Protein AF-0000000067175002 (afdb_homodimer)

Nearest PDB structures (foldseek):
  1ui6-assembly1_B  TM=8.605E-01  e=3.856E-09  Streptomyces coelicolor A3(2)
  1ui6-assembly1_A  TM=8.619E-01  e=8.293E-09  Streptomyces coelicolor A3(2)
  7ky1-assembly1_A  TM=8.629E-01  e=7.459E-07  Streptomyces coelicolor
  2f07-assembly1_B  TM=7.445E-01  e=5.568E-06  Bacillus subtilis subsp. subtilis str. 168
  5n1i-assembly1_B  TM=7.297E-01  e=7.421E-06  Mycobacterium tuberculosis H37Rv

pLDDT: mean 93.08, std 9.54, range [33.25, 98.62]

Secondary structure (DSSP, 8-state):
-HHHHHHHHHHHHHHHHHHHHHHHH-TTT--HHHHHHHHT--HHHHHHH-SSHHHHHHHHHHHHHHHHHHHHHHHHTSSS-HHHHHHHHHHHHHHHHHH-HHHHHHHHHHHHTTTTSHHHHHHHHHHHHHHHHHHHHHHHTT-BPTT--HHHHHHHHHHHHHHHHHHHHHTSSS--HHHHHHHHHHHHHHHHB-HHHHHHHHHHHHHHHH---GGG-/-HHHHHHHHHHHHHHHHHHHHHHHH-TTT--HHHHHHHHT--HHHHHHH-SSHHHHHHHHHHHHHHHHHHHHHHHHTSSS-HHHHHHHHHHHHHHHHHH-HHHHHHHHHHHHTTTTSHHHHHHHHHHHHHHHHHHHHHHHTT-BPTT--HHHHHHHHHHHHHHHHHHHHHTSSS--HHHHHHHHHHHHHHHHB-HHHHHHHHHHHHHHHH---GGG-

Organism: Mycolicibacterium smegmatis (strain ATCC 700084 / mc(2)155) (NCBI:txid246196)

InterPro domains:
  IPR001647 DNA-binding HTH domain, TetR-type [PF00440] (14-60)
  IPR001647 DNA-binding HTH domain, TetR-type [PR00455] (14-27)
  IPR001647 DNA-binding HTH domain, TetR-type [PR00455] (35-58)
  IPR001647 DNA-binding HTH domain, TetR-type [PS50977] (8-68)
  IPR009057 Homedomain-like superfamily [SSF46689] (2-84)
  IPR036271 Tetracyclin repressor-like, C-terminal domain superfamily [SSF48498] (81-210)
  IPR047923 A-factor receptor protein-like [NF041196] (4-193)
  IPR050109 HTH-type, TetR-like transcriptional regulator [PTHR30055] (2-196)
  IPR054126 CprB tetracyclin repressor-like, C-terminal domain [PF21935] (82-193)

Foldseek 3Di:
DVVVVVLVVLLVLLLVLQLVVCVVPRLVVDDPVSSCVSSVHDPVSCCVNAVGSVRSLLVLLLVLLVVLVVQLVVQCVDPDQLVLSLLLSVLSSLLCLVVDSSNVSSLVSLVVCVPPDCSSVVSVVSQLVVQLVSLVRNVVVVFWDPPDRSSVVSVVLVVQLSVLSVCQVVCPPVDHSLNSSLVVCVVCLVVTTDPVCSVVVNVSSVVSSPPDDPPVD/DVVVVVLVVLLVLLLVLQLVVCVVPRLVVDDPVSSCVSSVHDPVSCCVNAVDSVRSLLVLLLVLLVVLVVQLVVQCVDPDQLVLSLLLSVLSSLLCLVVDSSNVSSLVSLVVCVPPDCSSVVSVVSQLVVQLVSLVRNVVVVFWDPPDDSSVVSVVLVVQLSVLSVCQVVCPPVDHSLNSSLVVCVVCLVVTTDPVCSVVVNVSSVVSSPPDDPPVD

Radius of gyration: 22.56 Å; Cα contacts (8 Å, |Δi|>4): 533; chains: 2; bounding box: 70×60×42 Å

Sequence (434 aa):
MARQARAGVTRRKIITAAVDLFAEIGYPATGLGEIIERADMTKGALYYHFDSKEALAEAIIAESGASMLAAFQNITETSSPALENLIHGLFVVCDFTRTDRVADIGLHLLQTFAGINDTTARVYASWLDAISAQLHRAAAEGDLREGLDPGAVADVVLSALLGAEALTRAGTSGTDLRERLVRTWDLLLPALVEPASLDYFREFLARESMRRSPGTDMARQARAGVTRRKIITAAVDLFAEIGYPATGLGEIIERADMTKGALYYHFDSKEALAEAIIAESGASMLAAFQNITETSSPALENLIHGLFVVCDFTRTDRVADIGLHLLQTFAGINDTTARVYASWLDAISAQLHRAAAEGDLREGLDPGAVADVVLSALLGAEALTRAGTSGTDLRERLVRTWDLLLPALVEPASLDYFREFLARESMRRSPGTD

Structure (mmCIF, N/CA/C/O backbone):
data_AF-0000000067175002-model_v1
#
loop_
_entity.id
_entity.type
_entity.pdbx_description
1 polymer 'Transcriptional regulator, TetR family protein'
#
loop_
_atom_site.group_PDB
_atom_site.id
_atom_site.type_symbol
_atom_site.label_atom_id
_atom_site.label_alt_id
_atom_site.label_comp_id
_atom_site.label_asym_id
_atom_site.label_entity_id
_atom_site.label_seq_id
_atom_site.pdbx_PDB_ins_code
_atom_site.Cartn_x
_atom_site.Cartn_y
_atom_site.Cartn_z
_atom_site.occupancy
_atom_site.B_iso_or_equiv
_atom_site.auth_seq_id
_atom_site.auth_comp_id
_atom_site.auth_asym_id
_atom_site.auth_atom_id
_atom_site.pdbx_PDB_model_num
ATOM 1 N N . MET A 1 1 ? 33.156 25.734 2.854 1 61 1 MET A N 1
ATOM 2 C CA . MET A 1 1 ? 33.219 24.328 3.227 1 61 1 MET A CA 1
ATOM 3 C C . MET A 1 1 ? 32.625 24.109 4.617 1 61 1 MET A C 1
ATOM 5 O O . MET A 1 1 ? 31.734 23.281 4.793 1 61 1 MET A O 1
ATOM 9 N N . ALA A 1 2 ? 32.969 24.828 5.52 1 68 2 ALA A N 1
ATOM 10 C CA . ALA A 1 2 ? 32.469 24.703 6.887 1 68 2 ALA A CA 1
ATOM 11 C C . ALA A 1 2 ? 30.969 25.016 6.957 1 68 2 ALA A C 1
ATOM 13 O O . ALA A 1 2 ? 30.219 24.328 7.641 1 68 2 ALA A O 1
ATOM 14 N N . ARG A 1 3 ? 30.641 26.016 6.18 1 72.75 3 ARG A N 1
ATOM 15 C CA . ARG A 1 3 ? 29.219 26.391 6.156 1 72.75 3 ARG A CA 1
ATOM 16 C C . ARG A 1 3 ? 28.359 25.266 5.582 1 72.75 3 ARG A C 1
ATOM 18 O O . ARG A 1 3 ? 27.281 25 6.094 1 72.75 3 ARG A O 1
ATOM 25 N N . GLN A 1 4 ? 28.859 24.656 4.539 1 72.56 4 GLN A N 1
ATOM 26 C CA . GLN A 1 4 ? 28.141 23.562 3.918 1 72.56 4 GLN A CA 1
ATOM 27 C C . GLN A 1 4 ? 28.031 22.359 4.867 1 72.56 4 GLN A C 1
ATOM 29 O O . GLN A 1 4 ? 26.969 21.734 4.953 1 72.56 4 GLN A O 1
ATOM 34 N N . ALA A 1 5 ? 29.094 22.141 5.543 1 72.62 5 ALA A N 1
ATOM 35 C CA . ALA A 1 5 ? 29.109 21.047 6.52 1 72.62 5 ALA A CA 1
ATOM 36 C C . ALA A 1 5 ? 28.141 21.328 7.668 1 72.62 5 ALA A C 1
ATOM 38 O O . ALA A 1 5 ? 27.438 20.422 8.117 1 72.62 5 ALA A O 1
ATOM 39 N N . ARG A 1 6 ? 28.203 22.5 8.148 1 75.5 6 ARG A N 1
ATOM 40 C CA . ARG A 1 6 ? 27.281 22.875 9.219 1 75.5 6 ARG A CA 1
ATOM 41 C C . ARG A 1 6 ? 25.844 22.797 8.758 1 75.5 6 ARG A C 1
ATOM 43 O O . ARG A 1 6 ? 24.969 22.344 9.516 1 75.5 6 ARG A O 1
ATOM 50 N N . ALA A 1 7 ? 25.625 23.219 7.539 1 81.31 7 ALA A N 1
ATOM 51 C CA . ALA A 1 7 ? 24.281 23.141 6.961 1 81.31 7 ALA A CA 1
ATOM 52 C C . ALA A 1 7 ? 23.812 21.703 6.871 1 81.31 7 ALA A C 1
ATOM 54 O O . ALA A 1 7 ? 22.641 21.406 7.109 1 81.31 7 ALA A O 1
ATOM 55 N N . GLY A 1 8 ? 24.719 20.828 6.594 1 86 8 GLY A N 1
ATOM 56 C CA . GLY A 1 8 ? 24.406 19.406 6.527 1 86 8 GLY A CA 1
ATOM 57 C C . GLY A 1 8 ? 24.031 18.812 7.871 1 86 8 GLY A C 1
ATOM 58 O O . GLY A 1 8 ? 23.094 18.031 7.973 1 86 8 GLY A O 1
ATOM 59 N N . VAL A 1 9 ? 24.719 19.25 8.852 1 88.25 9 VAL A N 1
ATOM 60 C CA . VAL A 1 9 ? 24.469 18.766 10.203 1 88.25 9 VAL A CA 1
ATOM 61 C C . VAL A 1 9 ? 23.094 19.25 10.68 1 88.25 9 VAL A C 1
ATOM 63 O O . VAL A 1 9 ? 22.328 18.484 11.258 1 88.25 9 VAL A O 1
ATOM 66 N N . THR A 1 10 ? 22.781 20.484 10.422 1 91 10 THR A N 1
ATOM 67 C CA . THR A 1 10 ? 21.516 21.062 10.82 1 91 10 THR A CA 1
ATOM 68 C C . THR A 1 10 ? 20.359 20.375 10.102 1 91 10 THR A C 1
ATOM 70 O O . THR A 1 10 ? 19.344 20.031 10.719 1 91 10 THR A O 1
ATOM 73 N N . ARG A 1 11 ? 20.531 20.156 8.875 1 94.62 11 ARG A N 1
ATOM 74 C CA . ARG A 1 11 ? 19.516 19.469 8.086 1 94.62 11 ARG A CA 1
ATOM 75 C C . ARG A 1 11 ? 19.234 18.094 8.648 1 94.62 11 ARG A C 1
ATOM 77 O O . ARG A 1 11 ? 18.062 17.688 8.766 1 94.62 11 ARG A O 1
ATOM 84 N N . ARG A 1 12 ? 20.281 17.375 9.008 1 94.56 12 ARG A N 1
ATOM 85 C CA . ARG A 1 12 ? 20.125 16.031 9.57 1 94.56 12 ARG A CA 1
ATOM 86 C C . ARG A 1 12 ? 19.422 16.078 10.922 1 94.56 12 ARG A C 1
ATOM 88 O O . ARG A 1 12 ? 18.609 15.211 11.227 1 94.56 12 ARG A O 1
ATOM 95 N N . LYS A 1 13 ? 19.688 17.031 11.68 1 95.31 13 LYS A N 1
ATOM 96 C CA . LYS A 1 13 ? 19.031 17.203 12.969 1 95.31 13 LYS A CA 1
ATOM 97 C C . LYS A 1 13 ? 17.531 17.406 12.805 1 95.31 13 LYS A C 1
ATOM 99 O O . LYS A 1 13 ? 16.734 16.844 13.562 1 95.31 13 LYS A O 1
ATOM 104 N N . ILE A 1 14 ? 17.188 18.203 11.82 1 96.56 14 ILE A N 1
ATOM 105 C CA . ILE A 1 14 ? 15.789 18.484 11.547 1 96.56 14 ILE A CA 1
ATOM 106 C C . ILE A 1 14 ? 15.078 17.203 11.094 1 96.56 14 ILE A C 1
ATOM 108 O O . ILE A 1 14 ? 14.008 16.875 11.594 1 96.56 14 ILE A O 1
ATOM 112 N N . ILE A 1 15 ? 15.719 16.5 10.242 1 97.31 15 ILE A N 1
ATOM 113 C CA . ILE A 1 15 ? 15.141 15.266 9.711 1 97.31 15 ILE A CA 1
ATOM 114 C C . ILE A 1 15 ? 14.977 14.25 10.836 1 97.31 15 ILE A C 1
ATOM 116 O O . ILE A 1 15 ? 13.914 13.625 10.969 1 97.31 15 ILE A O 1
ATOM 120 N N . THR A 1 16 ? 15.984 14.133 11.672 1 96.94 16 THR A N 1
ATOM 121 C CA . THR A 1 16 ? 15.93 13.18 12.773 1 96.94 16 THR A CA 1
ATOM 122 C C . THR A 1 16 ? 14.797 13.531 13.734 1 96.94 16 THR A C 1
ATOM 124 O O . THR A 1 16 ? 14.023 12.656 14.133 1 96.94 16 THR A O 1
ATOM 127 N N . ALA A 1 17 ? 14.648 14.781 14.047 1 97.75 17 ALA A N 1
ATOM 128 C CA . ALA A 1 17 ? 13.586 15.242 14.938 1 97.75 17 ALA A CA 1
ATOM 129 C C . ALA A 1 17 ? 12.211 14.969 14.328 1 97.75 17 ALA A C 1
ATOM 131 O O . ALA A 1 17 ? 11.297 14.516 15.016 1 97.75 17 ALA A O 1
ATOM 132 N N . ALA A 1 18 ? 12.109 15.289 13.047 1 98 18 ALA A N 1
ATOM 133 C CA . ALA A 1 18 ? 10.852 15.086 12.344 1 98 18 ALA A CA 1
ATOM 134 C C . ALA A 1 18 ? 1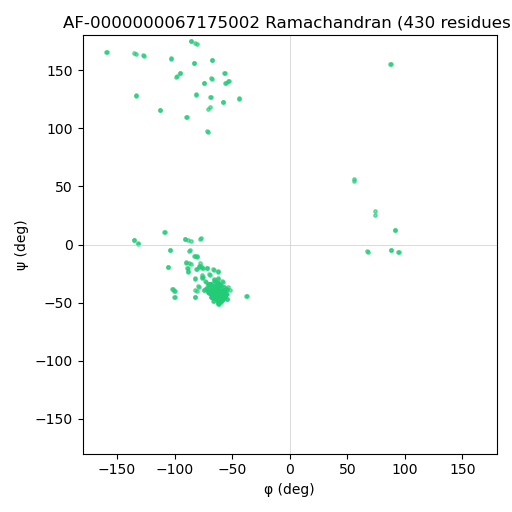0.469 13.602 12.32 1 98 18 ALA A C 1
ATOM 136 O O . ALA A 1 18 ? 9.336 13.242 12.633 1 98 18 ALA A O 1
ATOM 137 N N . VAL A 1 19 ? 11.406 12.758 12 1 97.94 19 VAL A N 1
ATOM 138 C CA . VAL A 1 19 ? 11.18 11.32 11.906 1 97.94 19 VAL A CA 1
ATOM 139 C C . VAL A 1 19 ? 10.758 10.773 13.266 1 97.94 19 VAL A C 1
ATOM 141 O O . VAL A 1 19 ? 9.852 9.945 13.352 1 97.94 19 VAL A O 1
ATOM 144 N N . ASP A 1 20 ? 11.391 11.234 14.305 1 97.25 20 ASP A N 1
ATOM 145 C CA . ASP A 1 20 ? 11.016 10.828 15.664 1 97.25 20 ASP A CA 1
ATOM 146 C C . ASP A 1 20 ? 9.57 11.188 15.969 1 97.25 20 ASP A C 1
ATOM 148 O O . ASP A 1 20 ? 8.805 10.359 16.469 1 97.25 20 ASP A O 1
ATOM 152 N N . LEU A 1 21 ? 9.188 12.375 15.641 1 97.25 21 LEU A N 1
ATOM 153 C CA . LEU A 1 21 ? 7.84 12.852 15.93 1 97.25 21 LEU A CA 1
ATOM 154 C C . LEU A 1 21 ? 6.812 12.156 15.047 1 97.25 21 LEU A C 1
ATOM 156 O O . LEU A 1 21 ? 5.742 11.766 15.516 1 97.25 21 LEU A O 1
ATOM 160 N N . PHE A 1 22 ? 7.172 11.969 13.75 1 96.38 22 PHE A N 1
ATOM 161 C CA . PHE A 1 22 ? 6.277 11.25 12.852 1 96.38 22 PHE A CA 1
ATOM 162 C C . PHE A 1 22 ? 6.047 9.828 13.336 1 96.38 22 PHE A C 1
ATOM 164 O O . PHE A 1 22 ? 4.953 9.281 13.188 1 96.38 22 PHE A O 1
ATOM 171 N N . ALA A 1 23 ? 7.07 9.242 13.906 1 94.25 23 ALA A N 1
ATOM 172 C CA . ALA A 1 23 ? 6.953 7.891 14.445 1 94.25 23 ALA A CA 1
ATOM 173 C C . ALA A 1 23 ? 6.062 7.863 15.68 1 94.25 23 ALA A C 1
ATOM 175 O O . ALA A 1 23 ? 5.312 6.91 15.891 1 94.25 23 ALA A O 1
ATOM 176 N N . GLU A 1 24 ? 6.07 8.867 16.469 1 93.5 24 GLU A N 1
ATOM 177 C CA . GLU A 1 24 ? 5.383 8.914 17.766 1 93.5 24 GLU A CA 1
ATOM 178 C C . GLU A 1 24 ? 3.904 9.258 17.578 1 93.5 24 GLU A C 1
ATOM 180 O O . GLU A 1 24 ? 3.037 8.602 18.172 1 93.5 24 GLU A O 1
ATOM 185 N N . ILE A 1 25 ? 3.584 10.312 16.688 1 91.81 25 ILE A N 1
ATOM 186 C CA . ILE A 1 25 ? 2.209 10.805 16.703 1 91.81 25 ILE A CA 1
ATOM 187 C C . ILE A 1 25 ? 1.677 10.898 15.273 1 91.81 25 ILE A C 1
ATOM 189 O O . ILE A 1 25 ? 0.52 11.266 15.062 1 91.81 25 ILE A O 1
ATOM 193 N N . GLY A 1 26 ? 2.52 10.516 14.312 1 93.06 26 GLY A N 1
ATOM 194 C CA . GLY A 1 26 ? 2.09 10.547 12.922 1 93.06 26 GLY A CA 1
ATOM 195 C C . GLY A 1 26 ? 2.33 11.883 12.25 1 93.06 26 GLY A C 1
ATOM 196 O O . GLY A 1 26 ? 2.352 12.922 12.914 1 93.06 26 GLY A O 1
ATOM 197 N N . TYR A 1 27 ? 2.463 11.898 10.938 1 94.44 27 TYR A N 1
ATOM 198 C CA . TYR A 1 27 ? 2.701 13.094 10.141 1 94.44 27 TYR A CA 1
ATOM 199 C C . TYR A 1 27 ? 1.561 14.094 10.305 1 94.44 27 TYR A C 1
ATOM 201 O O . TYR A 1 27 ? 1.795 15.281 10.523 1 94.44 27 TYR A O 1
ATOM 209 N N . PRO A 1 28 ? 0.319 13.586 10.266 1 89.88 28 PRO A N 1
ATOM 210 C CA . PRO A 1 28 ? -0.782 14.547 10.32 1 89.88 28 PRO A CA 1
ATOM 211 C C . PRO A 1 28 ? -0.805 15.344 11.625 1 89.88 28 PRO A C 1
ATOM 213 O O . PRO A 1 28 ? -1.072 16.547 11.617 1 89.88 28 PRO A O 1
ATOM 216 N N . ALA A 1 29 ? -0.436 14.781 12.656 1 91.5 29 ALA A N 1
ATOM 217 C CA . ALA A 1 29 ? -0.585 15.398 13.977 1 91.5 29 ALA A CA 1
ATOM 218 C C . ALA A 1 29 ? 0.643 16.219 14.336 1 91.5 29 ALA A C 1
ATOM 220 O O . ALA A 1 29 ? 0.612 17.016 15.289 1 91.5 29 ALA A O 1
ATOM 221 N N . THR A 1 30 ? 1.737 16 13.602 1 95.19 30 THR A N 1
ATOM 222 C CA . THR A 1 30 ? 2.979 16.703 13.922 1 95.19 30 THR A CA 1
ATOM 223 C C . THR A 1 30 ? 2.973 18.109 13.336 1 95.19 30 THR A C 1
ATOM 225 O O . THR A 1 30 ? 2.652 18.297 12.164 1 95.19 30 THR A O 1
ATOM 228 N N . GLY A 1 31 ? 3.279 19.094 14.203 1 93.94 31 GLY A N 1
ATOM 229 C CA . GLY A 1 31 ? 3.443 20.453 13.734 1 93.94 31 GLY A CA 1
ATOM 230 C C . GLY A 1 31 ? 4.895 20.875 13.625 1 93.94 31 GLY A C 1
ATOM 231 O O . GLY A 1 31 ? 5.773 20.266 14.242 1 93.94 31 GLY A O 1
ATOM 232 N N . LEU A 1 32 ? 5.129 21.906 12.844 1 94.38 32 LEU A N 1
ATOM 233 C CA . LEU A 1 32 ? 6.492 22.406 12.688 1 94.38 32 LEU A CA 1
ATOM 234 C C . LEU A 1 32 ? 7.043 22.922 14.008 1 94.38 32 LEU A C 1
ATOM 236 O O . LEU A 1 32 ? 8.242 22.797 14.273 1 94.38 32 LEU A O 1
ATOM 240 N N . GLY A 1 33 ? 6.133 23.5 14.805 1 95.31 33 GLY A N 1
ATOM 241 C CA . GLY A 1 33 ? 6.566 23.969 16.109 1 95.31 33 GLY A CA 1
ATOM 242 C C . GLY A 1 33 ? 7.152 22.859 16.984 1 95.31 33 GLY A C 1
ATOM 243 O O . GLY A 1 33 ? 8.172 23.062 17.641 1 95.31 33 GLY A O 1
ATOM 244 N N . GLU A 1 34 ? 6.574 21.734 16.984 1 96.69 34 GLU A N 1
ATOM 245 C CA . GLU A 1 34 ? 7.062 20.594 17.75 1 96.69 34 GLU A CA 1
ATOM 246 C C . GLU A 1 34 ? 8.414 20.109 17.234 1 96.69 34 GLU A C 1
ATOM 248 O O . GLU A 1 34 ? 9.281 19.703 18 1 96.69 34 GLU A O 1
ATOM 253 N N . ILE A 1 35 ? 8.594 20.156 15.883 1 97.5 35 ILE A N 1
ATOM 254 C CA . ILE A 1 35 ? 9.852 19.734 15.266 1 97.5 35 ILE A CA 1
ATOM 255 C C . ILE A 1 35 ? 10.977 20.688 15.672 1 97.5 35 ILE A C 1
ATOM 257 O O . ILE A 1 35 ? 12.078 20.234 16 1 97.5 35 ILE A O 1
ATOM 261 N N . ILE A 1 36 ? 10.664 21.938 15.68 1 96.19 36 ILE A N 1
ATOM 262 C CA . ILE A 1 36 ? 11.617 22.969 16.078 1 96.19 36 ILE A CA 1
ATOM 263 C C . ILE A 1 36 ? 12.078 22.734 17.516 1 96.19 36 ILE A C 1
ATOM 265 O O . ILE A 1 36 ? 13.273 22.766 17.797 1 96.19 36 ILE A O 1
ATOM 269 N N . GLU A 1 37 ? 11.141 22.469 18.359 1 96.94 37 GLU A N 1
ATOM 270 C CA . GLU A 1 37 ? 11.43 22.219 19.766 1 96.94 37 GLU A CA 1
ATOM 271 C C . GLU A 1 37 ? 12.266 20.953 19.938 1 96.94 37 GLU A C 1
ATOM 273 O O . GLU A 1 37 ? 13.266 20.953 20.672 1 96.94 37 GLU A O 1
ATOM 278 N N . ARG A 1 38 ? 11.906 19.906 19.266 1 96.38 38 ARG A N 1
ATOM 279 C CA . ARG A 1 38 ? 12.602 18.625 19.375 1 96.38 38 ARG A CA 1
ATOM 280 C C . ARG A 1 38 ? 14.023 18.734 18.844 1 96.38 38 ARG A C 1
ATOM 282 O O . ARG A 1 38 ? 14.945 18.125 19.375 1 96.38 38 ARG A O 1
ATOM 289 N N . ALA A 1 39 ? 14.195 19.516 17.797 1 95.94 39 ALA A N 1
ATOM 290 C CA . ALA A 1 39 ? 15.5 19.672 17.156 1 95.94 39 ALA A CA 1
ATOM 291 C C . ALA A 1 39 ? 16.344 20.719 17.891 1 95.94 39 ALA A C 1
ATOM 293 O O . ALA A 1 39 ? 17.531 20.891 17.578 1 95.94 39 ALA A O 1
ATOM 294 N N . ASP A 1 40 ? 15.719 21.422 18.812 1 95.44 40 ASP A N 1
ATOM 295 C CA . ASP A 1 40 ? 16.391 22.484 19.547 1 95.44 40 ASP A CA 1
ATOM 296 C C . ASP A 1 40 ? 16.984 23.516 18.594 1 95.44 40 ASP A C 1
ATOM 298 O O . ASP A 1 40 ? 18.188 23.797 18.641 1 95.44 40 ASP A O 1
ATOM 302 N N . MET A 1 41 ? 16.094 24.016 17.797 1 93.62 41 MET A N 1
ATOM 303 C CA . MET A 1 41 ? 16.516 24.984 16.781 1 93.62 41 MET A CA 1
ATOM 304 C C . MET A 1 41 ? 15.555 26.172 16.734 1 93.62 41 MET A C 1
ATOM 306 O O . MET A 1 41 ? 14.477 26.125 17.328 1 93.62 41 MET A O 1
ATOM 310 N N . THR A 1 42 ? 16.062 27.188 16.078 1 93.12 42 THR A N 1
ATOM 311 C CA . THR A 1 42 ? 15.195 28.344 15.867 1 93.12 42 THR A CA 1
ATOM 312 C C . THR A 1 42 ? 14.297 28.125 14.648 1 93.12 42 THR A C 1
ATOM 314 O O . THR A 1 42 ? 14.625 27.328 13.766 1 93.12 42 THR A O 1
ATOM 317 N N . LYS A 1 43 ? 13.164 28.844 14.641 1 93.44 43 LYS A N 1
ATOM 318 C CA . LYS A 1 43 ? 12.25 28.828 13.508 1 93.44 43 LYS A CA 1
ATOM 319 C C . LYS A 1 43 ? 12.969 29.203 12.219 1 93.44 43 LYS A C 1
ATOM 321 O O . LYS A 1 43 ? 12.797 28.562 11.18 1 93.44 43 LYS A O 1
ATOM 326 N N . GLY A 1 44 ? 13.828 30.219 12.289 1 93.19 44 GLY A N 1
ATOM 327 C CA . GLY A 1 44 ? 14.594 30.672 11.141 1 93.19 44 GLY A CA 1
ATOM 328 C C . GLY A 1 44 ? 15.516 29.609 10.578 1 93.19 44 GLY A C 1
ATOM 329 O O . GLY A 1 44 ? 15.617 29.438 9.359 1 93.19 44 GLY A O 1
ATOM 330 N N . ALA A 1 45 ? 16.125 28.906 11.43 1 92.31 45 ALA A N 1
ATOM 331 C CA . ALA A 1 45 ? 17.047 27.844 11.016 1 92.31 45 ALA A CA 1
ATOM 332 C C . ALA A 1 45 ? 16.297 26.734 10.266 1 92.31 45 ALA A C 1
ATOM 334 O O . ALA A 1 45 ? 16.797 26.219 9.273 1 92.31 45 ALA A O 1
ATOM 335 N N . LEU A 1 46 ? 15.125 26.312 10.773 1 94.31 46 LEU A N 1
ATOM 336 C CA . LEU A 1 46 ? 14.328 25.297 10.094 1 94.31 46 LEU A CA 1
ATOM 337 C C . LEU A 1 46 ? 13.922 25.766 8.703 1 94.31 46 LEU A C 1
ATOM 339 O O . LEU A 1 46 ? 14.094 25.031 7.719 1 94.31 46 LEU A O 1
ATOM 343 N N . TYR A 1 47 ? 13.484 27.016 8.57 1 94.12 47 TYR A N 1
ATOM 344 C CA . TYR A 1 47 ? 12.93 27.531 7.324 1 94.12 47 TYR A CA 1
ATOM 345 C C . TYR A 1 47 ? 14.039 27.812 6.316 1 94.12 47 TYR A C 1
ATOM 347 O O . TYR A 1 47 ? 13.773 27.938 5.117 1 94.12 47 TYR A O 1
ATOM 355 N N . TYR A 1 48 ? 15.219 27.953 6.852 1 94.25 48 TYR A N 1
ATOM 356 C CA . TYR A 1 48 ? 16.375 28.031 5.957 1 94.25 48 TYR A CA 1
ATOM 357 C C . TYR A 1 48 ? 16.531 26.75 5.148 1 94.25 48 TYR A C 1
ATOM 359 O O . TYR A 1 48 ? 16.875 26.797 3.969 1 94.25 48 TYR A O 1
ATOM 367 N N . HIS A 1 49 ? 16.188 25.641 5.758 1 95.38 49 HIS A N 1
ATOM 368 C CA . HIS A 1 49 ? 16.406 24.344 5.133 1 95.38 49 HIS A CA 1
ATOM 369 C C . HIS A 1 49 ? 15.125 23.812 4.488 1 95.38 49 HIS A C 1
ATOM 371 O O . HIS A 1 49 ? 15.18 23.156 3.445 1 95.38 49 HIS A O 1
ATOM 377 N N . PHE A 1 50 ? 14.023 24 5.16 1 96.44 50 PHE A N 1
ATOM 378 C CA . PHE A 1 50 ? 12.758 23.469 4.68 1 96.44 50 PHE A CA 1
ATOM 379 C C . PHE A 1 50 ? 11.664 24.516 4.758 1 96.44 50 PHE A C 1
ATOM 381 O O . PHE A 1 50 ? 11.312 24.984 5.848 1 96.44 50 PHE A O 1
ATOM 388 N N . ASP A 1 51 ? 10.969 24.703 3.631 1 93.38 51 ASP A N 1
ATOM 389 C CA . ASP A 1 51 ? 10 25.781 3.508 1 93.38 51 ASP A CA 1
ATOM 390 C C . ASP A 1 51 ? 8.664 25.391 4.141 1 93.38 51 ASP A C 1
ATOM 392 O O . ASP A 1 51 ? 7.832 26.25 4.434 1 93.38 51 ASP A O 1
ATOM 396 N N . SER A 1 52 ? 8.484 24.125 4.273 1 93.94 52 SER A N 1
ATOM 397 C CA . SER A 1 52 ? 7.219 23.625 4.785 1 93.94 52 SER A CA 1
ATOM 398 C C . SER A 1 52 ? 7.375 22.203 5.336 1 93.94 52 SER A C 1
ATOM 400 O O . SER A 1 52 ? 8.406 21.562 5.121 1 93.94 52 SER A O 1
ATOM 402 N N . LYS A 1 53 ? 6.434 21.812 6.031 1 94.88 53 LYS A N 1
ATOM 403 C CA . LYS A 1 53 ? 6.406 20.422 6.504 1 94.88 53 LYS A CA 1
ATOM 404 C C . LYS A 1 53 ? 6.398 19.438 5.332 1 94.88 53 LYS A C 1
ATOM 406 O O . LYS A 1 53 ? 7.012 18.375 5.406 1 94.88 53 LYS A O 1
ATOM 411 N N . GLU A 1 54 ? 5.742 19.797 4.242 1 94.56 54 GLU A N 1
ATOM 412 C CA . GLU A 1 54 ? 5.684 18.969 3.041 1 94.56 54 GLU A CA 1
ATOM 413 C C . GLU A 1 54 ? 7.059 18.828 2.4 1 94.56 54 GLU A C 1
ATOM 415 O O . GLU A 1 54 ? 7.43 17.75 1.945 1 94.56 54 GLU A O 1
ATOM 420 N N . ALA A 1 55 ? 7.723 19.938 2.383 1 95.69 55 ALA A N 1
ATOM 421 C CA . ALA A 1 55 ? 9.078 19.891 1.837 1 95.69 55 ALA A CA 1
ATOM 422 C C . ALA A 1 55 ? 9.969 18.969 2.664 1 95.69 55 ALA A C 1
ATOM 424 O O . ALA A 1 55 ? 10.82 18.25 2.115 1 95.69 55 ALA A O 1
ATOM 425 N N . LEU A 1 56 ? 9.789 19.062 3.953 1 96.75 56 LEU A N 1
ATOM 426 C CA . LEU A 1 56 ? 10.516 18.172 4.859 1 96.75 56 LEU A CA 1
ATOM 427 C C . LEU A 1 56 ? 10.148 16.719 4.609 1 96.75 56 LEU A C 1
ATOM 429 O O . LEU A 1 56 ? 11.031 15.859 4.516 1 96.75 56 LEU A O 1
ATOM 433 N N . ALA A 1 57 ? 8.891 16.391 4.441 1 96.81 57 ALA A N 1
ATOM 434 C CA . ALA A 1 57 ? 8.422 15.039 4.137 1 96.81 57 ALA A CA 1
ATOM 435 C C . ALA A 1 57 ? 9.016 14.547 2.82 1 96.81 57 ALA A C 1
ATOM 437 O O . ALA A 1 57 ? 9.477 13.398 2.729 1 96.81 57 ALA A O 1
ATOM 438 N N . GLU A 1 58 ? 9.031 15.406 1.846 1 96.5 58 GLU A N 1
ATOM 439 C CA . GLU A 1 58 ? 9.586 15.047 0.542 1 96.5 58 GLU A CA 1
ATOM 440 C C . GLU A 1 58 ? 11.062 14.688 0.65 1 96.5 58 GLU A C 1
ATOM 442 O O . GLU A 1 58 ? 11.531 13.75 0.001 1 96.5 58 GLU A O 1
ATOM 447 N N . ALA A 1 59 ? 11.734 15.43 1.433 1 97.06 59 ALA A N 1
ATOM 448 C CA . ALA A 1 59 ? 13.148 15.164 1.638 1 97.06 59 ALA A CA 1
ATOM 449 C C . ALA A 1 59 ? 13.359 13.805 2.303 1 97.06 59 ALA A C 1
ATOM 451 O O . ALA A 1 59 ? 14.273 13.055 1.933 1 97.06 59 ALA A O 1
ATOM 452 N N . ILE A 1 60 ? 12.531 13.492 3.273 1 97.69 60 ILE A N 1
ATOM 453 C CA . ILE A 1 60 ? 12.617 12.219 3.973 1 97.69 60 ILE A CA 1
ATOM 454 C C . ILE A 1 60 ? 12.305 11.078 3.006 1 97.69 60 ILE A C 1
ATOM 456 O O . ILE A 1 60 ? 12.984 10.047 3.002 1 97.69 60 ILE A O 1
ATOM 460 N N . ILE A 1 61 ? 11.328 11.25 2.145 1 97.31 61 ILE A N 1
ATOM 461 C CA . ILE A 1 61 ? 10.953 10.266 1.135 1 97.31 61 ILE A CA 1
ATOM 462 C C . ILE A 1 61 ? 12.125 10.031 0.185 1 97.31 61 ILE A C 1
ATOM 464 O O . ILE A 1 61 ? 12.5 8.883 -0.081 1 97.31 61 ILE A O 1
ATOM 468 N N . ALA A 1 62 ? 12.672 11.102 -0.297 1 96.94 62 ALA A N 1
ATOM 469 C CA . ALA A 1 62 ? 13.773 11 -1.256 1 96.94 62 ALA A CA 1
ATOM 470 C C . ALA A 1 62 ? 14.977 10.305 -0.638 1 96.94 62 ALA A C 1
ATOM 472 O O . ALA A 1 62 ? 15.562 9.406 -1.248 1 96.94 62 ALA A O 1
ATOM 473 N N . GLU A 1 63 ? 15.32 10.695 0.576 1 95.81 63 GLU A N 1
ATOM 474 C CA . GLU A 1 63 ? 16.484 10.141 1.255 1 95.81 63 GLU A CA 1
ATOM 475 C C . GLU A 1 63 ? 16.281 8.664 1.582 1 95.81 63 GLU A C 1
ATOM 477 O O . GLU A 1 63 ? 17.172 7.844 1.367 1 95.81 63 GLU A O 1
ATOM 482 N N . SER A 1 64 ? 15.172 8.359 2.146 1 96.38 64 SER A N 1
ATOM 483 C CA . SER A 1 64 ? 14.867 6.969 2.482 1 96.38 64 SER A CA 1
ATOM 484 C C . SER A 1 64 ? 14.805 6.098 1.232 1 96.38 64 SER A C 1
ATOM 486 O O . SER A 1 64 ? 15.352 4.992 1.21 1 96.38 64 SER A O 1
ATOM 488 N N . GLY A 1 65 ? 14.125 6.605 0.172 1 95.81 65 GLY A N 1
ATOM 489 C CA . GLY A 1 65 ? 14.055 5.883 -1.089 1 95.81 65 GLY A CA 1
ATOM 490 C C . GLY A 1 65 ? 15.422 5.562 -1.666 1 95.81 65 GLY A C 1
ATOM 491 O O . GLY A 1 65 ? 15.672 4.43 -2.084 1 95.81 65 GLY A O 1
ATOM 492 N N . ALA A 1 66 ? 16.234 6.551 -1.63 1 95.62 66 ALA A N 1
ATOM 493 C CA . ALA A 1 66 ? 17.578 6.375 -2.164 1 95.62 66 ALA A CA 1
ATOM 494 C C . ALA A 1 66 ? 18.375 5.367 -1.335 1 95.62 66 ALA A C 1
ATOM 496 O O . ALA A 1 66 ? 19.078 4.512 -1.887 1 95.62 66 ALA A O 1
ATOM 497 N N . SER A 1 67 ? 18.312 5.465 -0.012 1 96.44 67 SER A N 1
ATOM 498 C CA . SER A 1 67 ? 19.062 4.578 0.863 1 96.44 67 SER A CA 1
ATOM 499 C C . SER A 1 67 ? 18.578 3.139 0.75 1 96.44 67 SER A C 1
ATOM 501 O O . SER A 1 67 ? 19.375 2.205 0.733 1 96.44 67 SER A O 1
ATOM 503 N N . MET A 1 68 ? 17.297 2.928 0.675 1 97.12 68 MET A N 1
ATOM 504 C CA . MET A 1 68 ? 16.734 1.584 0.543 1 97.12 68 MET A CA 1
ATOM 505 C C . MET A 1 68 ? 17.109 0.972 -0.805 1 97.12 68 MET A C 1
ATOM 507 O O . MET A 1 68 ? 17.469 -0.202 -0.879 1 97.12 68 MET A O 1
ATOM 511 N N . LEU A 1 69 ? 17.016 1.8 -1.85 1 97.62 69 LEU A N 1
ATOM 512 C CA . LEU A 1 69 ? 17.359 1.311 -3.178 1 97.62 69 LEU A CA 1
ATOM 513 C C . LEU A 1 69 ? 18.844 0.955 -3.256 1 97.62 69 LEU A C 1
ATOM 515 O O . LEU A 1 69 ? 19.203 -0.041 -3.881 1 97.62 69 LEU A O 1
ATOM 519 N N . ALA A 1 70 ? 19.672 1.78 -2.607 1 97.12 70 ALA A N 1
ATOM 520 C CA . ALA A 1 70 ? 21.094 1.488 -2.568 1 97.12 70 ALA A CA 1
ATOM 521 C C . ALA A 1 70 ? 21.375 0.159 -1.866 1 97.12 70 ALA A C 1
ATOM 523 O O . ALA A 1 70 ? 22.203 -0.631 -2.318 1 97.12 70 ALA A O 1
ATOM 524 N N . ALA A 1 71 ? 20.672 -0.089 -0.746 1 96.12 71 ALA A N 1
ATOM 525 C CA . ALA A 1 71 ? 20.797 -1.359 -0.036 1 96.12 71 ALA A CA 1
ATOM 526 C C . ALA A 1 71 ? 20.422 -2.531 -0.934 1 96.12 71 ALA A C 1
ATOM 528 O O . ALA A 1 71 ? 21.094 -3.564 -0.939 1 96.12 71 ALA A O 1
ATOM 529 N N . PHE A 1 72 ? 19.375 -2.387 -1.716 1 98.06 72 PHE A N 1
ATOM 530 C CA . PHE A 1 72 ? 18.906 -3.398 -2.652 1 98.06 72 PHE A CA 1
ATOM 531 C C . PHE A 1 72 ? 19.922 -3.621 -3.766 1 98.06 72 PHE A C 1
ATOM 533 O O . PHE A 1 72 ? 20.25 -4.762 -4.086 1 98.06 72 PHE A O 1
ATOM 540 N N . GLN A 1 73 ? 20.422 -2.543 -4.293 1 97.19 73 GLN A N 1
ATOM 541 C CA . GLN A 1 73 ? 21.328 -2.611 -5.43 1 97.19 73 GLN A CA 1
ATOM 542 C C . GLN A 1 73 ? 22.672 -3.211 -5.016 1 97.19 73 GLN A C 1
ATOM 544 O O . GLN A 1 73 ? 23.312 -3.914 -5.805 1 97.19 73 GLN A O 1
ATOM 549 N N . ASN A 1 74 ? 23.109 -2.949 -3.799 1 95.81 74 ASN A N 1
ATOM 550 C CA . ASN A 1 74 ? 24.328 -3.555 -3.293 1 95.81 74 ASN A CA 1
ATOM 551 C C . ASN A 1 74 ? 24.25 -5.078 -3.32 1 95.81 74 ASN A C 1
ATOM 553 O O . ASN A 1 74 ? 25.266 -5.75 -3.521 1 95.81 74 ASN A O 1
ATOM 557 N N . ILE A 1 75 ? 23.078 -5.617 -3.141 1 94.75 75 ILE A N 1
ATOM 558 C CA . ILE A 1 75 ? 22.844 -7.059 -3.174 1 94.75 75 ILE A CA 1
ATOM 559 C C . ILE A 1 75 ? 22.75 -7.531 -4.621 1 94.75 75 ILE A C 1
ATOM 561 O O . ILE A 1 75 ? 23.359 -8.547 -4.988 1 94.75 75 ILE A O 1
ATOM 565 N N . THR A 1 76 ? 22.094 -6.77 -5.508 1 93.75 76 THR A N 1
ATOM 566 C CA . THR A 1 76 ? 21.703 -7.258 -6.824 1 93.75 76 THR A CA 1
ATOM 567 C C . THR A 1 76 ? 22.828 -7.047 -7.832 1 93.75 76 THR A C 1
ATOM 569 O O . THR A 1 76 ? 22.766 -7.547 -8.961 1 93.75 76 THR A O 1
ATOM 572 N N . GLU A 1 77 ? 23.859 -6.375 -7.375 1 90.38 77 GLU A N 1
ATOM 573 C CA . GLU A 1 77 ? 25.047 -6.215 -8.219 1 90.38 77 GLU A CA 1
ATOM 574 C C . GLU A 1 77 ? 26 -7.398 -8.078 1 90.38 77 GLU A C 1
ATOM 576 O O . GLU A 1 77 ? 27 -7.484 -8.781 1 90.38 77 GLU A O 1
ATOM 581 N N . THR A 1 78 ? 25.656 -8.375 -7.328 1 89.56 78 THR A N 1
ATOM 582 C CA . THR A 1 78 ? 26.469 -9.562 -7.16 1 89.56 78 THR A CA 1
ATOM 583 C C . THR A 1 78 ? 26.281 -10.531 -8.32 1 89.56 78 THR A C 1
ATOM 585 O O . THR A 1 78 ? 25.359 -10.359 -9.125 1 89.56 78 THR A O 1
ATOM 588 N N . SER A 1 79 ? 27.094 -11.562 -8.32 1 91.06 79 SER A N 1
ATOM 589 C CA . SER A 1 79 ? 27.078 -12.523 -9.414 1 91.06 79 SER A CA 1
ATOM 590 C C . SER A 1 79 ? 26.109 -13.672 -9.133 1 91.06 79 SER A C 1
ATOM 592 O O . SER A 1 79 ? 25.953 -14.57 -9.953 1 91.06 79 SER A O 1
ATOM 594 N N . SER A 1 80 ? 25.406 -13.602 -8.07 1 94.56 80 SER A N 1
ATOM 595 C CA . SER A 1 80 ? 24.422 -14.625 -7.746 1 94.56 80 SER A CA 1
ATOM 596 C C . SER A 1 80 ? 23.266 -14.602 -8.734 1 94.56 80 SER A C 1
ATOM 598 O O . SER A 1 80 ? 23.062 -13.609 -9.445 1 94.56 80 SER A O 1
ATOM 600 N N . PRO A 1 81 ? 22.531 -15.742 -8.836 1 96.88 81 PRO A N 1
ATOM 601 C CA . PRO A 1 81 ? 21.359 -15.758 -9.719 1 96.88 81 PRO A CA 1
ATOM 602 C C . PRO A 1 81 ? 20.391 -14.609 -9.438 1 96.88 81 PRO A C 1
ATOM 604 O O . PRO A 1 81 ? 20.188 -14.25 -8.273 1 96.88 81 PRO A O 1
ATOM 607 N N . ALA A 1 82 ? 19.828 -14.039 -10.469 1 98 82 ALA A N 1
ATOM 608 C CA . ALA A 1 82 ? 19.062 -12.797 -10.406 1 98 82 ALA A CA 1
ATOM 609 C C . ALA A 1 82 ? 17.875 -12.938 -9.477 1 98 82 ALA A C 1
ATOM 611 O O . ALA A 1 82 ? 17.562 -12.023 -8.711 1 98 82 ALA A O 1
ATOM 612 N N . LEU A 1 83 ? 17.219 -14.086 -9.57 1 98.25 83 LEU A N 1
ATOM 613 C CA . LEU A 1 83 ? 16.031 -14.266 -8.742 1 98.25 83 LEU A CA 1
ATOM 614 C C . LEU A 1 83 ? 16.422 -14.422 -7.273 1 98.25 83 LEU A C 1
ATOM 616 O O . LEU A 1 83 ? 15.703 -13.953 -6.387 1 98.25 83 LEU A O 1
ATOM 620 N N . GLU A 1 84 ? 17.562 -15.062 -6.953 1 98 84 GLU A N 1
ATOM 621 C CA . GLU A 1 84 ? 18.094 -15.062 -5.59 1 98 84 GLU A CA 1
ATOM 622 C C . GLU A 1 84 ? 18.344 -13.641 -5.098 1 98 84 GLU A C 1
ATOM 624 O O . GLU A 1 84 ? 17.969 -13.289 -3.979 1 98 84 GLU A O 1
ATOM 629 N N . ASN A 1 85 ? 18.984 -12.883 -5.969 1 98 85 ASN A N 1
ATOM 630 C CA . ASN A 1 85 ? 19.281 -11.492 -5.645 1 98 85 ASN A CA 1
ATOM 631 C C . ASN A 1 85 ? 18.016 -10.695 -5.348 1 98 85 ASN A C 1
ATOM 633 O O . ASN A 1 85 ? 17.969 -9.914 -4.398 1 98 85 ASN A O 1
ATOM 637 N N . LEU A 1 86 ? 17.016 -10.906 -6.16 1 98.5 86 LEU A N 1
ATOM 638 C CA . LEU A 1 86 ? 15.75 -10.211 -5.973 1 98.5 86 LEU A CA 1
ATOM 639 C C . LEU A 1 86 ? 15.117 -10.562 -4.633 1 98.5 86 LEU A C 1
ATOM 641 O O . LEU A 1 86 ? 14.773 -9.68 -3.846 1 98.5 86 LEU A O 1
ATOM 645 N N . ILE A 1 87 ? 15 -11.883 -4.348 1 98.31 87 ILE A N 1
ATOM 646 C CA . ILE A 1 87 ? 14.391 -12.359 -3.109 1 98.31 87 ILE A CA 1
ATOM 647 C C . ILE A 1 87 ? 15.203 -11.867 -1.914 1 98.31 87 ILE A C 1
ATOM 649 O O . ILE A 1 87 ? 14.672 -11.203 -1.022 1 98.31 87 ILE A O 1
ATOM 653 N N . HIS A 1 88 ? 16.5 -12.07 -1.945 1 97.88 88 HIS A N 1
ATOM 654 C CA . HIS A 1 88 ? 17.359 -11.68 -0.846 1 97.88 88 HIS A CA 1
ATOM 655 C C . HIS A 1 88 ? 17.406 -10.164 -0.688 1 97.88 88 HIS A C 1
ATOM 657 O O . HIS A 1 88 ? 17.391 -9.648 0.433 1 97.88 88 HIS A O 1
ATOM 663 N N . GLY A 1 89 ? 17.531 -9.469 -1.778 1 97.94 89 GLY A N 1
ATOM 664 C CA . GLY A 1 89 ? 17.547 -8.016 -1.738 1 97.94 89 GLY A CA 1
ATOM 665 C C . GLY A 1 89 ? 16.328 -7.418 -1.062 1 97.94 89 GLY A C 1
ATOM 666 O O . GLY A 1 89 ? 16.438 -6.449 -0.307 1 97.94 89 GLY A O 1
ATOM 667 N N . LEU A 1 90 ? 15.172 -7.977 -1.302 1 98 90 LEU A N 1
ATOM 668 C CA . LEU A 1 90 ? 13.953 -7.453 -0.704 1 98 90 LEU A CA 1
ATOM 669 C C . LEU A 1 90 ? 13.891 -7.781 0.784 1 98 90 LEU A C 1
ATOM 671 O O . LEU A 1 90 ? 13.336 -7.008 1.572 1 98 90 LEU A O 1
ATOM 675 N N . PHE A 1 91 ? 14.453 -8.922 1.227 1 97.56 91 PHE A N 1
ATOM 676 C CA . PHE A 1 91 ? 14.578 -9.203 2.652 1 97.56 91 PHE A CA 1
ATOM 677 C C . PHE A 1 91 ? 15.508 -8.195 3.32 1 97.56 91 PHE A C 1
ATOM 679 O O . PHE A 1 91 ? 15.242 -7.742 4.434 1 97.56 91 PHE A O 1
ATOM 686 N N . VAL A 1 92 ? 16.578 -7.82 2.637 1 96.12 92 VAL A N 1
ATOM 687 C CA . VAL A 1 92 ? 17.531 -6.852 3.168 1 96.12 92 VAL A CA 1
ATOM 688 C C . VAL A 1 92 ? 16.859 -5.496 3.342 1 96.12 92 VAL A C 1
ATOM 690 O O . VAL A 1 92 ? 17.031 -4.832 4.363 1 96.12 92 VAL A O 1
ATOM 693 N N . VAL A 1 93 ? 16.078 -5.133 2.395 1 96.69 93 VAL A N 1
ATOM 694 C CA . VAL A 1 93 ? 15.352 -3.873 2.477 1 96.69 93 VAL A CA 1
ATOM 695 C C . VAL A 1 93 ? 14.367 -3.922 3.641 1 96.69 93 VAL A C 1
ATOM 697 O O . VAL A 1 93 ? 14.242 -2.955 4.398 1 96.69 93 VAL A O 1
ATOM 700 N N . CYS A 1 94 ? 13.641 -5.016 3.75 1 95.19 94 CYS A N 1
ATOM 701 C CA . CYS A 1 94 ? 12.727 -5.215 4.867 1 95.19 94 CYS A CA 1
ATOM 702 C C . CYS A 1 94 ? 13.445 -5.051 6.199 1 95.19 94 CYS A C 1
ATOM 704 O O . CYS A 1 94 ? 12.977 -4.328 7.082 1 95.19 94 CYS A O 1
ATOM 706 N N . ASP A 1 95 ? 14.562 -5.656 6.336 1 94.12 95 ASP A N 1
ATOM 707 C CA . ASP A 1 95 ? 15.344 -5.578 7.566 1 94.12 95 ASP A CA 1
ATOM 708 C C . ASP A 1 95 ? 15.859 -4.16 7.801 1 94.12 95 ASP A C 1
ATOM 710 O O . ASP A 1 95 ? 15.922 -3.697 8.938 1 94.12 95 ASP A O 1
ATOM 714 N N . PHE A 1 96 ? 16.203 -3.518 6.715 1 93.38 96 PHE A N 1
ATOM 715 C CA . PHE A 1 96 ? 16.688 -2.143 6.773 1 93.38 96 PHE A CA 1
ATOM 716 C C . PHE A 1 96 ? 15.617 -1.218 7.344 1 93.38 96 PHE A C 1
ATOM 718 O O . PHE A 1 96 ? 15.922 -0.341 8.156 1 93.38 96 PHE A O 1
ATOM 725 N N . THR A 1 97 ? 14.391 -1.396 7.004 1 93.25 97 THR A N 1
ATOM 726 C CA . THR A 1 97 ? 13.305 -0.552 7.488 1 93.25 97 THR A CA 1
ATOM 727 C C . THR A 1 97 ? 13.047 -0.8 8.969 1 93.25 97 THR A C 1
ATOM 729 O O . THR A 1 97 ? 12.539 0.076 9.672 1 93.25 97 THR A O 1
ATOM 732 N N . ARG A 1 98 ? 13.359 -1.941 9.484 1 90 98 ARG A N 1
ATOM 733 C CA . ARG A 1 98 ? 13.164 -2.281 10.891 1 90 98 ARG A CA 1
ATOM 734 C C . ARG A 1 98 ? 14.227 -1.615 11.758 1 90 98 ARG A C 1
ATOM 736 O O . ARG A 1 98 ? 13.953 -1.252 12.906 1 90 98 ARG A O 1
ATOM 743 N N . THR A 1 99 ? 15.398 -1.381 11.172 1 91.81 99 THR A N 1
ATOM 744 C CA . THR A 1 99 ? 16.516 -0.919 11.984 1 91.81 99 THR A CA 1
ATOM 745 C C . THR A 1 99 ? 16.781 0.564 11.742 1 91.81 99 THR A C 1
ATOM 747 O O . THR A 1 99 ? 17.469 1.213 12.531 1 91.81 99 THR A O 1
ATOM 750 N N . ASP A 1 100 ? 16.297 1.076 10.656 1 94.62 100 ASP A N 1
ATOM 751 C CA . ASP A 1 100 ? 16.516 2.477 10.297 1 94.62 100 ASP A CA 1
ATOM 752 C C . ASP A 1 100 ? 15.195 3.254 10.344 1 94.62 100 ASP A C 1
ATOM 754 O O . ASP A 1 100 ? 14.336 3.082 9.477 1 94.62 100 ASP A O 1
ATOM 758 N N . ARG A 1 101 ? 15.133 4.164 11.203 1 94.31 101 ARG A N 1
ATOM 759 C CA . ARG A 1 101 ? 13.891 4.883 11.445 1 94.31 101 ARG A CA 1
ATOM 760 C C . ARG A 1 101 ? 13.547 5.793 10.273 1 94.31 101 ARG A C 1
ATOM 762 O O . ARG A 1 101 ? 12.367 5.984 9.953 1 94.31 101 ARG A O 1
ATOM 769 N N . VAL A 1 102 ? 14.562 6.375 9.641 1 96.25 102 VAL A N 1
ATOM 770 C CA . VAL A 1 102 ? 14.32 7.23 8.484 1 96.25 102 VAL A CA 1
ATOM 771 C C . VAL A 1 102 ? 13.719 6.41 7.344 1 96.25 102 VAL A C 1
ATOM 773 O O . VAL A 1 102 ? 12.766 6.84 6.699 1 96.25 102 VAL A O 1
ATOM 776 N N . ALA A 1 103 ? 14.242 5.207 7.18 1 95.94 103 ALA A N 1
ATOM 777 C CA . ALA A 1 103 ? 13.719 4.309 6.152 1 95.94 103 ALA A CA 1
ATOM 778 C C . ALA A 1 103 ? 12.281 3.898 6.465 1 95.94 103 ALA A C 1
ATOM 780 O O . ALA A 1 103 ? 11.43 3.881 5.574 1 95.94 103 ALA A O 1
ATOM 781 N N . ASP A 1 104 ? 12.055 3.598 7.738 1 95.19 104 ASP A N 1
ATOM 782 C CA . ASP A 1 104 ? 10.727 3.174 8.18 1 95.19 104 ASP A CA 1
ATOM 783 C C . ASP A 1 104 ? 9.688 4.27 7.938 1 95.19 104 ASP A C 1
ATOM 785 O O . ASP A 1 104 ? 8.68 4.039 7.273 1 95.19 104 ASP A O 1
ATOM 789 N N . ILE A 1 105 ? 9.992 5.477 8.359 1 96.25 105 ILE A N 1
ATOM 790 C CA . ILE A 1 105 ? 9.062 6.594 8.242 1 96.25 105 ILE A CA 1
ATOM 791 C C . ILE A 1 105 ? 8.969 7.039 6.785 1 96.25 105 ILE A C 1
ATOM 793 O O . ILE A 1 105 ? 7.895 7.418 6.312 1 96.25 105 ILE A O 1
ATOM 797 N N . GLY A 1 106 ? 10.07 7.016 6.082 1 96.5 106 GLY A N 1
ATOM 798 C CA . GLY A 1 106 ? 10.055 7.344 4.664 1 96.5 106 GLY A CA 1
ATOM 799 C C . GLY A 1 106 ? 9.117 6.457 3.861 1 96.5 106 GLY A C 1
ATOM 800 O O . GLY A 1 106 ? 8.414 6.938 2.971 1 96.5 106 GLY A O 1
ATOM 801 N N . LEU A 1 107 ? 9.117 5.188 4.172 1 94.31 107 LEU A N 1
ATOM 802 C CA . LEU A 1 107 ? 8.242 4.238 3.496 1 94.31 107 LEU A CA 1
ATOM 803 C C . LEU A 1 107 ? 6.777 4.574 3.76 1 94.31 107 LEU A C 1
ATOM 805 O O . LEU A 1 107 ? 5.949 4.516 2.848 1 94.31 107 LEU A O 1
ATOM 809 N N . HIS A 1 108 ? 6.496 4.957 4.93 1 93.12 108 HIS A N 1
ATOM 810 C CA . HIS A 1 108 ? 5.141 5.371 5.281 1 93.12 108 HIS A CA 1
ATOM 811 C C . HIS A 1 108 ? 4.746 6.648 4.547 1 93.12 108 HIS A C 1
ATOM 813 O O . HIS A 1 108 ? 3.641 6.746 4.012 1 93.12 108 HIS A O 1
ATOM 819 N N . LEU A 1 109 ? 5.66 7.617 4.523 1 95.38 109 LEU A N 1
ATOM 820 C CA . LEU A 1 109 ? 5.383 8.898 3.877 1 95.38 109 LEU A CA 1
ATOM 821 C C . LEU A 1 109 ? 5.215 8.719 2.371 1 95.38 109 LEU A C 1
ATOM 823 O O . LEU A 1 109 ? 4.445 9.445 1.737 1 95.38 109 LEU A O 1
ATOM 827 N N . LEU A 1 110 ? 5.898 7.727 1.806 1 93.94 110 LEU A N 1
ATOM 828 C CA . LEU A 1 110 ? 5.734 7.402 0.394 1 93.94 110 LEU A CA 1
ATOM 829 C C . LEU A 1 110 ? 4.273 7.117 0.066 1 93.94 110 LEU A C 1
ATOM 831 O O . LEU A 1 110 ? 3.75 7.613 -0.934 1 93.94 110 LEU A O 1
ATOM 835 N N . GLN A 1 111 ? 3.646 6.406 0.907 1 90.75 111 GLN A N 1
ATOM 836 C CA . GLN A 1 111 ? 2.24 6.07 0.704 1 90.75 111 GLN A CA 1
ATOM 837 C C . GLN A 1 111 ? 1.342 7.27 0.987 1 90.75 111 GLN A C 1
ATOM 839 O O . GLN A 1 111 ? 0.386 7.523 0.251 1 90.75 111 GLN A O 1
ATOM 844 N N . THR A 1 112 ? 1.654 8.039 1.998 1 91.69 112 THR A N 1
ATOM 845 C CA . THR A 1 112 ? 0.891 9.219 2.406 1 91.69 112 THR A CA 1
ATOM 846 C C . THR A 1 112 ? 0.874 10.266 1.298 1 91.69 112 THR A C 1
ATOM 848 O O . THR A 1 112 ? -0.145 10.922 1.072 1 91.69 112 THR A O 1
ATOM 851 N N . PHE A 1 113 ? 1.984 10.328 0.532 1 93.69 113 PHE A N 1
ATOM 852 C CA . PHE A 1 113 ? 2.131 11.43 -0.417 1 93.69 113 PHE A CA 1
ATOM 853 C C . PHE A 1 113 ? 1.979 10.93 -1.85 1 93.69 113 PHE A C 1
ATOM 855 O O . PHE A 1 113 ? 2.291 11.648 -2.801 1 93.69 113 PHE A O 1
ATOM 862 N N . ALA A 1 114 ? 1.541 9.695 -1.956 1 90.75 114 ALA A N 1
ATOM 863 C CA . ALA A 1 114 ? 1.275 9.188 -3.299 1 90.75 114 ALA A CA 1
ATOM 864 C C . ALA A 1 114 ? 0.247 10.055 -4.02 1 90.75 114 ALA A C 1
ATOM 866 O O . ALA A 1 114 ? -0.846 10.289 -3.502 1 90.75 114 ALA A O 1
ATOM 867 N N . GLY A 1 115 ? 0.647 10.57 -5.172 1 87.88 115 GLY A N 1
ATOM 868 C CA . GLY A 1 115 ? -0.253 11.383 -5.973 1 87.88 115 GLY A CA 1
ATOM 869 C C . GLY A 1 115 ? -0.214 12.852 -5.605 1 87.88 115 GLY A C 1
ATOM 870 O O . GLY A 1 115 ? -0.893 13.672 -6.227 1 87.88 115 GLY A O 1
ATOM 871 N N . ILE A 1 116 ? 0.49 13.195 -4.617 1 86.25 116 ILE A N 1
ATOM 872 C CA . ILE A 1 116 ? 0.545 14.57 -4.145 1 86.25 116 ILE A CA 1
ATOM 873 C C . ILE A 1 116 ? 1.809 15.25 -4.672 1 86.25 116 ILE A C 1
ATOM 875 O O . ILE A 1 116 ? 1.762 16.391 -5.133 1 86.25 116 ILE A O 1
ATOM 879 N N . ASN A 1 117 ? 2.893 14.562 -4.574 1 83.06 117 ASN A N 1
ATOM 880 C CA . ASN A 1 117 ? 4.125 15.148 -5.094 1 83.06 117 ASN A CA 1
ATOM 881 C C . ASN A 1 117 ? 4.832 14.203 -6.055 1 83.06 117 ASN A C 1
ATOM 883 O O . ASN A 1 117 ? 4.652 12.984 -5.98 1 83.06 117 ASN A O 1
ATOM 887 N N . ASP A 1 118 ? 5.711 14.68 -6.809 1 90.69 118 ASP A N 1
ATOM 888 C CA . ASP A 1 118 ? 6.367 13.953 -7.895 1 90.69 118 ASP A CA 1
ATOM 889 C C . ASP A 1 118 ? 7.461 13.031 -7.359 1 90.69 118 ASP A C 1
ATOM 891 O O . ASP A 1 118 ? 7.863 12.078 -8.031 1 90.69 118 ASP A O 1
ATOM 895 N N . THR A 1 119 ? 7.883 13.297 -6.152 1 94.69 119 THR A N 1
ATOM 896 C CA . THR A 1 119 ? 8.969 12.508 -5.582 1 94.69 119 THR A CA 1
ATOM 897 C C . THR A 1 119 ? 8.531 11.062 -5.363 1 94.69 119 THR A C 1
ATOM 899 O O . THR A 1 119 ? 9.297 10.133 -5.625 1 94.69 119 THR A O 1
ATOM 902 N N . THR A 1 120 ? 7.336 10.891 -4.98 1 94.88 120 THR A N 1
ATOM 903 C CA . THR A 1 120 ? 6.809 9.547 -4.738 1 94.88 120 THR A CA 1
ATOM 904 C C . THR A 1 120 ? 6.789 8.734 -6.031 1 94.88 120 THR A C 1
ATOM 906 O O . THR A 1 120 ? 7.234 7.586 -6.051 1 94.88 120 THR A O 1
ATOM 909 N N . ALA A 1 121 ? 6.352 9.359 -7.125 1 95.25 121 ALA A N 1
ATOM 910 C CA . ALA A 1 121 ? 6.293 8.672 -8.414 1 95.25 121 ALA A CA 1
ATOM 911 C C . ALA A 1 121 ? 7.691 8.266 -8.883 1 95.25 121 ALA A C 1
ATOM 913 O O . ALA A 1 121 ? 7.879 7.164 -9.398 1 95.25 121 ALA A O 1
ATOM 914 N N . ARG A 1 122 ? 8.602 9.109 -8.633 1 95.94 122 ARG A N 1
ATOM 915 C CA . ARG A 1 122 ? 9.977 8.836 -9.055 1 95.94 122 ARG A CA 1
ATOM 916 C C . ARG A 1 122 ? 10.578 7.688 -8.258 1 95.94 122 ARG A C 1
ATOM 918 O O . ARG A 1 122 ? 11.273 6.836 -8.812 1 95.94 122 ARG A O 1
ATOM 925 N N . VAL A 1 123 ? 10.312 7.703 -6.988 1 96.88 123 VAL A N 1
ATOM 926 C CA . VAL A 1 123 ? 10.836 6.637 -6.137 1 96.88 123 VAL A CA 1
ATOM 927 C C . VAL A 1 123 ? 10.227 5.301 -6.559 1 96.88 123 VAL A C 1
ATOM 929 O O . VAL A 1 123 ? 10.945 4.316 -6.746 1 96.88 123 VAL A O 1
ATOM 932 N N . TYR A 1 124 ? 8.945 5.234 -6.793 1 96.88 124 TYR A N 1
ATOM 933 C CA . TYR A 1 124 ? 8.297 3.998 -7.211 1 96.88 124 TYR A CA 1
ATOM 934 C C . TYR A 1 124 ? 8.805 3.547 -8.57 1 96.88 124 TYR A C 1
ATOM 936 O O . TYR A 1 124 ? 9.031 2.355 -8.797 1 96.88 124 TYR A O 1
ATOM 944 N N . ALA A 1 125 ? 9 4.539 -9.461 1 96.75 125 ALA A N 1
ATOM 945 C CA . ALA A 1 125 ? 9.516 4.203 -10.789 1 96.75 125 ALA A CA 1
ATOM 946 C C . ALA A 1 125 ? 10.898 3.57 -10.695 1 96.75 125 ALA A C 1
ATOM 948 O O . ALA A 1 125 ? 11.195 2.594 -11.391 1 96.75 125 ALA A O 1
ATOM 949 N N . SER A 1 126 ? 11.711 4.137 -9.852 1 97.44 126 SER A N 1
ATOM 950 C CA . SER A 1 126 ? 13.055 3.596 -9.68 1 97.44 126 SER A CA 1
ATOM 951 C C . SER A 1 126 ? 13.016 2.174 -9.133 1 97.44 126 SER A C 1
ATOM 953 O O . SER A 1 126 ? 13.805 1.321 -9.539 1 97.44 126 SER A O 1
ATOM 955 N N . TRP A 1 127 ? 12.117 1.898 -8.234 1 97.31 127 TRP A N 1
ATOM 956 C CA . TRP A 1 127 ? 11.953 0.558 -7.684 1 97.31 127 TRP A CA 1
ATOM 957 C C . TRP A 1 127 ? 11.438 -0.408 -8.75 1 97.31 127 TRP A C 1
ATOM 959 O O . TRP A 1 127 ? 11.922 -1.534 -8.859 1 97.31 127 TRP A O 1
ATOM 969 N N . LEU A 1 128 ? 10.445 0.026 -9.508 1 97.56 128 LEU A N 1
ATOM 970 C CA . LEU A 1 128 ? 9.922 -0.816 -10.578 1 97.56 128 LEU A CA 1
ATOM 971 C C . LEU A 1 128 ? 11.023 -1.176 -11.578 1 97.56 128 LEU A C 1
ATOM 973 O O . LEU A 1 128 ? 11.133 -2.33 -11.992 1 97.56 128 LEU A O 1
ATOM 977 N N . ASP A 1 129 ? 11.828 -0.202 -11.867 1 97.56 129 ASP A N 1
ATOM 978 C CA . ASP A 1 129 ? 12.938 -0.438 -12.789 1 97.56 129 ASP A CA 1
ATOM 979 C C . ASP A 1 129 ? 13.922 -1.446 -12.203 1 97.56 129 ASP A C 1
ATOM 981 O O . ASP A 1 129 ? 14.367 -2.359 -12.906 1 97.56 129 ASP A O 1
ATOM 985 N N . ALA A 1 130 ? 14.266 -1.281 -10.969 1 98 130 ALA A N 1
ATOM 986 C CA . ALA A 1 130 ? 15.258 -2.141 -10.32 1 98 130 ALA A CA 1
ATOM 987 C C . ALA A 1 130 ? 14.75 -3.58 -10.227 1 98 130 ALA A C 1
ATOM 989 O O . ALA A 1 130 ? 15.492 -4.52 -10.531 1 98 130 ALA A O 1
ATOM 990 N N . ILE A 1 131 ? 13.531 -3.781 -9.836 1 98.31 131 ILE A N 1
ATOM 991 C CA . ILE A 1 131 ? 12.945 -5.109 -9.727 1 98.31 131 ILE A CA 1
ATOM 992 C C . ILE A 1 131 ? 12.812 -5.734 -11.109 1 98.31 131 ILE A C 1
ATOM 994 O O . ILE A 1 131 ? 13.156 -6.902 -11.312 1 98.31 131 ILE A O 1
ATOM 998 N N . SER A 1 132 ? 12.312 -4.918 -12.047 1 98.12 132 SER A N 1
ATOM 999 C CA . SER A 1 132 ? 12.164 -5.395 -13.422 1 98.12 132 SER A CA 1
ATOM 1000 C C . SER A 1 132 ? 13.492 -5.855 -13.992 1 98.12 132 SER A C 1
ATOM 1002 O O . SER A 1 132 ? 13.555 -6.867 -14.695 1 98.12 132 SER A O 1
ATOM 1004 N N . ALA A 1 133 ? 14.531 -5.141 -13.711 1 98.12 133 ALA A N 1
ATOM 1005 C CA . ALA A 1 133 ? 15.852 -5.5 -14.211 1 98.12 133 ALA A CA 1
ATOM 1006 C C . ALA A 1 133 ? 16.266 -6.883 -13.711 1 98.12 133 ALA A C 1
ATOM 1008 O O . ALA A 1 133 ? 16.781 -7.695 -14.484 1 98.12 133 ALA A O 1
ATOM 1009 N N . GLN A 1 134 ? 16.047 -7.176 -12.414 1 98.38 134 GLN A N 1
ATOM 1010 C CA . GLN A 1 134 ? 16.375 -8.492 -11.875 1 98.38 134 GLN A CA 1
ATOM 1011 C C . GLN A 1 134 ? 15.508 -9.578 -12.516 1 98.38 134 GLN A C 1
ATOM 1013 O O . GLN A 1 134 ? 15.984 -10.68 -12.781 1 98.38 134 GLN A O 1
ATOM 1018 N N . LEU A 1 135 ? 14.289 -9.273 -12.805 1 98.56 135 LEU A N 1
ATOM 1019 C CA . LEU A 1 135 ? 13.375 -10.242 -13.391 1 98.56 135 LEU A CA 1
ATOM 1020 C C . LEU A 1 135 ? 13.742 -10.523 -14.844 1 98.56 135 LEU A C 1
ATOM 1022 O O . LEU A 1 135 ? 13.633 -11.664 -15.305 1 98.56 135 LEU A O 1
ATOM 1026 N N . HIS A 1 136 ? 14.133 -9.492 -15.578 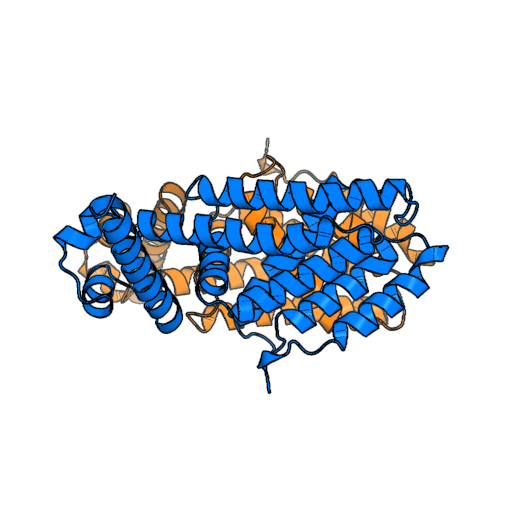1 98.19 136 HIS A N 1
ATOM 1027 C CA . HIS A 1 136 ? 14.633 -9.703 -16.938 1 98.19 136 HIS A CA 1
ATOM 1028 C C . HIS A 1 136 ? 15.852 -10.617 -16.938 1 98.19 136 HIS A C 1
ATOM 1030 O O . HIS A 1 136 ? 15.953 -11.523 -17.766 1 98.19 136 HIS A O 1
ATOM 1036 N N . ARG A 1 137 ? 16.781 -10.359 -16.047 1 97.81 137 ARG A N 1
ATOM 1037 C CA . ARG A 1 137 ? 17.969 -11.195 -15.93 1 97.81 137 ARG A CA 1
ATOM 1038 C C . ARG A 1 137 ? 17.594 -12.625 -15.547 1 97.81 137 ARG A C 1
ATOM 1040 O O . ARG A 1 137 ? 18.156 -13.586 -16.094 1 97.81 137 ARG A O 1
ATOM 1047 N N . ALA A 1 138 ? 16.688 -12.766 -14.594 1 98 138 ALA A N 1
ATOM 1048 C CA . ALA A 1 138 ? 16.234 -14.094 -14.18 1 98 138 ALA A CA 1
ATOM 1049 C C . ALA A 1 138 ? 15.625 -14.852 -15.359 1 98 138 ALA A C 1
ATOM 1051 O O . ALA A 1 138 ? 15.812 -16.062 -15.492 1 98 138 ALA A O 1
ATOM 1052 N N . ALA A 1 139 ? 14.82 -14.156 -16.172 1 97.62 139 ALA A N 1
ATOM 1053 C CA . ALA A 1 139 ? 14.258 -14.75 -17.375 1 97.62 139 ALA A CA 1
ATOM 1054 C C . ALA A 1 139 ? 15.352 -15.211 -18.344 1 97.62 139 ALA A C 1
ATOM 1056 O O . ALA A 1 139 ? 15.297 -16.312 -18.875 1 97.62 139 ALA A O 1
ATOM 1057 N N . ALA A 1 140 ? 16.359 -14.398 -18.516 1 97.06 140 ALA A N 1
ATOM 1058 C CA . ALA A 1 140 ? 17.484 -14.719 -19.406 1 97.06 140 ALA A CA 1
ATOM 1059 C C . ALA A 1 140 ? 18.25 -15.922 -18.891 1 97.06 140 ALA A C 1
ATOM 1061 O O . ALA A 1 140 ? 18.797 -16.703 -19.672 1 97.06 140 ALA A O 1
ATOM 1062 N N . GLU A 1 141 ? 18.266 -16.078 -17.594 1 96.88 141 GLU A N 1
ATOM 1063 C CA . GLU A 1 141 ? 18.984 -17.188 -16.953 1 96.88 141 GLU A CA 1
ATOM 1064 C C . GLU A 1 141 ? 18.156 -18.469 -17 1 96.88 141 GLU A C 1
ATOM 1066 O O . GLU A 1 141 ? 18.641 -19.531 -16.625 1 96.88 141 GLU A O 1
ATOM 1071 N N . GLY A 1 142 ? 16.906 -18.328 -17.391 1 96.5 142 GLY A N 1
ATOM 1072 C CA . GLY A 1 142 ? 16.062 -19.5 -17.578 1 96.5 142 GLY A CA 1
ATOM 1073 C C . GLY A 1 142 ? 15.281 -19.891 -16.344 1 96.5 142 GLY A C 1
ATOM 1074 O O . GLY A 1 142 ? 14.68 -20.969 -16.297 1 96.5 142 GLY A O 1
ATOM 1075 N N . ASP A 1 143 ? 15.227 -19.031 -15.32 1 97.12 143 ASP A N 1
ATOM 1076 C CA . ASP A 1 143 ? 14.602 -19.375 -14.047 1 97.12 143 ASP A CA 1
ATOM 1077 C C . ASP A 1 143 ? 13.109 -19.047 -14.07 1 97.12 143 ASP A C 1
ATOM 1079 O O . ASP A 1 143 ? 12.344 -19.609 -13.281 1 97.12 143 ASP A O 1
ATOM 1083 N N . LEU A 1 144 ? 12.719 -18.125 -14.93 1 97.69 144 LEU A N 1
ATOM 1084 C CA . LEU A 1 144 ? 11.32 -17.734 -14.945 1 97.69 144 LEU A CA 1
ATOM 1085 C C . LEU A 1 144 ? 10.547 -18.516 -16 1 97.69 144 LEU A C 1
ATOM 1087 O O . LEU A 1 144 ? 11.102 -18.875 -17.031 1 97.69 144 LEU A O 1
ATOM 1091 N N . ARG A 1 145 ? 9.289 -18.75 -15.672 1 96.31 145 ARG A N 1
ATOM 1092 C CA . ARG A 1 145 ? 8.398 -19.375 -16.641 1 96.31 145 ARG A CA 1
ATOM 1093 C C . ARG A 1 145 ? 8.336 -18.578 -17.938 1 96.31 145 ARG A C 1
ATOM 1095 O O . ARG A 1 145 ? 8.352 -17.344 -17.906 1 96.31 145 ARG A O 1
ATOM 1102 N N . GLU A 1 146 ? 8.164 -19.25 -19.047 1 93.56 146 GLU A N 1
ATOM 1103 C CA . GLU A 1 146 ? 8.047 -18.594 -20.344 1 93.56 146 GLU A CA 1
ATOM 1104 C C . GLU A 1 146 ? 6.746 -17.797 -20.438 1 93.56 146 GLU A C 1
ATOM 1106 O O . GLU A 1 146 ? 5.734 -18.172 -19.859 1 93.56 146 GLU A O 1
ATOM 1111 N N . GLY A 1 147 ? 6.836 -16.703 -21.078 1 92.81 147 GLY A N 1
ATOM 1112 C CA . GLY A 1 147 ? 5.629 -15.945 -21.375 1 92.81 147 GLY A CA 1
ATOM 1113 C C . GLY A 1 147 ? 5.332 -14.875 -20.344 1 92.81 147 GLY A C 1
ATOM 1114 O O . GLY A 1 147 ? 4.441 -14.047 -20.547 1 92.81 147 GLY A O 1
ATOM 1115 N N . LEU A 1 148 ? 6.102 -14.836 -19.266 1 95.75 148 LEU A N 1
ATOM 1116 C CA . LEU A 1 148 ? 5.906 -13.797 -18.266 1 95.75 148 LEU A CA 1
ATOM 1117 C C . LEU A 1 148 ? 6.434 -12.453 -18.75 1 95.75 148 LEU A C 1
ATOM 1119 O O . LEU A 1 148 ? 7.461 -12.398 -19.438 1 95.75 148 LEU A O 1
ATOM 1123 N N . ASP A 1 149 ? 5.695 -11.422 -18.469 1 96.12 149 ASP A N 1
ATOM 1124 C CA . ASP A 1 149 ? 6.184 -10.055 -18.656 1 96.12 149 ASP A CA 1
ATOM 1125 C C . ASP A 1 149 ? 6.883 -9.547 -17.391 1 96.12 149 ASP A C 1
ATOM 1127 O O . ASP A 1 149 ? 6.227 -9.219 -16.406 1 96.12 149 ASP A O 1
ATOM 1131 N N . PRO A 1 150 ? 8.195 -9.391 -17.453 1 97.19 150 PRO A N 1
ATOM 1132 C CA . PRO A 1 150 ? 8.938 -8.992 -16.266 1 97.19 150 PRO A CA 1
ATOM 1133 C C . PRO A 1 150 ? 8.438 -7.676 -15.672 1 97.19 150 PRO A C 1
ATOM 1135 O O . PRO A 1 150 ? 8.43 -7.504 -14.445 1 97.19 150 PRO A O 1
ATOM 1138 N N . GLY A 1 151 ? 8.047 -6.758 -16.5 1 96.19 151 GLY A N 1
ATOM 1139 C CA . GLY A 1 151 ? 7.492 -5.508 -16.016 1 96.19 151 GLY A CA 1
ATOM 1140 C C . GLY A 1 151 ? 6.199 -5.691 -15.234 1 96.19 151 GLY A C 1
ATOM 1141 O O . GLY A 1 151 ? 6 -5.07 -14.195 1 96.19 151 GLY A O 1
ATOM 1142 N N . ALA A 1 152 ? 5.336 -6.527 -15.75 1 96.5 152 ALA A N 1
ATOM 1143 C CA . ALA A 1 152 ? 4.086 -6.82 -15.055 1 96.5 152 ALA A CA 1
ATOM 1144 C C . ALA A 1 152 ? 4.344 -7.539 -13.734 1 96.5 152 ALA A C 1
ATOM 1146 O O . ALA A 1 152 ? 3.691 -7.254 -12.734 1 96.5 152 ALA A O 1
ATOM 1147 N N . VAL A 1 153 ? 5.285 -8.461 -13.789 1 98.12 153 VAL A N 1
ATOM 1148 C CA . VAL A 1 153 ? 5.641 -9.172 -12.562 1 98.12 153 VAL A CA 1
ATOM 1149 C C . VAL A 1 153 ? 6.207 -8.195 -11.539 1 98.12 153 VAL A C 1
ATOM 1151 O O . VAL A 1 153 ? 5.855 -8.258 -10.359 1 98.12 153 VAL A O 1
ATOM 1154 N N . ALA A 1 154 ? 7.07 -7.262 -11.977 1 98.31 154 ALA A N 1
ATOM 1155 C CA . ALA A 1 154 ? 7.645 -6.258 -11.086 1 98.31 154 ALA A CA 1
ATOM 1156 C C . ALA A 1 154 ? 6.555 -5.414 -10.43 1 98.31 154 ALA A C 1
ATOM 1158 O O . ALA A 1 154 ? 6.629 -5.121 -9.234 1 98.31 154 ALA A O 1
ATOM 1159 N N . ASP A 1 155 ? 5.594 -5.074 -11.227 1 97.75 155 ASP A N 1
ATOM 1160 C CA . ASP A 1 155 ? 4.453 -4.309 -10.734 1 97.75 155 ASP A CA 1
ATOM 1161 C C . ASP A 1 155 ? 3.736 -5.047 -9.609 1 97.75 155 ASP A C 1
ATOM 1163 O O . ASP A 1 155 ? 3.441 -4.461 -8.562 1 97.75 155 ASP A O 1
ATOM 1167 N N . VAL A 1 156 ? 3.486 -6.305 -9.75 1 98.25 156 VAL A N 1
ATOM 1168 C CA . VAL A 1 156 ? 2.771 -7.109 -8.766 1 98.25 156 VAL A CA 1
ATOM 1169 C C . VAL A 1 156 ? 3.643 -7.305 -7.527 1 98.25 156 VAL A C 1
ATOM 1171 O O . VAL A 1 156 ? 3.162 -7.195 -6.398 1 98.25 156 VAL A O 1
ATOM 1174 N N . VAL A 1 157 ? 4.93 -7.562 -7.727 1 98.62 157 VAL A N 1
ATOM 1175 C CA . VAL A 1 157 ? 5.848 -7.766 -6.613 1 98.62 157 VAL A CA 1
ATOM 1176 C C . VAL A 1 157 ? 5.91 -6.5 -5.758 1 98.62 157 VAL A C 1
ATOM 1178 O O . VAL A 1 157 ? 5.746 -6.555 -4.539 1 98.62 157 VAL A O 1
ATOM 1181 N N . LEU A 1 158 ? 6.09 -5.344 -6.387 1 97.94 158 LEU A N 1
ATOM 1182 C CA . LEU A 1 158 ? 6.172 -4.09 -5.641 1 97.94 158 LEU A CA 1
ATOM 1183 C C . LEU A 1 158 ? 4.844 -3.775 -4.957 1 97.94 158 LEU A C 1
ATOM 1185 O O . LEU A 1 158 ? 4.824 -3.334 -3.807 1 97.94 158 LEU A O 1
ATOM 1189 N N . SER A 1 159 ? 3.748 -4.012 -5.672 1 97.88 159 SER A N 1
ATOM 1190 C CA . SER A 1 159 ? 2.432 -3.797 -5.078 1 97.88 159 SER A CA 1
ATOM 1191 C C . SER A 1 159 ? 2.25 -4.641 -3.82 1 97.88 159 SER A C 1
ATOM 1193 O O . SER A 1 159 ? 1.813 -4.133 -2.785 1 97.88 159 SER A O 1
ATOM 1195 N N . ALA A 1 160 ? 2.588 -5.875 -3.902 1 98.12 160 ALA A N 1
ATOM 1196 C CA . ALA A 1 160 ? 2.441 -6.773 -2.76 1 98.12 160 ALA A CA 1
ATOM 1197 C C . ALA A 1 160 ? 3.279 -6.297 -1.577 1 98.12 160 ALA A C 1
ATOM 1199 O O . ALA A 1 160 ? 2.828 -6.34 -0.431 1 98.12 160 ALA A O 1
ATOM 1200 N N . LEU A 1 161 ? 4.449 -5.828 -1.857 1 97.19 161 LEU A N 1
ATOM 1201 C CA . LEU A 1 161 ? 5.34 -5.367 -0.798 1 97.19 161 LEU A CA 1
ATOM 1202 C C . LEU A 1 161 ? 4.797 -4.098 -0.147 1 97.19 161 LEU A C 1
ATOM 1204 O O . LEU A 1 161 ? 4.824 -3.963 1.078 1 97.19 161 LEU A O 1
ATOM 1208 N N . LEU A 1 162 ? 4.352 -3.18 -0.946 1 96.06 162 LEU A N 1
ATOM 1209 C CA . LEU A 1 162 ? 3.781 -1.94 -0.429 1 96.06 162 LEU A CA 1
ATOM 1210 C C . LEU A 1 162 ? 2.559 -2.225 0.436 1 96.06 162 LEU A C 1
ATOM 1212 O O . LEU A 1 162 ? 2.414 -1.656 1.521 1 96.06 162 LEU A O 1
ATOM 1216 N N . GLY A 1 163 ? 1.714 -3.076 -0.042 1 96.75 163 GLY A N 1
ATOM 1217 C CA . GLY A 1 163 ? 0.544 -3.428 0.747 1 96.75 163 GLY A CA 1
ATOM 1218 C C . GLY A 1 163 ? 0.887 -4.184 2.018 1 96.75 163 GLY A C 1
ATOM 1219 O O . GLY A 1 163 ? 0.236 -4 3.049 1 96.75 163 GLY A O 1
ATOM 1220 N N . ALA A 1 164 ? 1.882 -5.059 1.95 1 96.62 164 ALA A N 1
ATOM 1221 C CA . ALA A 1 164 ? 2.352 -5.75 3.148 1 96.62 164 ALA A CA 1
ATOM 1222 C C . ALA A 1 164 ? 2.807 -4.754 4.215 1 96.62 164 ALA A C 1
ATOM 1224 O O . ALA A 1 164 ? 2.535 -4.941 5.402 1 96.62 164 ALA A O 1
ATOM 1225 N N . GLU A 1 165 ? 3.52 -3.758 3.754 1 95.31 165 GLU A N 1
ATOM 1226 C CA . GLU A 1 165 ? 3.949 -2.715 4.68 1 95.31 165 GLU A CA 1
ATOM 1227 C C . GLU A 1 165 ? 2.75 -2.016 5.316 1 95.31 165 GLU A C 1
ATOM 1229 O O . GLU A 1 165 ? 2.738 -1.768 6.523 1 95.31 165 GLU A O 1
ATOM 1234 N N . ALA A 1 166 ? 1.765 -1.702 4.551 1 94.5 166 ALA A N 1
ATOM 1235 C CA . ALA A 1 166 ? 0.57 -1.027 5.051 1 94.5 166 ALA A CA 1
ATOM 1236 C C . ALA A 1 166 ? -0.151 -1.886 6.086 1 94.5 166 ALA A C 1
ATOM 1238 O O . ALA A 1 166 ? -0.552 -1.391 7.141 1 94.5 166 ALA A O 1
ATOM 1239 N N . LEU A 1 167 ? -0.312 -3.139 5.789 1 95.81 167 LEU A N 1
ATOM 1240 C CA . LEU A 1 167 ? -0.976 -4.051 6.715 1 95.81 167 LEU A CA 1
ATOM 1241 C C . LEU A 1 167 ? -0.173 -4.195 8.008 1 95.81 167 LEU A C 1
ATOM 1243 O O . LEU A 1 167 ? -0.745 -4.223 9.094 1 95.81 167 LEU A O 1
ATOM 1247 N N . THR A 1 168 ? 1.112 -4.289 7.871 1 95.5 168 THR A N 1
ATOM 1248 C CA . THR A 1 168 ? 1.972 -4.398 9.047 1 95.5 168 THR A CA 1
ATOM 1249 C C . THR A 1 168 ? 1.85 -3.156 9.922 1 95.5 168 THR A C 1
ATOM 1251 O O . THR A 1 168 ? 1.699 -3.264 11.141 1 95.5 168 THR A O 1
ATOM 1254 N N . ARG A 1 169 ? 1.853 -2.039 9.328 1 93.12 169 ARG A N 1
ATOM 1255 C CA . ARG A 1 169 ? 1.784 -0.77 10.047 1 93.12 169 ARG A CA 1
ATOM 1256 C C . ARG A 1 169 ? 0.453 -0.625 10.781 1 93.12 169 ARG A C 1
ATOM 1258 O O . ARG A 1 169 ? 0.406 -0.116 11.898 1 93.12 169 ARG A O 1
ATOM 1265 N N . ALA A 1 170 ? -0.555 -1.1 10.172 1 93.06 170 ALA A N 1
ATOM 1266 C CA . ALA A 1 170 ? -1.886 -0.988 10.766 1 93.06 170 ALA A CA 1
ATOM 1267 C C . ALA A 1 170 ? -2.029 -1.917 11.969 1 93.06 170 ALA A C 1
ATOM 1269 O O . ALA A 1 170 ? -2.949 -1.761 12.773 1 93.06 170 ALA A O 1
ATOM 1270 N N . GLY A 1 171 ? -1.172 -2.975 12.078 1 88.19 171 GLY A N 1
ATOM 1271 C CA . GLY A 1 171 ? -1.194 -3.883 13.211 1 88.19 171 GLY A CA 1
ATOM 1272 C C . GLY A 1 171 ? -2.377 -4.832 13.195 1 88.19 171 GLY A C 1
ATOM 1273 O O . GLY A 1 171 ? -2.896 -5.207 14.25 1 88.19 171 GLY A O 1
ATOM 1274 N N . THR A 1 172 ? -2.922 -5.199 12.055 1 77.19 172 THR A N 1
ATOM 1275 C CA . THR A 1 172 ? -4.156 -5.961 11.891 1 77.19 172 THR A CA 1
ATOM 1276 C C . THR A 1 172 ? -3.98 -7.395 12.383 1 77.19 172 THR A C 1
ATOM 1278 O O . THR A 1 172 ? -4.922 -8 12.898 1 77.19 172 THR A O 1
ATOM 1281 N N . SER A 1 173 ? -2.922 -8.125 12.32 1 78.69 173 SER A N 1
ATOM 1282 C CA . SER A 1 173 ? -2.781 -9.555 12.578 1 78.69 173 SER A CA 1
ATOM 1283 C C . SER A 1 173 ? -1.555 -9.844 13.43 1 78.69 173 SER A C 1
ATOM 1285 O O . SER A 1 173 ? -1.303 -11 13.797 1 78.69 173 SER A O 1
ATOM 1287 N N . GLY A 1 174 ? -0.918 -8.883 13.836 1 84.38 174 GLY A N 1
ATOM 1288 C CA . GLY A 1 174 ? 0.332 -9.117 14.539 1 84.38 174 GLY A CA 1
ATOM 1289 C C . GLY A 1 174 ? 1.421 -9.68 13.648 1 84.38 174 GLY A C 1
ATOM 1290 O O . GLY A 1 174 ? 2.527 -9.961 14.109 1 84.38 174 GLY A O 1
ATOM 1291 N N . THR A 1 175 ? 1.133 -10.023 12.398 1 90.69 175 THR A N 1
ATOM 1292 C CA . THR A 1 175 ? 2.111 -10.508 11.43 1 90.69 175 THR A CA 1
ATOM 1293 C C . THR A 1 175 ? 3.076 -9.391 11.031 1 90.69 175 THR A C 1
ATOM 1295 O O . THR A 1 175 ? 2.646 -8.305 10.648 1 90.69 175 THR A O 1
ATOM 1298 N N . ASP A 1 176 ? 4.34 -9.641 11.148 1 93.56 176 ASP A N 1
ATOM 1299 C CA . ASP A 1 176 ? 5.285 -8.578 10.82 1 93.56 176 ASP A CA 1
ATOM 1300 C C . ASP A 1 176 ? 5.602 -8.57 9.328 1 93.56 176 ASP A C 1
ATOM 1302 O O . ASP A 1 176 ? 5.121 -9.422 8.578 1 93.56 176 ASP A O 1
ATOM 1306 N N . LEU A 1 177 ? 6.355 -7.613 8.914 1 95.25 177 LEU A N 1
ATOM 1307 C CA . LEU A 1 177 ? 6.609 -7.383 7.492 1 95.25 177 LEU A CA 1
ATOM 1308 C C . LEU A 1 177 ? 7.418 -8.531 6.895 1 95.25 177 LEU A C 1
ATOM 1310 O O . LEU A 1 177 ? 7.172 -8.938 5.758 1 95.25 177 LEU A O 1
ATOM 1314 N N . ARG A 1 178 ? 8.383 -9.039 7.617 1 95.5 178 ARG A N 1
ATOM 1315 C CA . ARG A 1 178 ? 9.227 -10.125 7.125 1 95.5 178 ARG A CA 1
ATOM 1316 C C . ARG A 1 178 ? 8.406 -11.383 6.859 1 95.5 178 ARG A C 1
ATOM 1318 O O . ARG A 1 178 ? 8.594 -12.055 5.848 1 95.5 178 ARG A O 1
ATOM 1325 N N . GLU A 1 179 ? 7.531 -11.703 7.781 1 95.31 179 GLU A N 1
ATOM 1326 C CA . GLU A 1 179 ? 6.637 -12.844 7.598 1 95.31 179 GLU A CA 1
ATOM 1327 C C . GLU A 1 179 ? 5.754 -12.656 6.367 1 95.31 179 GLU A C 1
ATOM 1329 O O . GLU A 1 179 ? 5.512 -13.609 5.621 1 95.31 179 GLU A O 1
ATOM 1334 N N . ARG A 1 180 ? 5.281 -11.477 6.16 1 96.81 180 ARG A N 1
ATOM 1335 C CA . ARG A 1 180 ? 4.445 -11.203 4.996 1 96.81 180 ARG A CA 1
ATOM 1336 C C . ARG A 1 180 ? 5.246 -11.328 3.705 1 96.81 180 ARG A C 1
ATOM 1338 O O . ARG A 1 180 ? 4.711 -11.742 2.676 1 96.81 180 ARG A O 1
ATOM 1345 N N . LEU A 1 181 ? 6.504 -10.922 3.752 1 97.5 181 LEU A N 1
ATOM 1346 C CA . LEU A 1 181 ? 7.379 -11.109 2.602 1 97.5 181 LEU A CA 1
ATOM 1347 C C . LEU A 1 181 ? 7.527 -12.594 2.271 1 97.5 181 LEU A C 1
ATOM 1349 O O . LEU A 1 181 ? 7.477 -12.984 1.103 1 97.5 181 LEU A O 1
ATOM 1353 N N . VAL A 1 182 ? 7.66 -13.414 3.287 1 97.44 182 VAL A N 1
ATOM 1354 C CA . VAL A 1 182 ? 7.762 -14.859 3.094 1 97.44 182 VAL A CA 1
ATOM 1355 C C . VAL A 1 182 ? 6.473 -15.383 2.459 1 97.44 182 VAL A C 1
ATOM 1357 O O . VAL A 1 182 ? 6.52 -16.141 1.483 1 97.44 182 VAL A O 1
ATOM 1360 N N . ARG A 1 183 ? 5.332 -14.969 3.002 1 96.44 183 ARG A N 1
ATOM 1361 C CA . ARG A 1 183 ? 4.047 -15.383 2.453 1 96.44 183 ARG A CA 1
ATOM 1362 C C . ARG A 1 183 ? 3.924 -14.992 0.985 1 96.44 183 ARG A C 1
ATOM 1364 O O . ARG A 1 183 ? 3.424 -15.766 0.168 1 96.44 183 ARG A O 1
ATOM 1371 N N . THR A 1 184 ? 4.352 -13.789 0.716 1 98.19 184 THR A N 1
ATOM 1372 C CA . THR A 1 184 ? 4.266 -13.273 -0.644 1 98.19 184 THR A CA 1
ATOM 1373 C C . THR A 1 184 ? 5.086 -14.133 -1.604 1 98.19 184 THR A C 1
ATOM 1375 O O . THR A 1 184 ? 4.57 -14.586 -2.627 1 98.19 184 THR A O 1
ATOM 1378 N N . TRP A 1 185 ? 6.309 -14.422 -1.253 1 98.19 185 TRP A N 1
ATOM 1379 C CA . TRP A 1 185 ? 7.164 -15.203 -2.139 1 98.19 185 TRP A CA 1
ATOM 1380 C C . TRP A 1 185 ? 6.688 -16.656 -2.219 1 98.19 185 TRP A C 1
ATOM 1382 O O . TRP A 1 185 ? 6.758 -17.281 -3.279 1 98.19 185 TRP A O 1
ATOM 1392 N N . ASP A 1 186 ? 6.262 -17.203 -1.109 1 96.94 186 ASP A N 1
ATOM 1393 C CA . ASP A 1 186 ? 5.746 -18.562 -1.104 1 96.94 186 ASP A CA 1
ATOM 1394 C C . ASP A 1 186 ? 4.609 -18.734 -2.109 1 96.94 186 ASP A C 1
ATOM 1396 O O . ASP A 1 186 ? 4.516 -19.75 -2.789 1 96.94 186 ASP A O 1
ATOM 1400 N N . LEU A 1 187 ? 3.814 -17.734 -2.197 1 97.06 187 LEU A N 1
ATOM 1401 C CA . LEU A 1 187 ? 2.674 -17.781 -3.104 1 97.06 187 LEU A CA 1
ATOM 1402 C C . LEU A 1 187 ? 3.111 -17.5 -4.539 1 97.06 187 LEU A C 1
ATOM 1404 O O . LEU A 1 187 ? 2.574 -18.094 -5.477 1 97.06 187 LEU A O 1
ATOM 1408 N N . LEU A 1 188 ? 4.086 -16.609 -4.766 1 97.44 188 LEU A N 1
ATOM 1409 C CA . LEU A 1 188 ? 4.43 -16.125 -6.102 1 97.44 188 LEU A CA 1
ATOM 1410 C C . LEU A 1 188 ? 5.359 -17.109 -6.809 1 97.44 188 LEU A C 1
ATOM 1412 O O . LEU A 1 188 ? 5.332 -17.219 -8.039 1 97.44 188 LEU A O 1
ATOM 1416 N N . LEU A 1 189 ? 6.18 -17.859 -6.059 1 97.5 189 LEU A N 1
ATOM 1417 C CA . LEU A 1 189 ? 7.246 -18.656 -6.656 1 97.5 189 LEU A CA 1
ATOM 1418 C C . LEU A 1 189 ? 6.68 -19.672 -7.629 1 97.5 189 LEU A C 1
ATOM 1420 O O . LEU A 1 189 ? 7.137 -19.781 -8.773 1 97.5 189 LEU A O 1
ATOM 1424 N N . PRO A 1 190 ? 5.594 -20.422 -7.289 1 95 190 PRO A N 1
ATOM 1425 C CA . PRO A 1 190 ? 5.062 -21.406 -8.234 1 95 190 PRO A CA 1
ATOM 1426 C C . PRO A 1 190 ? 4.555 -20.766 -9.523 1 95 190 PRO A C 1
ATOM 1428 O O . PRO A 1 190 ? 4.484 -21.422 -10.562 1 95 190 PRO A O 1
ATOM 1431 N N . ALA A 1 191 ? 4.215 -19.5 -9.445 1 95.31 191 ALA A N 1
ATOM 1432 C CA . ALA A 1 191 ? 3.697 -18.797 -10.617 1 95.31 191 ALA A CA 1
ATOM 1433 C C . ALA A 1 191 ? 4.832 -18.188 -11.438 1 95.31 191 ALA A C 1
ATOM 1435 O O . ALA A 1 191 ? 4.66 -17.906 -12.625 1 95.31 191 ALA A O 1
ATOM 1436 N N . LEU A 1 192 ? 5.949 -18.016 -10.852 1 97.31 192 LEU A N 1
ATOM 1437 C CA . LEU A 1 192 ? 7.023 -17.25 -11.484 1 97.31 192 LEU A CA 1
ATOM 1438 C C . LEU A 1 192 ? 8.078 -18.188 -12.07 1 97.31 192 LEU A C 1
ATOM 1440 O O . LEU A 1 192 ? 8.641 -17.906 -13.133 1 97.31 192 LEU A O 1
ATOM 1444 N N . VAL A 1 193 ? 8.312 -19.219 -11.352 1 97.44 193 VAL A N 1
ATOM 1445 C CA . VAL A 1 193 ? 9.555 -19.938 -11.594 1 97.44 193 VAL A CA 1
ATOM 1446 C C . VAL A 1 193 ? 9.281 -21.156 -12.477 1 97.44 193 VAL A C 1
ATOM 1448 O O . VAL A 1 193 ? 8.234 -21.797 -12.359 1 97.44 193 VAL A O 1
ATOM 1451 N N . GLU A 1 194 ? 10.219 -21.453 -13.344 1 96.31 194 GLU A N 1
ATOM 1452 C CA . GLU A 1 194 ? 10.18 -22.719 -14.078 1 96.31 194 GLU A CA 1
ATOM 1453 C C . GLU A 1 194 ? 10.102 -23.906 -13.133 1 96.31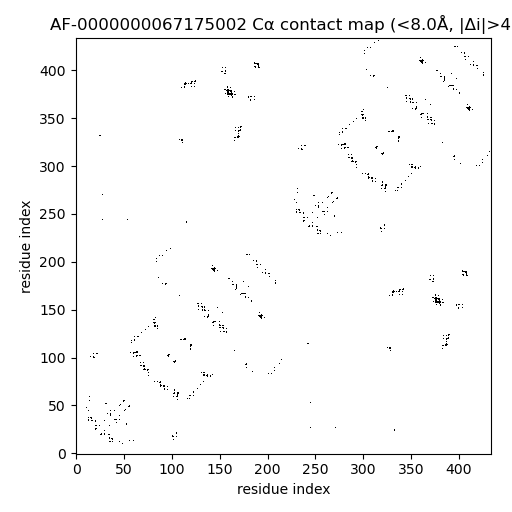 194 GLU A C 1
ATOM 1455 O O . GLU A 1 194 ? 10.789 -23.953 -12.109 1 96.31 194 GLU A O 1
ATOM 1460 N N . PRO A 1 195 ? 9.273 -24.859 -13.531 1 93.56 195 PRO A N 1
ATOM 1461 C CA . PRO A 1 195 ? 9.055 -26 -12.641 1 93.56 195 PRO A CA 1
ATOM 1462 C C . PRO A 1 195 ? 10.352 -26.688 -12.211 1 93.56 195 PRO A C 1
ATOM 1464 O O . PRO A 1 195 ? 10.492 -27.078 -11.055 1 93.56 195 PRO A O 1
ATOM 1467 N N . ALA A 1 196 ? 11.297 -26.766 -13.094 1 94.75 196 ALA A N 1
ATOM 1468 C CA . ALA A 1 196 ? 12.555 -27.453 -12.805 1 94.75 196 ALA A CA 1
ATOM 1469 C C . ALA A 1 196 ? 13.344 -26.703 -11.734 1 94.75 196 ALA A C 1
ATOM 1471 O O . ALA A 1 196 ? 14.203 -27.297 -11.062 1 94.75 196 ALA A O 1
ATOM 1472 N N . SER A 1 197 ? 13.039 -25.391 -11.547 1 95.5 197 SER A N 1
ATOM 1473 C CA . SER A 1 197 ? 13.789 -24.562 -10.617 1 95.5 197 SER A CA 1
ATOM 1474 C C . SER A 1 197 ? 13.008 -24.312 -9.336 1 95.5 197 SER A C 1
ATOM 1476 O O . SER A 1 197 ? 13.523 -23.719 -8.391 1 95.5 197 SER A O 1
ATOM 1478 N N . LEU A 1 198 ? 11.812 -24.75 -9.258 1 96.12 198 LEU A N 1
ATOM 1479 C CA . LEU A 1 198 ? 10.906 -24.359 -8.188 1 96.12 198 LEU A CA 1
ATOM 1480 C C . LEU A 1 198 ? 11.398 -24.875 -6.84 1 96.12 198 LEU A C 1
ATOM 1482 O O . LEU A 1 198 ? 11.445 -24.125 -5.859 1 96.12 198 LEU A O 1
ATOM 1486 N N . ASP A 1 199 ? 11.789 -26.141 -6.805 1 96.81 199 ASP A N 1
ATOM 1487 C CA . ASP A 1 199 ? 12.258 -26.719 -5.547 1 96.81 199 ASP A CA 1
ATOM 1488 C C . ASP A 1 199 ? 13.477 -25.953 -5.02 1 96.81 199 ASP A C 1
ATOM 1490 O O . ASP A 1 199 ? 13.602 -25.734 -3.812 1 96.81 199 ASP A O 1
ATOM 1494 N N . TYR A 1 200 ? 14.305 -25.594 -5.898 1 97.25 200 TYR A N 1
ATOM 1495 C CA . TYR A 1 200 ? 15.492 -24.844 -5.516 1 97.25 200 TYR A CA 1
ATOM 1496 C C . TYR A 1 200 ? 15.125 -23.531 -4.848 1 97.25 200 TYR A C 1
ATOM 1498 O O . TYR A 1 200 ? 15.625 -23.203 -3.768 1 97.25 200 TYR A O 1
ATOM 1506 N N . PHE A 1 201 ? 14.273 -22.766 -5.395 1 97.88 201 PHE A N 1
ATOM 1507 C CA . PHE A 1 201 ? 13.953 -21.438 -4.887 1 97.88 201 PHE A CA 1
ATOM 1508 C C . PHE A 1 201 ? 13.062 -21.531 -3.652 1 97.88 201 PHE A C 1
ATOM 1510 O O . PHE A 1 201 ? 13.102 -20.656 -2.785 1 97.88 201 PHE A O 1
ATOM 1517 N N . ARG A 1 202 ? 12.297 -22.609 -3.549 1 97 202 ARG A N 1
ATOM 1518 C CA . ARG A 1 202 ? 11.578 -22.844 -2.299 1 97 202 ARG A CA 1
ATOM 1519 C C . ARG A 1 202 ? 12.555 -23.062 -1.146 1 97 202 ARG A C 1
ATOM 1521 O O . ARG A 1 202 ? 12.344 -22.547 -0.044 1 97 202 ARG A O 1
ATOM 1528 N N . GLU A 1 203 ? 13.562 -23.828 -1.41 1 97.56 203 GLU A N 1
ATOM 1529 C CA . GLU A 1 203 ? 14.594 -24.047 -0.401 1 97.56 203 GLU A CA 1
ATOM 1530 C C . GLU A 1 203 ? 15.344 -22.75 -0.083 1 97.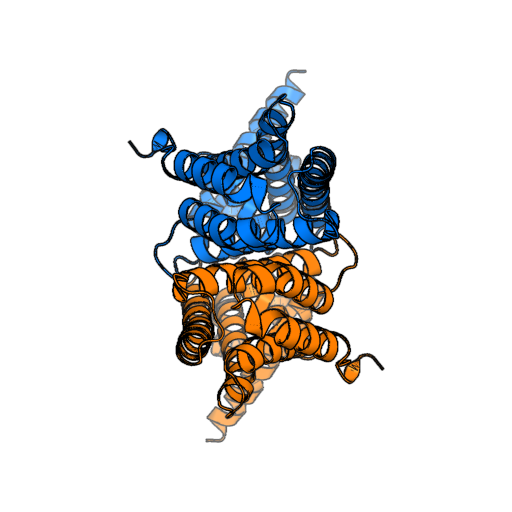56 203 GLU A C 1
ATOM 1532 O O . GLU A 1 203 ? 15.656 -22.484 1.079 1 97.56 203 GLU A O 1
ATOM 1537 N N . PHE A 1 204 ? 15.609 -22.047 -1.147 1 97.62 204 PHE A N 1
ATOM 1538 C CA . PHE A 1 204 ? 16.281 -20.766 -0.949 1 97.62 204 PHE A CA 1
ATOM 1539 C C . PHE A 1 204 ? 15.445 -19.859 -0.057 1 97.62 204 PHE A C 1
ATOM 1541 O O . PHE A 1 204 ? 15.969 -19.234 0.875 1 97.62 204 PHE A O 1
ATOM 1548 N N . LEU A 1 205 ? 14.164 -19.75 -0.342 1 97.56 205 LEU A N 1
ATOM 1549 C CA . LEU A 1 205 ? 13.25 -18.938 0.454 1 97.56 205 LEU A CA 1
ATOM 1550 C C . LEU A 1 205 ? 13.219 -19.406 1.901 1 97.56 205 LEU A C 1
ATOM 1552 O O . LEU A 1 205 ? 13.203 -18.594 2.83 1 97.56 205 LEU A O 1
ATOM 1556 N N . ALA A 1 206 ? 13.18 -20.734 2.098 1 96.31 206 ALA A N 1
ATOM 1557 C CA . ALA A 1 206 ? 13.172 -21.297 3.443 1 96.31 206 ALA A CA 1
ATOM 1558 C C . ALA A 1 206 ? 14.406 -20.875 4.23 1 96.31 206 ALA A C 1
ATOM 1560 O O . ALA A 1 206 ? 14.312 -20.531 5.41 1 96.31 206 ALA A O 1
ATOM 1561 N N . ARG A 1 207 ? 15.531 -20.828 3.582 1 95.31 207 ARG A N 1
ATOM 1562 C CA . ARG A 1 207 ? 16.766 -20.406 4.223 1 95.31 207 ARG A CA 1
ATOM 1563 C C . ARG A 1 207 ? 16.719 -18.922 4.57 1 95.31 207 ARG A C 1
ATOM 1565 O O . ARG A 1 207 ? 17.156 -18.516 5.648 1 95.31 207 ARG A O 1
ATOM 1572 N N . GLU A 1 208 ? 16.172 -18.141 3.645 1 93.62 208 GLU A N 1
ATOM 1573 C CA . GLU A 1 208 ? 16.047 -16.703 3.889 1 93.62 208 GLU A CA 1
ATOM 1574 C C . GLU A 1 208 ? 15.117 -16.438 5.074 1 93.62 208 GLU A C 1
ATOM 1576 O O . GLU A 1 208 ? 15.367 -15.523 5.859 1 93.62 208 GLU A O 1
ATOM 1581 N N . SER A 1 209 ? 14.039 -17.203 5.105 1 91.62 209 SER A N 1
ATOM 1582 C CA . SER A 1 209 ? 13.055 -17.031 6.164 1 91.62 209 SER A CA 1
ATOM 1583 C C . SER A 1 209 ? 13.656 -17.312 7.535 1 91.62 209 SER A C 1
ATOM 1585 O O . SER A 1 209 ? 13.227 -16.75 8.539 1 91.62 209 SER A O 1
ATOM 1587 N N . MET A 1 210 ? 14.617 -18.141 7.562 1 88.31 210 MET A N 1
ATOM 1588 C CA . MET A 1 210 ? 15.25 -18.547 8.812 1 88.31 210 MET A CA 1
ATOM 1589 C C . MET A 1 210 ? 16.375 -17.594 9.195 1 88.31 210 MET A C 1
ATOM 1591 O O . MET A 1 210 ? 16.812 -17.562 10.344 1 88.31 210 MET A O 1
ATOM 1595 N N . ARG A 1 211 ? 16.766 -16.859 8.258 1 82.25 211 ARG A N 1
ATOM 1596 C CA . ARG A 1 211 ? 17.859 -15.922 8.5 1 82.25 211 ARG A CA 1
ATOM 1597 C C . ARG A 1 211 ? 17.391 -14.766 9.391 1 82.25 211 ARG A C 1
ATOM 1599 O O . ARG A 1 211 ? 16.328 -14.203 9.164 1 82.25 211 ARG A O 1
ATOM 1606 N N . ARG A 1 212 ? 17.703 -14.906 10.766 1 63.62 212 ARG A N 1
ATOM 1607 C CA . ARG A 1 212 ? 17.281 -13.875 11.711 1 63.62 212 ARG A CA 1
ATOM 1608 C C . ARG A 1 212 ? 18.062 -12.578 11.484 1 63.62 212 ARG A C 1
ATOM 1610 O O . ARG A 1 212 ? 19.234 -12.609 11.117 1 63.62 212 ARG A 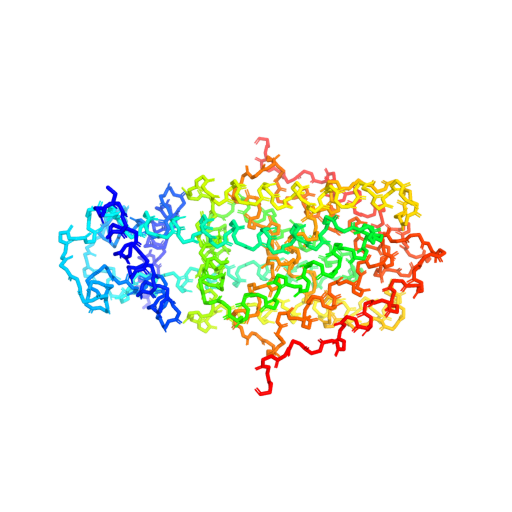O 1
ATOM 1617 N N . SER A 1 213 ? 17.188 -11.547 11.125 1 56 213 SER A N 1
ATOM 1618 C CA . SER A 1 213 ? 17.875 -10.258 11.227 1 56 213 SER A CA 1
ATOM 1619 C C . SER A 1 213 ? 18.688 -10.164 12.516 1 56 213 SER A C 1
ATOM 1621 O O . SER A 1 213 ? 18.234 -10.625 13.57 1 56 213 SER A O 1
ATOM 1623 N N . PRO A 1 214 ? 19.906 -9.898 12.578 1 48.75 214 PRO A N 1
ATOM 1624 C CA . PRO A 1 214 ? 20.672 -9.773 13.82 1 48.75 214 PRO A CA 1
ATOM 1625 C C . PRO A 1 214 ? 19.875 -9.102 14.938 1 48.75 214 PRO A C 1
ATOM 1627 O O . PRO A 1 214 ? 20.188 -9.281 16.125 1 48.75 214 PRO A O 1
ATOM 1630 N N . GLY A 1 215 ? 19.094 -7.996 14.812 1 41.38 215 GLY A N 1
ATOM 1631 C CA . GLY A 1 215 ? 18.812 -7.051 15.883 1 41.38 215 GLY A CA 1
ATOM 1632 C C . GLY A 1 215 ? 17.781 -7.555 16.875 1 41.38 215 GLY A C 1
ATOM 1633 O O . GLY A 1 215 ? 17.328 -6.801 17.734 1 41.38 215 GLY A O 1
ATOM 1634 N N . THR A 1 216 ? 16.938 -8.547 16.609 1 39.97 216 THR A N 1
ATOM 1635 C CA . THR A 1 216 ? 16.016 -8.836 17.703 1 39.97 216 THR A CA 1
ATOM 1636 C C . THR A 1 216 ? 16.703 -9.617 18.812 1 39.97 216 THR A C 1
ATOM 1638 O O . THR A 1 216 ? 16.047 -10.117 19.734 1 39.97 216 THR A O 1
ATOM 1641 N N . ASP A 1 217 ? 17.922 -9.867 18.828 1 33.28 217 ASP A N 1
ATOM 1642 C CA . ASP A 1 217 ? 18.453 -10.211 20.141 1 33.28 217 ASP A CA 1
ATOM 1643 C C . ASP A 1 217 ? 18.625 -8.961 21 1 33.28 217 ASP A C 1
ATOM 1645 O O . ASP A 1 217 ? 19.109 -7.934 20.531 1 33.28 217 ASP A O 1
ATOM 1649 N N . MET B 1 1 ? -36.375 13.953 15.453 1 62.06 1 MET B N 1
ATOM 1650 C CA . MET B 1 1 ? -36.281 13.344 14.133 1 62.06 1 MET B CA 1
ATOM 1651 C C . MET B 1 1 ? -35.781 14.344 13.102 1 62.06 1 MET B C 1
ATOM 1653 O O . MET B 1 1 ? -34.781 14.078 12.422 1 62.06 1 MET B O 1
ATOM 1657 N N . ALA B 1 2 ? -36.281 15.469 13.055 1 69.69 2 ALA B N 1
ATOM 1658 C CA . ALA B 1 2 ? -35.875 16.5 12.117 1 69.69 2 ALA B CA 1
ATOM 1659 C C . ALA B 1 2 ? -34.438 16.969 12.391 1 69.69 2 ALA B C 1
ATOM 1661 O O . ALA B 1 2 ? -33.656 17.156 11.461 1 69.69 2 ALA B O 1
ATOM 1662 N N . ARG B 1 3 ? -34.156 17.016 13.664 1 72 3 ARG B N 1
ATOM 1663 C CA . ARG B 1 3 ? -32.812 17.438 14.055 1 72 3 ARG B CA 1
ATOM 1664 C C . ARG B 1 3 ? -31.781 16.422 13.633 1 72 3 ARG B C 1
ATOM 1666 O O . ARG B 1 3 ? -30.703 16.781 13.156 1 72 3 ARG B O 1
ATOM 1673 N N . GLN B 1 4 ? -32.125 15.18 13.82 1 72.19 4 GLN B N 1
ATOM 1674 C CA . GLN B 1 4 ? -31.203 14.109 13.43 1 72.19 4 GLN B CA 1
ATOM 1675 C C . GLN B 1 4 ? -31 14.086 11.914 1 72.19 4 GLN B C 1
ATOM 1677 O O . GLN B 1 4 ? -29.875 13.898 11.445 1 72.19 4 GLN B O 1
ATOM 1682 N N . ALA B 1 5 ? -32.062 14.336 11.234 1 72.69 5 ALA B N 1
ATOM 1683 C CA . ALA B 1 5 ? -32 14.383 9.773 1 72.69 5 ALA B CA 1
ATOM 1684 C C . ALA B 1 5 ? -31.156 15.562 9.305 1 72.69 5 ALA B C 1
ATOM 1686 O O . ALA B 1 5 ? -30.359 15.43 8.375 1 72.69 5 ALA B O 1
ATOM 1687 N N . ARG B 1 6 ? -31.406 16.656 9.891 1 75.44 6 ARG B N 1
ATOM 1688 C CA . ARG B 1 6 ? -30.625 17.844 9.547 1 75.44 6 ARG B CA 1
ATOM 1689 C C . ARG B 1 6 ? -29.156 17.625 9.867 1 75.44 6 ARG B C 1
ATOM 1691 O O . ARG B 1 6 ? -28.281 18.047 9.094 1 75.44 6 ARG B O 1
ATOM 1698 N N . ALA B 1 7 ? -28.906 17.016 10.992 1 81.38 7 ALA B N 1
ATOM 1699 C CA . ALA B 1 7 ? -27.531 16.703 11.383 1 81.38 7 ALA B CA 1
ATOM 1700 C C . ALA B 1 7 ? -26.875 15.773 10.375 1 81.38 7 ALA B C 1
ATOM 1702 O O . ALA B 1 7 ? -25.688 15.93 10.07 1 81.38 7 ALA B O 1
ATOM 1703 N N . GLY B 1 8 ? -27.641 14.891 9.828 1 86.12 8 GLY B N 1
ATOM 1704 C CA . GLY B 1 8 ? -27.125 13.977 8.812 1 86.12 8 GLY B CA 1
ATOM 1705 C C . GLY B 1 8 ? -26.766 14.68 7.516 1 86.12 8 GLY B C 1
ATOM 1706 O O . GLY B 1 8 ? -25.719 14.383 6.918 1 86.12 8 GLY B O 1
ATOM 1707 N N . VAL B 1 9 ? -27.562 15.609 7.172 1 88.38 9 VAL B N 1
ATOM 1708 C CA . VAL B 1 9 ? -27.328 16.359 5.945 1 88.38 9 VAL B CA 1
ATOM 1709 C C . VAL B 1 9 ? -26.078 17.219 6.094 1 88.38 9 VAL B C 1
ATOM 1711 O O . VAL B 1 9 ? -25.25 17.281 5.184 1 88.38 9 VAL B O 1
ATOM 1714 N N . THR B 1 10 ? -25.922 17.844 7.219 1 91 10 THR B N 1
ATOM 1715 C CA . THR B 1 10 ? -24.766 18.688 7.48 1 91 10 THR B CA 1
ATOM 1716 C C . THR B 1 10 ? -23.484 17.859 7.492 1 91 10 THR B C 1
ATOM 1718 O O . THR B 1 10 ? -22.469 18.266 6.902 1 91 10 THR B O 1
ATOM 1721 N N . ARG B 1 11 ? -23.562 16.781 8.117 1 94.62 11 ARG B N 1
ATOM 1722 C CA . ARG B 1 11 ? -22.406 15.875 8.172 1 94.62 11 ARG B CA 1
ATOM 1723 C C . ARG B 1 11 ? -21.969 15.469 6.766 1 94.62 11 ARG B C 1
ATOM 1725 O O . ARG B 1 11 ? -20.781 15.469 6.465 1 94.62 11 ARG B O 1
ATOM 1732 N N . ARG B 1 12 ? -22.922 15.148 5.93 1 94.56 12 ARG B N 1
ATOM 1733 C CA . ARG B 1 12 ? -22.641 14.75 4.559 1 94.56 12 ARG B CA 1
ATOM 1734 C C . ARG B 1 12 ? -22.031 15.898 3.768 1 94.56 12 ARG B C 1
ATOM 1736 O O . ARG B 1 12 ? -21.125 15.695 2.955 1 94.56 12 ARG B O 1
ATOM 1743 N N . LYS B 1 13 ? -22.469 17.047 3.982 1 95.31 13 LYS B N 1
ATOM 1744 C CA . LYS B 1 13 ? -21.922 18.234 3.314 1 95.31 13 LYS B CA 1
ATOM 1745 C C . LYS B 1 13 ? -20.453 18.438 3.678 1 95.31 13 LYS B C 1
ATOM 1747 O O . LYS B 1 13 ? -19.641 18.781 2.818 1 95.31 13 LYS B O 1
ATOM 1752 N N . ILE B 1 14 ? -20.172 18.234 4.938 1 96.56 14 ILE B N 1
ATOM 1753 C CA . ILE B 1 14 ? -18.797 18.406 5.418 1 96.56 14 ILE B CA 1
ATOM 1754 C C . ILE B 1 14 ? -17.906 17.344 4.789 1 96.56 14 ILE B C 1
ATOM 1756 O O . ILE B 1 14 ? -16.828 17.672 4.281 1 96.56 14 ILE B O 1
ATOM 1760 N N . ILE B 1 15 ? -18.391 16.156 4.758 1 97.31 15 ILE B N 1
ATOM 1761 C CA . ILE B 1 15 ? -17.609 15.055 4.203 1 97.31 15 ILE B CA 1
ATOM 1762 C C . ILE B 1 15 ? -17.375 15.289 2.713 1 97.31 15 ILE B C 1
ATOM 1764 O O . ILE B 1 15 ? -16.25 15.141 2.225 1 97.31 15 ILE B O 1
ATOM 1768 N N . THR B 1 16 ? -18.406 15.711 2.018 1 96.94 16 THR B N 1
ATOM 1769 C CA . THR B 1 16 ? -18.297 15.953 0.584 1 96.94 16 THR B CA 1
ATOM 1770 C C . THR B 1 16 ? -17.281 17.062 0.301 1 96.94 16 THR B C 1
ATOM 1772 O O . THR B 1 16 ? -16.422 16.922 -0.571 1 96.94 16 THR B O 1
ATOM 1775 N N . ALA B 1 17 ? -17.328 18.125 1.061 1 97.75 17 ALA B N 1
ATOM 1776 C CA . ALA B 1 17 ? -16.391 19.234 0.907 1 97.75 17 ALA B CA 1
ATOM 1777 C C . ALA B 1 17 ? -14.961 18.797 1.189 1 97.75 17 ALA B C 1
ATOM 1779 O O . ALA B 1 17 ? -14.039 19.156 0.456 1 97.75 17 ALA B O 1
ATOM 1780 N N . ALA B 1 18 ? -14.828 18.031 2.262 1 98 18 ALA B N 1
ATOM 1781 C CA . ALA B 1 18 ? -13.508 17.531 2.641 1 98 18 ALA B CA 1
ATOM 1782 C C . ALA B 1 18 ? -12.93 16.641 1.555 1 98 18 ALA B C 1
ATOM 1784 O O . ALA B 1 18 ? -11.773 16.797 1.153 1 98 18 ALA B O 1
ATOM 1785 N N . VAL B 1 19 ? -13.711 15.734 1.058 1 97.94 19 VAL B N 1
ATOM 1786 C CA . VAL B 1 19 ? -13.281 14.773 0.041 1 97.94 19 VAL B CA 1
ATOM 1787 C C . VAL B 1 19 ? -12.883 15.523 -1.229 1 97.94 19 VAL B C 1
ATOM 1789 O O . VAL B 1 19 ? -11.875 15.188 -1.857 1 97.94 19 VAL B O 1
ATOM 1792 N N . ASP B 1 20 ? -13.633 16.531 -1.593 1 97.25 20 ASP B N 1
ATOM 1793 C CA . ASP B 1 20 ? -13.297 17.344 -2.752 1 97.25 20 ASP B CA 1
ATOM 1794 C C . ASP B 1 20 ? -11.93 18.016 -2.578 1 97.25 20 ASP B C 1
ATOM 1796 O O . ASP B 1 20 ? -11.094 17.969 -3.482 1 97.25 20 ASP B O 1
ATOM 1800 N N . LEU B 1 21 ? -11.695 18.562 -1.441 1 97.25 21 LEU B N 1
ATOM 1801 C CA . LEU B 1 21 ? -10.445 19.266 -1.172 1 97.25 21 LEU B CA 1
ATOM 1802 C C . LEU B 1 21 ? -9.281 18.297 -1.065 1 97.25 21 LEU B C 1
ATOM 1804 O O . LEU B 1 21 ? -8.195 18.562 -1.591 1 97.25 21 LEU B O 1
ATOM 1808 N N . PHE B 1 22 ? -9.539 17.141 -0.393 1 96.38 22 PHE B N 1
ATOM 1809 C CA . PHE B 1 22 ? -8.5 16.125 -0.298 1 96.38 22 PHE B CA 1
ATOM 1810 C C . PHE B 1 22 ? -8.102 15.633 -1.683 1 96.38 22 PHE B C 1
ATOM 1812 O O . PHE B 1 22 ? -6.934 15.32 -1.924 1 96.38 22 PHE B O 1
ATOM 1819 N N . ALA B 1 23 ? -9.055 15.555 -2.564 1 94.19 23 ALA B N 1
ATOM 1820 C CA . ALA B 1 23 ? -8.789 15.117 -3.932 1 94.19 23 ALA B CA 1
ATOM 1821 C C . ALA B 1 23 ? -7.984 16.172 -4.695 1 94.19 23 ALA B C 1
ATOM 1823 O O . ALA B 1 23 ? -7.117 15.828 -5.504 1 94.19 23 ALA B O 1
ATOM 1824 N N . GLU B 1 24 ? -8.18 17.406 -4.438 1 93.56 24 GLU B N 1
ATOM 1825 C CA . GLU B 1 24 ? -7.59 18.516 -5.188 1 93.56 24 GLU B CA 1
ATOM 1826 C C . GLU B 1 24 ? -6.168 18.797 -4.719 1 93.56 24 GLU B C 1
ATOM 1828 O O . GLU B 1 24 ? -5.258 18.953 -5.535 1 93.56 24 GLU B O 1
ATOM 1833 N N . ILE B 1 25 ? -5.949 18.828 -3.309 1 91.88 25 ILE B N 1
ATOM 1834 C CA . ILE B 1 25 ? -4.66 19.344 -2.859 1 91.88 25 ILE B CA 1
ATOM 1835 C C . ILE B 1 25 ? -4.055 18.391 -1.83 1 91.88 25 ILE B C 1
ATOM 1837 O O . ILE B 1 25 ? -2.947 18.625 -1.337 1 91.88 25 ILE B O 1
ATOM 1841 N N . GLY B 1 26 ? -4.762 17.297 -1.551 1 93.12 26 GLY B N 1
ATOM 1842 C CA . GLY B 1 26 ? -4.254 16.312 -0.605 1 93.12 26 GLY B CA 1
ATOM 1843 C C . GLY B 1 26 ? -4.633 16.625 0.832 1 93.12 26 GLY B C 1
ATOM 1844 O O . GLY B 1 26 ? -4.836 17.781 1.193 1 93.12 26 GLY B O 1
ATOM 1845 N N . TYR B 1 27 ? -4.684 15.609 1.673 1 94.5 27 TYR B N 1
ATOM 1846 C CA . TYR B 1 27 ? -5.031 15.734 3.084 1 94.5 27 TYR B CA 1
ATOM 1847 C C . TYR B 1 27 ? -4.047 16.641 3.812 1 94.5 27 TYR B C 1
ATOM 1849 O O . TYR B 1 27 ? -4.457 17.531 4.559 1 94.5 27 TYR B O 1
ATOM 1857 N N . PRO B 1 28 ? -2.752 16.453 3.533 1 89.94 28 PRO B N 1
ATOM 1858 C CA . PRO B 1 28 ? -1.8 17.266 4.297 1 89.94 28 PRO B CA 1
ATOM 1859 C C . PRO B 1 28 ? -1.97 18.766 4.059 1 89.94 28 PRO B C 1
ATOM 1861 O O . PRO B 1 28 ? -1.864 19.562 4.996 1 89.94 28 PRO B O 1
ATOM 1864 N N . ALA B 1 29 ? -2.33 19.141 2.941 1 91.5 29 ALA B N 1
ATOM 1865 C CA . ALA B 1 29 ? -2.352 20.562 2.57 1 91.5 29 ALA B CA 1
ATOM 1866 C C . ALA B 1 29 ? -3.705 21.188 2.887 1 91.5 29 ALA B C 1
ATOM 1868 O O . ALA B 1 29 ? -3.844 22.406 2.875 1 91.5 29 ALA B O 1
ATOM 1869 N N . THR B 1 30 ? -4.711 20.359 3.129 1 95.25 30 THR B N 1
ATOM 1870 C CA . THR B 1 30 ? -6.055 20.859 3.373 1 95.25 30 THR B CA 1
ATOM 1871 C C . THR B 1 30 ? -6.211 21.312 4.824 1 95.25 30 THR B C 1
ATOM 1873 O O . THR B 1 30 ? -5.84 20.578 5.746 1 95.25 30 THR B O 1
ATOM 1876 N N . GLY B 1 31 ? -6.711 22.547 4.977 1 93.94 31 GLY B N 1
ATOM 1877 C CA . GLY B 1 31 ? -7.031 23.031 6.309 1 93.94 31 GLY B CA 1
ATOM 1878 C C . GLY B 1 31 ? -8.516 23.016 6.609 1 93.94 31 GLY B C 1
ATOM 1879 O O . GLY B 1 31 ? -9.344 22.984 5.691 1 93.94 31 GLY B O 1
ATOM 1880 N N . LEU B 1 32 ? -8.852 23.031 7.883 1 94.44 32 LEU B N 1
ATOM 1881 C CA . LEU B 1 32 ? -10.25 23.047 8.281 1 94.44 32 LEU B CA 1
ATOM 1882 C C . LEU B 1 32 ? -10.953 24.297 7.777 1 94.44 32 LEU B C 1
ATOM 1884 O O . LEU B 1 32 ? -12.141 24.266 7.441 1 94.44 32 LEU B O 1
ATOM 1888 N N . GLY B 1 33 ? -10.18 25.406 7.758 1 95.38 33 GLY B N 1
ATOM 1889 C CA . GLY B 1 33 ? -10.758 26.641 7.246 1 95.38 33 GLY B CA 1
ATOM 1890 C C . GLY B 1 33 ? -11.242 26.516 5.812 1 95.38 33 GLY B C 1
ATOM 1891 O O . GLY B 1 33 ? -12.32 27 5.469 1 95.38 33 GLY B O 1
ATOM 1892 N N . GLU B 1 34 ? -10.508 25.891 4.98 1 96.75 34 GLU B N 1
ATOM 1893 C CA . GLU B 1 34 ? -10.891 25.672 3.586 1 96.75 34 GLU B CA 1
ATOM 1894 C C . GLU B 1 34 ? -12.125 24.781 3.479 1 96.75 34 GLU B C 1
ATOM 1896 O O . GLU B 1 34 ? -12.969 25 2.607 1 96.75 34 GLU B O 1
ATOM 1901 N N . ILE B 1 35 ? -12.219 23.766 4.367 1 97.5 35 ILE B N 1
ATOM 1902 C CA . ILE B 1 35 ? -13.359 22.844 4.359 1 97.5 35 ILE B CA 1
ATOM 1903 C C . ILE B 1 35 ? -14.625 23.609 4.75 1 97.5 35 ILE B C 1
ATOM 1905 O O . ILE B 1 35 ? -15.68 23.422 4.129 1 97.5 35 ILE B O 1
ATOM 1909 N N . ILE B 1 36 ? -14.5 24.453 5.707 1 96.12 36 ILE B N 1
ATOM 1910 C CA . ILE B 1 36 ? -15.609 25.281 6.18 1 96.12 36 ILE B CA 1
ATOM 1911 C C . ILE B 1 36 ? -16.125 26.156 5.043 1 96.12 36 ILE B C 1
ATOM 1913 O O . ILE B 1 36 ? -17.328 26.219 4.801 1 96.12 36 ILE B O 1
ATOM 1917 N N . GLU B 1 37 ? -15.211 26.766 4.359 1 96.94 37 GLU B N 1
ATOM 1918 C CA . GLU B 1 37 ? -15.555 27.641 3.246 1 96.94 37 GLU B CA 1
ATOM 1919 C C . GLU B 1 37 ? -16.219 26.859 2.113 1 96.94 37 GLU B C 1
ATOM 1921 O O . GLU B 1 37 ? -17.25 27.266 1.584 1 96.94 37 GLU B O 1
ATOM 1926 N N . ARG B 1 38 ? -15.672 25.734 1.759 1 96.38 38 ARG B N 1
ATOM 1927 C CA . ARG B 1 38 ? -16.188 24.906 0.675 1 96.38 38 ARG B CA 1
ATOM 1928 C C . ARG B 1 38 ? -17.578 24.375 1.013 1 96.38 38 ARG B C 1
ATOM 1930 O O . ARG B 1 38 ? -18.438 24.266 0.136 1 96.38 38 ARG B O 1
ATOM 1937 N N . ALA B 1 39 ? -17.781 24.047 2.275 1 95.88 39 ALA B N 1
ATOM 1938 C CA . ALA B 1 39 ? -19.047 23.484 2.725 1 95.88 39 ALA B CA 1
ATOM 1939 C C . ALA B 1 39 ? -20.078 24.578 2.988 1 95.88 39 ALA B C 1
ATOM 1941 O O . ALA B 1 39 ? -21.25 24.297 3.248 1 95.88 39 ALA B O 1
ATOM 1942 N N . ASP B 1 40 ? -19.625 25.812 2.965 1 95.38 40 ASP B N 1
ATOM 1943 C CA . ASP B 1 40 ? -20.484 26.953 3.262 1 95.38 40 ASP B CA 1
ATOM 1944 C C . ASP B 1 40 ? -21.141 26.812 4.633 1 95.38 40 ASP B C 1
ATOM 1946 O O . ASP B 1 40 ? -22.359 26.844 4.742 1 95.38 40 ASP B O 1
ATOM 1950 N N . MET B 1 41 ? -20.281 26.625 5.586 1 93.5 41 MET B N 1
ATOM 1951 C CA . MET B 1 41 ? -20.75 26.406 6.949 1 93.5 41 MET B CA 1
ATOM 1952 C C . MET B 1 41 ? -19.969 27.266 7.941 1 93.5 41 MET B C 1
ATOM 1954 O O . MET B 1 41 ? -18.938 27.828 7.598 1 93.5 41 MET B O 1
ATOM 1958 N N . THR B 1 42 ? -20.578 27.344 9.109 1 93 42 THR B N 1
ATOM 1959 C CA . THR B 1 42 ? -19.859 28.031 10.172 1 93 42 THR B CA 1
ATOM 1960 C C . THR B 1 42 ? -18.875 27.094 10.859 1 93 42 THR B C 1
ATOM 1962 O O . THR B 1 42 ? -19.031 25.875 10.805 1 93 42 THR B O 1
ATOM 1965 N N . LYS B 1 43 ? -17.859 27.703 11.469 1 93.31 43 LYS B N 1
ATOM 1966 C CA . LYS B 1 43 ? -16.875 26.953 12.258 1 93.31 43 LYS B CA 1
ATOM 1967 C C . LYS B 1 43 ? -17.562 26.109 13.336 1 93.31 43 LYS B C 1
ATOM 1969 O O . LYS B 1 43 ? -17.219 24.938 13.516 1 93.31 43 LYS B O 1
ATOM 1974 N N . GLY B 1 44 ? -18.547 26.688 13.984 1 93.12 44 GLY B N 1
ATOM 1975 C CA . GLY B 1 44 ? -19.297 26 15.023 1 93.12 44 GLY B CA 1
ATOM 1976 C C . GLY B 1 44 ? -20.016 24.766 14.516 1 93.12 44 GLY B C 1
ATOM 1977 O O . GLY B 1 44 ? -20.016 23.719 15.18 1 93.12 44 GLY B O 1
ATOM 1978 N N . ALA B 1 45 ? -20.594 24.875 13.398 1 92.31 45 ALA B N 1
ATOM 1979 C CA . ALA B 1 45 ? -21.328 23.766 12.797 1 92.31 45 ALA B CA 1
ATOM 1980 C C . ALA B 1 45 ? -20.375 22.609 12.492 1 92.31 45 ALA B C 1
ATOM 1982 O O . ALA B 1 45 ? -20.734 21.438 12.703 1 92.31 45 ALA B O 1
ATOM 1983 N N . LEU B 1 46 ? -19.188 22.875 11.93 1 94.25 46 LEU B N 1
ATOM 1984 C CA . LEU B 1 46 ? -18.219 21.828 11.648 1 94.25 46 LEU B CA 1
ATOM 1985 C C . LEU B 1 46 ? -17.797 21.125 12.93 1 94.25 46 LEU B C 1
ATOM 1987 O O . LEU B 1 46 ? -17.797 19.891 13 1 94.25 46 LEU B O 1
ATOM 1991 N N . TYR B 1 47 ? -17.531 21.875 13.992 1 94 47 TYR B N 1
ATOM 1992 C CA . TYR B 1 47 ? -16.984 21.328 15.227 1 94 47 TYR B CA 1
ATOM 1993 C C . TYR B 1 47 ? -18.047 20.594 16.016 1 94 47 TYR B C 1
ATOM 1995 O O . TYR B 1 47 ? -17.734 19.781 16.906 1 94 47 TYR B O 1
ATOM 2003 N N . TYR B 1 48 ? -19.281 20.922 15.703 1 94.25 48 TYR B N 1
ATOM 2004 C CA . TYR B 1 48 ? -20.375 20.141 16.266 1 94.25 48 TYR B CA 1
ATOM 2005 C C . TYR B 1 48 ? -20.297 18.688 15.797 1 94.25 48 TYR B C 1
ATOM 2007 O O . TYR B 1 48 ? -20.578 17.766 16.562 1 94.25 48 TYR B O 1
ATOM 2015 N N . HIS B 1 49 ? -19.828 18.484 14.578 1 95.31 49 HIS B N 1
ATOM 2016 C CA . HIS B 1 49 ? -19.828 17.156 13.977 1 95.31 49 HIS B CA 1
ATOM 2017 C C . HIS B 1 49 ? -18.453 16.516 14.07 1 95.31 49 HIS B C 1
ATOM 2019 O O . HIS B 1 49 ? -18.359 15.297 14.242 1 95.31 49 HIS B O 1
ATOM 2025 N N . PHE B 1 50 ? -17.438 17.297 13.859 1 96.44 50 PHE B N 1
ATOM 2026 C CA . PHE B 1 50 ? -16.078 16.766 13.844 1 96.44 50 PHE B CA 1
ATOM 2027 C C . PHE B 1 50 ? -15.148 17.641 14.672 1 96.44 50 PHE B C 1
ATOM 2029 O O . PHE B 1 50 ? -14.93 18.797 14.344 1 96.44 50 PHE B O 1
ATOM 2036 N N . ASP B 1 51 ? -14.43 16.984 15.586 1 93.31 51 ASP B N 1
ATOM 2037 C CA . ASP B 1 51 ? -13.602 17.703 16.547 1 93.31 51 ASP B CA 1
ATOM 2038 C C . ASP B 1 51 ? -12.273 18.125 15.93 1 93.31 51 ASP B C 1
ATOM 2040 O O . ASP B 1 51 ? -11.586 19.016 16.453 1 93.31 51 ASP B O 1
ATOM 2044 N N . SER B 1 52 ? -11.93 17.453 14.891 1 93.88 52 SER B N 1
ATOM 2045 C CA . SER B 1 52 ? -10.633 17.688 14.258 1 93.88 52 SER B CA 1
ATOM 2046 C C . SER B 1 52 ? -10.625 17.203 12.812 1 93.88 52 SER B C 1
ATOM 2048 O O . SER B 1 52 ? -11.539 16.484 12.391 1 93.88 52 SER B O 1
ATOM 2050 N N . LYS B 1 53 ? -9.68 17.609 12.125 1 94.88 53 LYS B N 1
ATOM 2051 C CA . LYS B 1 53 ? -9.492 17.094 10.766 1 94.88 53 LYS B CA 1
ATOM 2052 C C . LYS B 1 53 ? -9.273 15.578 10.781 1 94.88 53 LYS B C 1
ATOM 2054 O O . LYS B 1 53 ? -9.734 14.875 9.883 1 94.88 53 LYS B O 1
ATOM 2059 N N . GLU B 1 54 ? -8.609 15.07 11.797 1 94.56 54 GLU B N 1
ATOM 2060 C CA . GLU B 1 54 ? -8.359 13.641 11.945 1 94.56 54 GLU B CA 1
ATOM 2061 C C . GLU B 1 54 ? -9.664 12.875 12.164 1 94.56 54 GLU B C 1
ATOM 2063 O O . GLU B 1 54 ? -9.852 11.789 11.609 1 94.56 54 GLU B O 1
ATOM 2068 N N . ALA B 1 55 ? -10.469 13.461 12.961 1 95.75 55 ALA B N 1
ATOM 2069 C CA . ALA B 1 55 ? -11.766 12.828 13.188 1 95.75 55 ALA B CA 1
ATOM 2070 C C . ALA B 1 55 ? -12.57 12.758 11.898 1 95.75 55 ALA B C 1
ATOM 2072 O O . ALA B 1 55 ? -13.281 11.773 11.656 1 95.75 55 ALA B O 1
ATOM 2073 N N . LEU B 1 56 ? -12.477 13.82 11.148 1 96.81 56 LEU B N 1
ATOM 2074 C CA . LEU B 1 56 ? -13.133 13.852 9.844 1 96.81 56 LEU B CA 1
ATOM 2075 C C . LEU B 1 56 ? -12.555 12.781 8.922 1 96.81 56 LEU B C 1
ATOM 2077 O O . LEU B 1 56 ? -13.297 12.047 8.266 1 96.81 56 LEU B O 1
ATOM 2081 N N . ALA B 1 57 ? -11.25 12.633 8.867 1 96.88 57 ALA B N 1
ATOM 2082 C CA . ALA B 1 57 ? -10.586 11.602 8.07 1 96.88 57 ALA B CA 1
ATOM 2083 C C . ALA B 1 57 ? -11.016 10.203 8.508 1 96.88 57 ALA B C 1
ATOM 2085 O O . ALA B 1 57 ? -11.305 9.344 7.664 1 96.88 57 ALA B O 1
ATOM 2086 N N . GLU B 1 58 ? -11.094 10 9.781 1 96.44 58 GLU B N 1
ATOM 2087 C CA . GLU B 1 58 ? -11.508 8.703 10.312 1 96.44 58 GLU B CA 1
ATOM 2088 C C . GLU B 1 58 ? -12.922 8.359 9.875 1 96.44 58 GLU B C 1
ATOM 2090 O O . GLU B 1 58 ? -13.211 7.203 9.555 1 96.44 58 GLU B O 1
ATOM 2095 N N . ALA B 1 59 ? -13.742 9.336 9.891 1 97.06 59 ALA B N 1
ATOM 2096 C CA . ALA B 1 59 ? -15.117 9.125 9.461 1 97.06 59 ALA B CA 1
ATOM 2097 C C . ALA B 1 59 ? -15.18 8.734 7.984 1 97.06 59 ALA B C 1
ATOM 2099 O O . ALA B 1 59 ? -15.953 7.855 7.602 1 97.06 59 ALA B O 1
ATOM 2100 N N . ILE B 1 60 ? -14.383 9.398 7.184 1 97.69 60 ILE B N 1
ATOM 2101 C CA . ILE B 1 60 ? -14.336 9.102 5.754 1 97.69 60 ILE B CA 1
ATOM 2102 C C . ILE B 1 60 ? -13.805 7.688 5.535 1 97.69 60 ILE B C 1
ATOM 2104 O O . ILE B 1 60 ? -14.336 6.941 4.711 1 97.69 60 ILE B O 1
ATOM 2108 N N . ILE B 1 61 ? -12.805 7.281 6.289 1 97.31 61 ILE B N 1
ATOM 2109 C CA . ILE B 1 61 ? -12.234 5.938 6.215 1 97.31 61 ILE B CA 1
ATOM 2110 C C . ILE B 1 61 ? -13.297 4.906 6.574 1 97.31 61 ILE B C 1
ATOM 2112 O O . ILE B 1 61 ? -13.492 3.924 5.852 1 97.31 61 ILE B O 1
ATOM 2116 N N . ALA B 1 62 ? -13.961 5.141 7.66 1 96.94 62 ALA B N 1
ATOM 2117 C CA . ALA B 1 62 ? -14.969 4.195 8.133 1 96.94 62 ALA B CA 1
ATOM 2118 C C . ALA B 1 62 ? -16.109 4.055 7.121 1 96.94 62 ALA B C 1
ATOM 2120 O O . ALA B 1 62 ? -16.516 2.939 6.785 1 96.94 62 ALA B O 1
ATOM 2121 N N . GLU B 1 63 ? -16.578 5.176 6.621 1 95.81 63 GLU B N 1
ATOM 2122 C CA . GLU B 1 63 ? -17.688 5.176 5.68 1 95.81 63 GLU B CA 1
ATOM 2123 C C . GLU B 1 63 ? -17.297 4.512 4.359 1 95.81 63 GLU B C 1
ATOM 2125 O O . GLU B 1 63 ? -18.062 3.705 3.816 1 95.81 63 GLU B O 1
ATOM 2130 N N . SER B 1 64 ? -16.188 4.91 3.83 1 96.44 64 SER B N 1
ATOM 2131 C CA . SER B 1 64 ? -15.719 4.324 2.578 1 96.44 64 SER B CA 1
ATOM 2132 C C . SER B 1 64 ? -15.453 2.83 2.732 1 96.44 64 SER B C 1
ATOM 2134 O O . SER B 1 64 ? -15.836 2.033 1.872 1 96.44 64 SER B O 1
ATOM 2136 N N . GLY B 1 65 ? -14.781 2.438 3.854 1 95.75 65 GLY B N 1
ATOM 2137 C CA . GLY B 1 65 ? -14.531 1.03 4.125 1 95.75 65 GLY B CA 1
ATOM 2138 C C . GLY B 1 65 ? -15.797 0.197 4.164 1 95.75 65 GLY B C 1
ATOM 2139 O O . GLY B 1 65 ? -15.859 -0.876 3.562 1 95.75 65 GLY B O 1
ATOM 2140 N N . ALA B 1 66 ? -16.766 0.75 4.824 1 95.5 66 ALA B N 1
ATOM 2141 C CA . ALA B 1 66 ? -18.031 0.046 4.949 1 95.5 66 ALA B CA 1
ATOM 2142 C C . ALA B 1 66 ? -18.734 -0.073 3.594 1 95.5 66 ALA B C 1
ATOM 2144 O O . ALA B 1 66 ? -19.266 -1.132 3.254 1 95.5 66 ALA B O 1
ATOM 2145 N N . SER B 1 67 ? -18.75 1.006 2.832 1 96.38 67 SER B N 1
ATOM 2146 C CA . SER B 1 67 ? -19.438 1.004 1.543 1 96.38 67 SER B CA 1
ATOM 2147 C C . SER B 1 67 ? -18.75 0.073 0.552 1 96.38 67 SER B C 1
ATOM 2149 O O . SER B 1 67 ? -19.406 -0.642 -0.202 1 96.38 67 SER B O 1
ATOM 2151 N N . MET B 1 68 ? -17.453 0.054 0.516 1 97.12 68 MET B N 1
ATOM 2152 C CA . MET B 1 68 ? -16.703 -0.822 -0.383 1 97.12 68 MET B CA 1
ATOM 2153 C C . MET B 1 68 ? -16.891 -2.285 -0 1 97.12 68 MET B C 1
ATOM 2155 O O . MET B 1 68 ? -17.094 -3.139 -0.869 1 97.12 68 MET B O 1
ATOM 2159 N N . LEU B 1 69 ? -16.844 -2.541 1.305 1 97.56 69 LEU B N 1
ATOM 2160 C CA . LEU B 1 69 ? -17.047 -3.91 1.77 1 97.56 69 LEU B CA 1
ATOM 2161 C C . LEU B 1 69 ? -18.453 -4.398 1.452 1 97.56 69 LEU B C 1
ATOM 2163 O O . LEU B 1 69 ? -18.641 -5.555 1.07 1 97.56 69 LEU B O 1
ATOM 2167 N N . ALA B 1 70 ? -19.422 -3.488 1.61 1 97.12 70 ALA B N 1
ATOM 2168 C CA . ALA B 1 70 ? -20.812 -3.838 1.268 1 97.12 70 ALA B CA 1
ATOM 2169 C C . ALA B 1 70 ? -20.938 -4.184 -0.214 1 97.12 70 ALA B C 1
ATOM 2171 O O . ALA B 1 70 ? -21.609 -5.141 -0.579 1 97.12 70 ALA B O 1
ATOM 2172 N N . ALA B 1 71 ? -20.281 -3.395 -1.086 1 96.12 71 ALA B N 1
ATOM 2173 C CA . ALA B 1 71 ? -20.266 -3.68 -2.52 1 96.12 71 ALA B CA 1
ATOM 2174 C C . ALA B 1 71 ? -19.672 -5.055 -2.805 1 96.12 71 ALA B C 1
ATOM 2176 O O . ALA B 1 71 ? -20.203 -5.809 -3.629 1 96.12 71 ALA B O 1
ATOM 2177 N N . PHE B 1 72 ? -18.609 -5.414 -2.125 1 98.06 72 PHE B N 1
ATOM 2178 C CA . PHE B 1 72 ? -17.953 -6.703 -2.258 1 98.06 72 PHE B CA 1
ATOM 2179 C C . PHE B 1 72 ? -18.844 -7.832 -1.774 1 98.06 72 PHE B C 1
ATOM 2181 O O . PHE B 1 72 ? -19 -8.852 -2.457 1 98.06 72 PHE B O 1
ATOM 2188 N N . GLN B 1 73 ? -19.469 -7.621 -0.646 1 97.12 73 GLN B N 1
ATOM 2189 C CA . GLN B 1 73 ? -20.297 -8.656 -0.026 1 97.12 73 GLN B CA 1
ATOM 2190 C C . GLN B 1 73 ? -21.562 -8.906 -0.834 1 97.12 73 GLN B C 1
ATOM 2192 O O . GLN B 1 73 ? -22.047 -10.031 -0.9 1 97.12 73 GLN B O 1
ATOM 2197 N N . ASN B 1 74 ? -22.094 -7.871 -1.452 1 95.75 74 ASN B N 1
ATOM 2198 C CA . ASN B 1 74 ? -23.25 -8.039 -2.32 1 95.75 74 ASN B CA 1
ATOM 2199 C C . ASN B 1 74 ? -22.969 -9.016 -3.459 1 95.75 74 ASN B C 1
ATOM 2201 O O . ASN B 1 74 ? -23.859 -9.734 -3.904 1 95.75 74 ASN B O 1
ATOM 2205 N N . ILE B 1 75 ? -21.719 -9.055 -3.898 1 94.62 75 ILE B N 1
ATOM 2206 C CA . ILE B 1 75 ? -21.312 -9.969 -4.961 1 94.62 75 ILE B CA 1
ATOM 2207 C C . ILE B 1 75 ? -21.047 -11.352 -4.379 1 94.62 75 ILE B C 1
ATOM 2209 O O . ILE B 1 75 ? -21.484 -12.359 -4.949 1 94.62 75 ILE B O 1
ATOM 2213 N N . THR B 1 76 ? -20.438 -11.453 -3.182 1 93.62 76 THR B N 1
ATOM 2214 C CA . THR B 1 76 ? -19.906 -12.711 -2.676 1 93.62 76 THR B CA 1
ATOM 2215 C C . THR B 1 76 ? -20.984 -13.5 -1.938 1 93.62 76 THR B C 1
ATOM 2217 O O . THR B 1 76 ? -20.781 -14.664 -1.588 1 93.62 76 THR B O 1
ATOM 2220 N N . GLU B 1 77 ? -22.141 -12.883 -1.805 1 90.19 77 GLU B N 1
ATOM 2221 C CA . GLU B 1 77 ? -23.266 -13.578 -1.208 1 90.19 77 GLU B CA 1
ATOM 2222 C C . GLU B 1 77 ? -24.062 -14.344 -2.264 1 90.19 77 GLU B C 1
ATOM 2224 O O . GLU B 1 77 ? -25.016 -15.062 -1.938 1 90.19 77 GLU B O 1
ATOM 2229 N N . THR B 1 78 ? -23.625 -14.352 -3.467 1 89.19 78 THR B N 1
ATOM 2230 C CA . THR B 1 78 ? -24.297 -15.094 -4.531 1 89.19 78 THR B CA 1
ATOM 2231 C C . THR B 1 78 ? -23.891 -16.562 -4.508 1 89.19 78 THR B C 1
ATOM 2233 O O . THR B 1 78 ? -22.953 -16.938 -3.797 1 89.19 78 THR B O 1
ATOM 2236 N N . SER B 1 79 ? -24.562 -17.328 -5.348 1 90.88 79 SER B N 1
ATOM 2237 C CA . SER B 1 79 ? -24.344 -18.766 -5.371 1 90.88 79 SER B CA 1
ATOM 2238 C C . SER B 1 79 ? -23.25 -19.141 -6.363 1 90.88 79 SER B C 1
ATOM 2240 O O . SER B 1 79 ? -22.906 -20.312 -6.508 1 90.88 79 SER B O 1
ATOM 2242 N N . SER B 1 80 ? -22.625 -18.203 -6.949 1 94.38 80 SER B N 1
ATOM 2243 C CA . SER B 1 80 ? -21.516 -18.469 -7.871 1 94.38 80 SER B CA 1
ATOM 2244 C C . SER B 1 80 ? -20.312 -19.047 -7.137 1 94.38 80 SER B C 1
ATOM 2246 O O . SER B 1 80 ? -20.203 -18.938 -5.914 1 94.38 80 SER B O 1
ATOM 2248 N N . PRO B 1 81 ? -19.422 -19.734 -7.895 1 96.81 81 PRO B N 1
ATOM 2249 C CA . PRO B 1 81 ? -18.203 -20.266 -7.258 1 96.81 81 PRO B CA 1
ATOM 2250 C C . PRO B 1 81 ? -17.422 -19.188 -6.5 1 96.81 81 PRO B C 1
ATOM 2252 O O . PRO B 1 81 ? -17.344 -18.047 -6.961 1 96.81 81 PRO B O 1
ATOM 2255 N N . ALA B 1 82 ? -16.891 -19.531 -5.371 1 97.94 82 ALA B N 1
ATOM 2256 C CA . ALA B 1 82 ? -16.312 -18.594 -4.414 1 97.94 82 ALA B CA 1
ATOM 2257 C C . ALA B 1 82 ? -15.156 -17.812 -5.047 1 97.94 82 ALA B C 1
ATOM 2259 O O . ALA B 1 82 ? -15.031 -16.609 -4.824 1 97.94 82 ALA B O 1
ATOM 2260 N N . LEU B 1 83 ? -14.359 -18.531 -5.812 1 98.25 83 LEU B N 1
ATOM 2261 C CA . LEU B 1 83 ? -13.211 -17.844 -6.402 1 98.25 83 LEU B CA 1
ATOM 2262 C C . LEU B 1 83 ? -13.664 -16.875 -7.496 1 98.25 83 LEU B C 1
ATOM 2264 O O . LEU B 1 83 ? -13.07 -15.812 -7.664 1 98.25 83 LEU B O 1
ATOM 2268 N N . GLU B 1 84 ? -14.727 -17.188 -8.266 1 98 84 GLU B N 1
ATOM 2269 C CA . GLU B 1 84 ? -15.328 -16.234 -9.18 1 98 84 GLU B CA 1
ATOM 2270 C C . GLU B 1 84 ? -15.812 -14.992 -8.43 1 98 84 GLU B C 1
ATOM 2272 O O . GLU B 1 84 ? -15.555 -13.859 -8.859 1 98 84 GLU B O 1
ATOM 2277 N N . ASN B 1 85 ? -16.484 -15.25 -7.336 1 98 85 ASN B N 1
ATOM 2278 C CA . ASN B 1 85 ? -17 -14.164 -6.508 1 98 85 ASN B CA 1
ATOM 2279 C C . ASN B 1 85 ? -15.867 -13.266 -6.008 1 98 85 ASN B C 1
ATOM 2281 O O . ASN B 1 85 ? -16 -12.039 -6.027 1 98 85 ASN B O 1
ATOM 2285 N N . LEU B 1 86 ? -14.812 -13.883 -5.586 1 98.5 86 LEU B N 1
ATOM 2286 C CA . LEU B 1 86 ? -13.664 -13.125 -5.09 1 98.5 86 LEU B CA 1
ATOM 2287 C C . LEU B 1 86 ? -13.086 -12.242 -6.188 1 98.5 86 LEU B C 1
ATOM 2289 O O . LEU B 1 86 ? -12.914 -11.031 -5.996 1 98.5 86 LEU B O 1
ATOM 2293 N N . ILE B 1 87 ? -12.805 -12.844 -7.363 1 98.31 87 ILE B N 1
ATOM 2294 C CA . ILE B 1 87 ? -12.211 -12.117 -8.484 1 98.31 87 ILE B CA 1
ATOM 2295 C C . ILE B 1 87 ? -13.164 -11.008 -8.938 1 98.31 87 ILE B C 1
ATOM 2297 O O . ILE B 1 87 ? -12.789 -9.836 -8.969 1 98.31 87 ILE B O 1
ATOM 2301 N N . HIS B 1 88 ? -14.406 -11.336 -9.148 1 97.88 88 HIS B N 1
ATOM 2302 C CA . HIS B 1 88 ? -15.398 -10.367 -9.617 1 97.88 88 HIS B CA 1
ATOM 2303 C C . HIS B 1 88 ? -15.656 -9.289 -8.57 1 97.88 88 HIS B C 1
ATOM 2305 O O . HIS B 1 88 ? -15.781 -8.109 -8.906 1 97.88 88 HIS B O 1
ATOM 2311 N N . GLY B 1 89 ? -15.805 -9.695 -7.344 1 97.94 89 GLY B N 1
ATOM 2312 C CA . GLY B 1 89 ? -16.031 -8.75 -6.266 1 97.94 89 GLY B CA 1
ATOM 2313 C C . GLY B 1 89 ? -14.953 -7.688 -6.168 1 97.94 89 GLY B C 1
ATOM 2314 O O . GLY B 1 89 ? -15.242 -6.516 -5.93 1 97.94 89 GLY B O 1
ATOM 2315 N N . LEU B 1 90 ? -13.711 -8.07 -6.375 1 98 90 LEU B N 1
ATOM 2316 C CA . LEU B 1 90 ? -12.609 -7.113 -6.281 1 98 90 LEU B CA 1
ATOM 2317 C C . LEU B 1 90 ? -12.594 -6.184 -7.492 1 98 90 LEU B C 1
ATOM 2319 O O . LEU B 1 90 ? -12.211 -5.02 -7.379 1 98 90 LEU B O 1
ATOM 2323 N N . PHE B 1 91 ? -13.031 -6.645 -8.68 1 97.5 91 PHE B N 1
ATOM 2324 C CA . PHE B 1 91 ? -13.203 -5.754 -9.82 1 97.5 91 PHE B CA 1
ATOM 2325 C C . PHE B 1 91 ? -14.305 -4.738 -9.555 1 97.5 91 PHE B C 1
ATOM 2327 O O . PHE B 1 91 ? -14.172 -3.562 -9.898 1 97.5 91 PHE B O 1
ATOM 2334 N N . VAL B 1 92 ? -15.383 -5.168 -8.898 1 96.06 92 VAL B N 1
ATOM 2335 C CA . VAL B 1 92 ? -16.484 -4.281 -8.57 1 96.06 92 VAL B CA 1
ATOM 2336 C C . VAL B 1 92 ? -16.016 -3.195 -7.602 1 96.06 92 VAL B C 1
ATOM 2338 O O . VAL B 1 92 ? -16.344 -2.02 -7.77 1 96.06 92 VAL B O 1
ATOM 2341 N N . VAL B 1 93 ? -15.242 -3.578 -6.656 1 96.62 93 VAL B N 1
ATOM 2342 C CA . VAL B 1 93 ? -14.703 -2.617 -5.703 1 96.62 93 VAL B CA 1
ATOM 2343 C C . VAL B 1 93 ? -13.789 -1.627 -6.426 1 96.62 93 VAL B C 1
ATOM 2345 O O . VAL B 1 93 ? -13.844 -0.422 -6.168 1 96.62 93 VAL B O 1
ATOM 2348 N N . CYS B 1 94 ? -12.93 -2.141 -7.285 1 95.12 94 CYS B N 1
ATOM 2349 C CA . CYS B 1 94 ? -12.07 -1.291 -8.102 1 95.12 94 CYS B CA 1
ATOM 2350 C C . CYS B 1 94 ? -12.891 -0.272 -8.883 1 95.12 94 CYS B C 1
ATOM 2352 O O . CYS B 1 94 ? -12.578 0.921 -8.867 1 95.12 94 CYS B O 1
ATOM 2354 N N . ASP B 1 95 ? -13.914 -0.695 -9.492 1 94 95 ASP B N 1
ATOM 2355 C CA . ASP B 1 95 ? -14.773 0.183 -10.281 1 94 95 ASP B CA 1
ATOM 2356 C C . ASP B 1 95 ? -15.5 1.188 -9.391 1 94 95 ASP B C 1
ATOM 2358 O O . ASP B 1 95 ? -15.688 2.344 -9.773 1 94 95 ASP B O 1
ATOM 2362 N N . PHE B 1 96 ? -15.867 0.721 -8.234 1 93.44 96 PHE B N 1
ATOM 2363 C CA . PHE B 1 96 ? -16.531 1.57 -7.258 1 93.44 96 PHE B CA 1
ATOM 2364 C C . PHE B 1 96 ? -15.641 2.736 -6.852 1 93.44 96 PHE B C 1
ATOM 2366 O O . PHE B 1 96 ? -16.109 3.871 -6.738 1 93.44 96 PHE B O 1
ATOM 2373 N N . THR B 1 97 ? -14.375 2.525 -6.664 1 93.25 97 THR B N 1
ATOM 2374 C CA . THR B 1 97 ? -13.445 3.576 -6.262 1 93.25 97 THR B CA 1
ATOM 2375 C C . THR B 1 97 ? -13.25 4.586 -7.391 1 93.25 97 THR B C 1
ATOM 2377 O O . THR B 1 97 ? -12.914 5.742 -7.141 1 93.25 97 THR B O 1
ATOM 2380 N N . ARG B 1 98 ? -13.43 4.195 -8.617 1 89.88 98 ARG B N 1
ATOM 2381 C CA . ARG B 1 98 ? -13.273 5.078 -9.766 1 89.88 98 ARG B CA 1
ATOM 2382 C C . ARG B 1 98 ? -14.461 6.023 -9.891 1 89.88 98 ARG B C 1
ATOM 2384 O O . ARG B 1 98 ? -14.312 7.164 -10.336 1 89.88 98 ARG B O 1
ATOM 2391 N N . THR B 1 99 ? -15.617 5.566 -9.406 1 91.75 99 THR B N 1
ATOM 2392 C CA . THR B 1 99 ? -16.844 6.328 -9.656 1 91.75 99 THR B CA 1
ATOM 2393 C C . THR B 1 99 ? -17.297 7.051 -8.391 1 91.75 99 THR B C 1
ATOM 2395 O O . THR B 1 99 ? -18.109 7.973 -8.453 1 91.75 99 THR B O 1
ATOM 2398 N N . ASP B 1 100 ? -16.828 6.602 -7.27 1 94.62 100 ASP B N 1
ATOM 2399 C CA . ASP B 1 100 ? -17.219 7.191 -5.988 1 94.62 100 ASP B CA 1
ATOM 2400 C C . ASP B 1 100 ? -16.031 7.902 -5.34 1 94.62 100 ASP B C 1
ATOM 2402 O O . ASP B 1 100 ? -15.094 7.254 -4.855 1 94.62 100 ASP B O 1
ATOM 2406 N N . ARG B 1 101 ? -16.141 9.148 -5.199 1 94.25 101 ARG B N 1
ATOM 2407 C CA . ARG B 1 101 ? -15.023 9.961 -4.727 1 94.25 101 ARG B CA 1
ATOM 2408 C C . ARG B 1 101 ? -14.734 9.695 -3.256 1 94.25 101 ARG B C 1
ATOM 2410 O O . ARG B 1 101 ? -13.578 9.734 -2.828 1 94.25 101 ARG B O 1
ATOM 2417 N N . VAL B 1 102 ? -15.781 9.438 -2.479 1 96.25 102 VAL B N 1
ATOM 2418 C CA . VAL B 1 102 ? -15.586 9.133 -1.064 1 96.25 102 VAL B CA 1
ATOM 2419 C C . VAL B 1 102 ? -14.805 7.832 -0.915 1 96.25 102 VAL B C 1
ATOM 2421 O O . VAL B 1 102 ? -13.883 7.742 -0.108 1 96.25 102 VAL B O 1
ATOM 2424 N N . ALA B 1 103 ? -15.148 6.867 -1.758 1 95.88 103 ALA B N 1
ATOM 2425 C CA . ALA B 1 103 ? -14.438 5.594 -1.744 1 95.88 103 ALA B CA 1
ATOM 2426 C C . ALA B 1 103 ? -12.977 5.77 -2.162 1 95.88 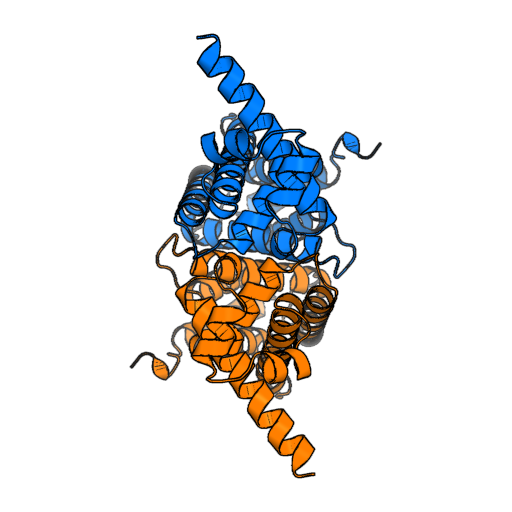103 ALA B C 1
ATOM 2428 O O . ALA B 1 103 ? -12.078 5.203 -1.544 1 95.88 103 ALA B O 1
ATOM 2429 N N . ASP B 1 104 ? -12.797 6.586 -3.189 1 95.12 104 ASP B N 1
ATOM 2430 C CA . ASP B 1 104 ? -11.453 6.836 -3.709 1 95.12 104 ASP B CA 1
ATOM 2431 C C . ASP B 1 104 ? -10.57 7.488 -2.652 1 95.12 104 ASP B C 1
ATOM 2433 O O . ASP B 1 104 ? -9.492 6.977 -2.332 1 95.12 104 ASP B O 1
ATOM 2437 N N . ILE B 1 105 ? -11.055 8.531 -2.027 1 96.19 105 ILE B N 1
ATOM 2438 C CA . ILE B 1 105 ? -10.289 9.281 -1.042 1 96.19 105 ILE B CA 1
ATOM 2439 C C . ILE B 1 105 ? -10.164 8.469 0.244 1 96.19 105 ILE B C 1
ATOM 2441 O O . ILE B 1 105 ? -9.125 8.5 0.91 1 96.19 105 ILE B O 1
ATOM 2445 N N . GLY B 1 106 ? -11.211 7.77 0.604 1 96.5 106 GLY B N 1
ATOM 2446 C CA . GLY B 1 106 ? -11.148 6.902 1.771 1 96.5 106 GLY B CA 1
ATOM 2447 C C . GLY B 1 106 ? -10.055 5.859 1.681 1 96.5 106 GLY B C 1
ATOM 2448 O O . GLY B 1 106 ? -9.367 5.586 2.666 1 96.5 106 GLY B O 1
ATOM 2449 N N . LEU B 1 107 ? -9.891 5.285 0.516 1 94.25 107 LEU B N 1
ATOM 2450 C CA . LEU B 1 107 ? -8.844 4.293 0.291 1 94.25 107 LEU B CA 1
ATOM 2451 C C . LEU B 1 107 ? -7.461 4.914 0.472 1 94.25 107 LEU B C 1
ATOM 2453 O O . LEU B 1 107 ? -6.574 4.301 1.069 1 94.25 107 LEU B O 1
ATOM 2457 N N . HIS B 1 108 ? -7.316 6.082 0.023 1 93.19 108 HIS B N 1
ATOM 2458 C CA . HIS B 1 108 ? -6.059 6.801 0.199 1 93.19 108 HIS B CA 1
ATOM 2459 C C . HIS B 1 108 ? -5.805 7.109 1.671 1 93.19 108 HIS B C 1
ATOM 2461 O O . HIS B 1 108 ? -4.688 6.922 2.164 1 93.19 108 HIS B O 1
ATOM 2467 N N . LEU B 1 109 ? -6.84 7.578 2.355 1 95.38 109 LEU B N 1
ATOM 2468 C CA . LEU B 1 109 ? -6.707 7.93 3.764 1 95.38 109 LEU B CA 1
ATOM 2469 C C . LEU B 1 109 ? -6.414 6.695 4.609 1 95.38 109 LEU B C 1
ATOM 2471 O O . LEU B 1 109 ? -5.715 6.781 5.621 1 95.38 109 LEU B O 1
ATOM 2475 N N . LEU B 1 110 ? -6.906 5.535 4.191 1 93.88 110 LEU B N 1
ATOM 2476 C CA . LEU B 1 110 ? -6.598 4.277 4.863 1 93.88 110 LEU B CA 1
ATOM 2477 C C . LEU B 1 110 ? -5.094 4.059 4.953 1 93.88 110 LEU B C 1
ATOM 2479 O O . LEU B 1 110 ? -4.574 3.688 6.008 1 93.88 110 LEU B O 1
ATOM 2483 N N . GLN B 1 111 ? -4.441 4.34 3.904 1 90.62 111 GLN B N 1
ATOM 2484 C CA . GLN B 1 111 ? -2.992 4.172 3.867 1 90.62 111 GLN B CA 1
ATOM 2485 C C . GLN B 1 111 ? -2.289 5.27 4.656 1 90.62 111 GLN B C 1
ATOM 2487 O O . GLN B 1 111 ? -1.331 5.004 5.387 1 90.62 111 GLN B O 1
ATOM 2492 N N . THR B 1 112 ? -2.775 6.477 4.574 1 91.69 112 THR B N 1
ATOM 2493 C CA . THR B 1 112 ? -2.209 7.637 5.254 1 91.69 112 THR B CA 1
ATOM 2494 C C . THR B 1 112 ? -2.266 7.457 6.77 1 91.69 112 THR B C 1
ATOM 2496 O O . THR B 1 112 ? -1.336 7.84 7.48 1 91.69 112 THR B O 1
ATOM 2499 N N . PHE B 1 113 ? -3.326 6.766 7.242 1 93.69 113 PHE B N 1
ATOM 2500 C CA . PHE B 1 113 ? -3.562 6.719 8.68 1 93.69 113 PHE B CA 1
ATOM 2501 C C . PHE B 1 113 ? -3.256 5.336 9.234 1 93.69 113 PHE B C 1
ATOM 2503 O O . PHE B 1 113 ? -3.605 5.023 10.375 1 93.69 113 PHE B O 1
ATOM 2510 N N . ALA B 1 114 ? -2.643 4.531 8.398 1 90.88 114 ALA B N 1
ATOM 2511 C CA . ALA B 1 114 ? -2.225 3.225 8.891 1 90.88 114 ALA B CA 1
ATOM 2512 C C . ALA B 1 114 ? -1.283 3.365 10.086 1 90.88 114 ALA B C 1
ATOM 2514 O O . ALA B 1 114 ? -0.271 4.066 10.008 1 90.88 114 ALA B O 1
ATOM 2515 N N . GLY B 1 115 ? -1.67 2.758 11.203 1 87.94 115 GLY B N 1
ATOM 2516 C CA . GLY B 1 115 ? -0.843 2.787 12.398 1 87.94 115 GLY B CA 1
ATOM 2517 C C . GLY B 1 115 ? -1.114 3.99 13.281 1 87.94 115 GLY B C 1
ATOM 2518 O O . GLY B 1 115 ? -0.52 4.129 14.352 1 87.94 115 GLY B O 1
ATOM 2519 N N . ILE B 1 116 ? -1.938 4.855 12.852 1 86.25 116 ILE B N 1
ATOM 2520 C CA . ILE B 1 116 ? -2.213 6.078 13.594 1 86.25 116 ILE B CA 1
ATOM 2521 C C . ILE B 1 116 ? -3.533 5.934 14.352 1 86.25 116 ILE B C 1
ATOM 2523 O O . ILE B 1 116 ? -3.629 6.316 15.523 1 86.25 116 ILE B O 1
ATOM 2527 N N . ASN B 1 117 ? -4.504 5.434 13.703 1 83.06 117 ASN B N 1
ATOM 2528 C CA . ASN B 1 117 ? -5.781 5.25 14.375 1 83.06 117 ASN B CA 1
ATOM 2529 C C . ASN B 1 117 ? -6.289 3.818 14.242 1 83.06 117 ASN B C 1
ATOM 2531 O O . ASN B 1 117 ? -5.949 3.125 13.281 1 83.06 117 ASN B O 1
ATOM 2535 N N . ASP B 1 118 ? -7.168 3.422 15.031 1 90.62 118 ASP B N 1
ATOM 2536 C CA . ASP B 1 118 ? -7.648 2.047 15.141 1 90.62 118 ASP B CA 1
ATOM 2537 C C . ASP B 1 118 ? -8.633 1.718 14.023 1 90.62 118 ASP B C 1
ATOM 2539 O O . ASP B 1 118 ? -8.852 0.547 13.703 1 90.62 118 ASP B O 1
ATOM 2543 N N . THR B 1 119 ? -9.172 2.742 13.43 1 94.75 119 THR B N 1
ATOM 2544 C CA . THR B 1 119 ? -10.172 2.523 12.391 1 94.75 119 THR B CA 1
ATOM 2545 C C . THR B 1 119 ? -9.547 1.837 11.18 1 94.75 119 THR B C 1
ATOM 2547 O O . THR B 1 119 ? -10.148 0.938 10.594 1 94.75 119 THR B O 1
ATOM 2550 N N . THR B 1 120 ? -8.375 2.184 10.867 1 94.88 120 THR B N 1
ATOM 2551 C CA . THR B 1 120 ? -7.676 1.596 9.734 1 94.88 120 THR B CA 1
ATOM 2552 C C . THR B 1 120 ? -7.457 0.1 9.945 1 94.88 120 THR B C 1
ATOM 2554 O O . THR B 1 120 ? -7.742 -0.706 9.055 1 94.88 120 THR B O 1
ATOM 2557 N N . ALA B 1 121 ? -7.039 -0.281 11.148 1 95.25 121 ALA B N 1
ATOM 2558 C CA . ALA B 1 121 ? -6.805 -1.688 11.469 1 95.25 121 ALA B CA 1
ATOM 2559 C C . ALA B 1 121 ? -8.094 -2.494 11.367 1 95.25 121 ALA B C 1
ATOM 2561 O O . ALA B 1 121 ? -8.094 -3.615 10.852 1 95.25 121 ALA B O 1
ATOM 2562 N N . ARG B 1 122 ? -9.133 -1.898 11.797 1 95.88 122 ARG B N 1
ATOM 2563 C CA . ARG B 1 122 ? -10.422 -2.582 11.773 1 95.88 122 ARG B CA 1
ATOM 2564 C C . ARG B 1 122 ? -10.906 -2.787 10.344 1 95.88 122 ARG B C 1
ATOM 2566 O O . ARG B 1 122 ? -11.438 -3.846 10.008 1 95.88 122 ARG B O 1
ATOM 2573 N N . VAL B 1 123 ? -10.734 -1.774 9.547 1 96.88 123 VAL B N 1
ATOM 2574 C CA . VAL B 1 123 ? -11.156 -1.877 8.156 1 96.88 123 VAL B CA 1
ATOM 2575 C C . VAL B 1 123 ? -10.344 -2.959 7.449 1 96.88 123 VAL B C 1
ATOM 2577 O O . VAL B 1 123 ? -10.906 -3.828 6.781 1 96.88 123 VAL B O 1
ATOM 2580 N N . TYR B 1 124 ? -9.047 -3.002 7.629 1 96.81 124 TYR B N 1
ATOM 2581 C CA . TYR B 1 124 ? -8.211 -4.012 7 1 96.8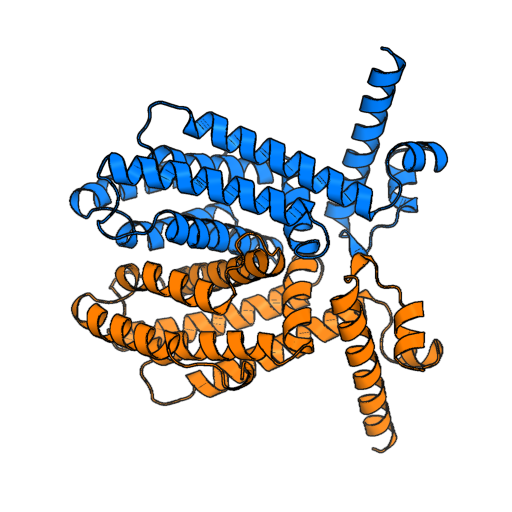1 124 TYR B CA 1
ATOM 2582 C C . TYR B 1 124 ? -8.562 -5.406 7.504 1 96.81 124 TYR B C 1
ATOM 2584 O O . TYR B 1 124 ? -8.602 -6.363 6.727 1 96.81 124 TYR B O 1
ATOM 2592 N N . ALA B 1 125 ? -8.836 -5.48 8.82 1 96.69 125 ALA B N 1
ATOM 2593 C CA . ALA B 1 125 ? -9.211 -6.773 9.383 1 96.69 125 ALA B CA 1
ATOM 2594 C C . ALA B 1 125 ? -10.5 -7.297 8.758 1 96.69 125 ALA B C 1
ATOM 2596 O O . ALA B 1 125 ? -10.602 -8.484 8.438 1 96.69 125 ALA B O 1
ATOM 2597 N N . SER B 1 126 ? -11.438 -6.414 8.602 1 97.31 126 SER B N 1
ATOM 2598 C CA . SER B 1 126 ? -12.703 -6.809 7.992 1 97.31 126 SER B CA 1
ATOM 2599 C C . SER B 1 126 ? -12.492 -7.289 6.559 1 97.31 126 SER B C 1
ATOM 2601 O O . SER B 1 126 ? -13.133 -8.25 6.121 1 97.31 126 SER B O 1
ATOM 2603 N N . TRP B 1 127 ? -11.625 -6.66 5.828 1 97.19 127 TRP B N 1
ATOM 2604 C CA . TRP B 1 127 ? -11.312 -7.066 4.461 1 97.19 127 TRP B CA 1
ATOM 2605 C C . TRP B 1 127 ? -10.602 -8.414 4.441 1 97.19 127 TRP B C 1
ATOM 2607 O O . TRP B 1 127 ? -10.914 -9.281 3.629 1 97.19 127 TRP B O 1
ATOM 2617 N N . LEU B 1 128 ? -9.625 -8.578 5.328 1 97.44 128 LEU B N 1
ATOM 2618 C CA . LEU B 1 128 ? -8.922 -9.859 5.41 1 97.44 128 LEU B CA 1
ATOM 2619 C C . LEU B 1 128 ? -9.898 -10.992 5.707 1 97.44 128 LEU B C 1
ATOM 2621 O O . LEU B 1 128 ? -9.82 -12.055 5.094 1 97.44 128 LEU B O 1
ATOM 2625 N N . ASP B 1 129 ? -10.812 -10.711 6.586 1 97.5 129 ASP B N 1
ATOM 2626 C CA . ASP B 1 129 ? -11.812 -11.711 6.926 1 97.5 129 ASP B CA 1
ATOM 2627 C C . ASP B 1 129 ? -12.688 -12.047 5.719 1 97.5 129 ASP B C 1
ATOM 2629 O O . ASP B 1 129 ? -12.961 -13.219 5.445 1 97.5 129 ASP B O 1
ATOM 2633 N N . ALA B 1 130 ? -13.133 -11.047 5.027 1 97.94 130 ALA B N 1
ATOM 2634 C CA . ALA B 1 130 ? -14.031 -11.242 3.893 1 97.94 130 ALA B CA 1
ATOM 2635 C C . ALA B 1 130 ? -13.344 -12.008 2.77 1 97.94 130 ALA B C 1
ATOM 2637 O O . ALA B 1 130 ? -13.922 -12.938 2.201 1 97.94 130 ALA B O 1
ATOM 2638 N N . ILE B 1 131 ? -12.125 -11.672 2.443 1 98.25 131 ILE B N 1
ATOM 2639 C CA . ILE B 1 131 ? -11.367 -12.344 1.396 1 98.25 131 ILE B CA 1
ATOM 2640 C C . ILE B 1 131 ? -11.062 -13.781 1.826 1 98.25 131 ILE B C 1
ATOM 2642 O O . ILE B 1 131 ? -11.227 -14.719 1.044 1 98.25 131 ILE B O 1
ATOM 2646 N N . SER B 1 132 ? -10.625 -13.906 3.088 1 98.06 132 SER B N 1
ATOM 2647 C CA . SER B 1 132 ? -10.32 -15.234 3.621 1 98.06 132 SER B CA 1
ATOM 2648 C C . SER B 1 132 ? -11.539 -16.141 3.557 1 98.06 132 SER B C 1
ATOM 2650 O O . SER B 1 132 ? -11.414 -17.328 3.234 1 98.06 132 SER B O 1
ATOM 2652 N N . ALA B 1 133 ? -12.672 -15.617 3.854 1 98.06 133 ALA B N 1
ATOM 2653 C CA . ALA B 1 133 ? -13.898 -16.406 3.814 1 98.06 133 ALA B CA 1
ATOM 2654 C C . ALA B 1 133 ? -14.148 -16.969 2.416 1 98.06 133 ALA B C 1
ATOM 2656 O O . ALA B 1 133 ? -14.5 -18.141 2.264 1 98.06 133 ALA B O 1
ATOM 2657 N N . GLN B 1 134 ? -13.977 -16.141 1.363 1 98.38 134 GLN B N 1
ATOM 2658 C CA . GLN B 1 134 ? -14.148 -16.609 -0.007 1 98.38 134 GLN B CA 1
ATOM 2659 C C . GLN B 1 134 ? -13.102 -17.656 -0.364 1 98.38 134 GLN B C 1
ATOM 2661 O O . GLN B 1 134 ? -13.406 -18.641 -1.057 1 98.38 134 GLN B O 1
ATOM 2666 N N . LEU B 1 135 ? -11.914 -17.516 0.132 1 98.56 135 LEU B N 1
ATOM 2667 C CA . LEU B 1 135 ? -10.844 -18.453 -0.17 1 98.56 135 LEU B CA 1
ATOM 2668 C C . LEU B 1 135 ? -11.07 -19.781 0.533 1 98.56 135 LEU B C 1
ATOM 2670 O O . LEU B 1 135 ? -10.773 -20.844 -0.024 1 98.56 135 LEU B O 1
ATOM 2674 N N . HIS B 1 136 ? -11.562 -19.75 1.768 1 98.19 136 HIS B N 1
ATOM 2675 C CA . HIS B 1 136 ? -11.938 -20.984 2.449 1 98.19 136 HIS B CA 1
ATOM 2676 C C . HIS B 1 136 ? -13.016 -21.734 1.679 1 98.19 136 HIS B C 1
ATOM 2678 O O . HIS B 1 136 ? -12.938 -22.953 1.521 1 98.19 136 HIS B O 1
ATOM 2684 N N . ARG B 1 137 ? -14.016 -21.016 1.239 1 97.81 137 ARG B N 1
ATOM 2685 C CA . ARG B 1 137 ? -15.086 -21.625 0.454 1 97.81 137 ARG B CA 1
ATOM 2686 C C . ARG B 1 137 ? -14.547 -22.188 -0.857 1 97.81 137 ARG B C 1
ATOM 2688 O O . ARG B 1 137 ? -14.93 -23.281 -1.271 1 97.81 137 ARG B O 1
ATOM 2695 N N . ALA B 1 138 ? -13.688 -21.422 -1.533 1 98 138 ALA B N 1
ATOM 2696 C CA . ALA B 1 138 ? -13.086 -21.906 -2.777 1 98 138 ALA B CA 1
ATOM 2697 C C . ALA B 1 138 ? -12.297 -23.188 -2.555 1 98 138 ALA B C 1
ATOM 2699 O O . ALA B 1 138 ? -12.312 -24.078 -3.4 1 98 138 ALA B O 1
ATOM 2700 N N . ALA B 1 139 ? -11.547 -23.25 -1.435 1 97.62 139 ALA B N 1
ATOM 2701 C CA . ALA B 1 139 ? -10.82 -24.469 -1.072 1 97.62 139 ALA B CA 1
ATOM 2702 C C . ALA B 1 139 ? -11.781 -25.641 -0.875 1 97.62 139 ALA B C 1
ATOM 2704 O O . ALA B 1 139 ? -11.539 -26.75 -1.366 1 97.62 139 ALA B O 1
ATOM 2705 N N . ALA B 1 140 ? -12.883 -25.406 -0.218 1 97 140 ALA B N 1
ATOM 2706 C CA . ALA B 1 140 ? -13.891 -26.438 0.038 1 97 140 ALA B CA 1
ATOM 2707 C C . ALA B 1 140 ? -14.523 -26.922 -1.263 1 97 140 ALA B C 1
ATOM 2709 O O . ALA B 1 140 ? -14.906 -28.078 -1.384 1 97 140 ALA B O 1
ATOM 2710 N N . GLU B 1 141 ? -14.602 -26.031 -2.211 1 96.81 141 GLU B N 1
ATOM 2711 C CA . GLU B 1 141 ? -15.195 -26.344 -3.508 1 96.81 141 GLU B CA 1
ATOM 2712 C C . GLU B 1 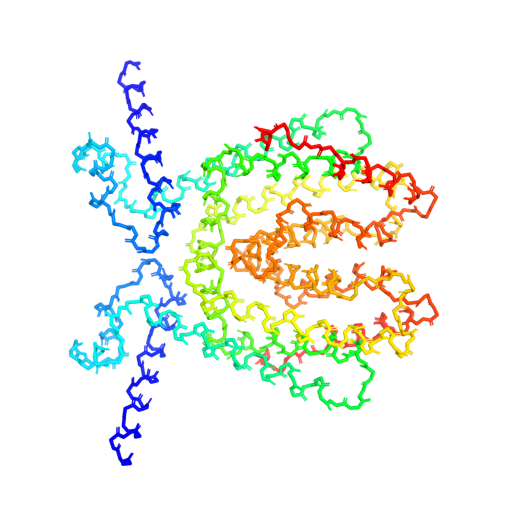141 ? -14.195 -27.078 -4.402 1 96.81 141 GLU B C 1
ATOM 2714 O O . GLU B 1 141 ? -14.555 -27.531 -5.492 1 96.81 141 GLU B O 1
ATOM 2719 N N . GLY B 1 142 ? -12.953 -27.109 -3.957 1 96.5 142 GLY B N 1
ATOM 2720 C CA . GLY B 1 142 ? -11.945 -27.891 -4.664 1 96.5 142 GLY B CA 1
ATOM 2721 C C . GLY B 1 142 ? -11.203 -27.078 -5.715 1 96.5 142 GLY B C 1
ATOM 2722 O O . GLY B 1 142 ? -10.469 -27.641 -6.527 1 96.5 142 GLY B O 1
ATOM 2723 N N . ASP B 1 143 ? -11.336 -25.766 -5.711 1 97.12 143 ASP B N 1
ATOM 2724 C CA . ASP B 1 143 ? -10.75 -24.922 -6.758 1 97.12 143 ASP B CA 1
ATOM 2725 C C . ASP B 1 143 ? -9.32 -24.516 -6.402 1 97.12 143 ASP B C 1
ATOM 2727 O O . ASP B 1 143 ? -8.531 -24.172 -7.281 1 97.12 143 ASP B O 1
ATOM 2731 N N . LEU B 1 144 ? -9.008 -24.547 -5.129 1 97.69 144 LEU B N 1
ATOM 2732 C CA . LEU B 1 144 ? -7.672 -24.109 -4.727 1 97.69 144 LEU B CA 1
ATOM 2733 C C . LEU B 1 144 ? -6.73 -25.297 -4.594 1 97.69 144 LEU B C 1
ATOM 2735 O O . LEU B 1 144 ? -7.16 -26.406 -4.238 1 97.69 144 LEU B O 1
ATOM 2739 N N . ARG B 1 145 ? -5.469 -25.031 -4.898 1 96.38 145 ARG B N 1
ATOM 2740 C CA . ARG B 1 145 ? -4.441 -26.047 -4.688 1 96.38 145 ARG B CA 1
ATOM 2741 C C . ARG B 1 145 ? -4.418 -26.5 -3.234 1 96.38 145 ARG B C 1
ATOM 2743 O O . ARG B 1 145 ? -4.605 -25.703 -2.32 1 96.38 145 ARG B O 1
ATOM 2750 N N . GLU B 1 146 ? -4.09 -27.75 -3.012 1 93.62 146 GLU B N 1
ATOM 2751 C CA . GLU B 1 146 ? -3.979 -28.312 -1.666 1 93.62 146 GLU B CA 1
ATOM 2752 C C . GLU B 1 146 ? -2.799 -27.703 -0.915 1 93.62 146 GLU B C 1
ATOM 2754 O O . GLU B 1 146 ? -1.782 -27.344 -1.52 1 93.62 146 GLU B O 1
ATOM 2759 N N . GLY B 1 147 ? -2.996 -27.5 0.321 1 92.94 147 GLY B N 1
ATOM 2760 C CA . GLY B 1 147 ? -1.888 -27.062 1.16 1 92.94 147 GLY B CA 1
ATOM 2761 C C . GLY B 1 147 ? -1.813 -25.562 1.332 1 92.94 147 GLY B C 1
ATOM 2762 O O . GLY B 1 147 ? -1.034 -25.062 2.146 1 92.94 147 GLY B O 1
ATOM 2763 N N . LEU B 1 148 ? -2.646 -24.828 0.613 1 95.81 148 LEU B N 1
ATOM 2764 C CA . LEU B 1 148 ? -2.662 -23.375 0.764 1 95.81 148 LEU B CA 1
ATOM 2765 C C . LEU B 1 148 ? -3.334 -22.969 2.07 1 95.81 148 LEU B C 1
ATOM 2767 O O . LEU B 1 148 ? -4.316 -23.594 2.486 1 95.81 148 LEU B O 1
ATOM 2771 N N . ASP B 1 149 ? -2.77 -22 2.715 1 96.19 149 ASP B N 1
ATOM 2772 C CA . ASP B 1 149 ? -3.424 -21.344 3.842 1 96.19 149 ASP B CA 1
ATOM 2773 C C . ASP B 1 149 ? -4.266 -20.156 3.375 1 96.19 149 ASP B C 1
ATOM 2775 O O . ASP B 1 149 ? -3.729 -19.109 3.025 1 96.19 149 ASP B O 1
ATOM 2779 N N . PRO B 1 150 ? -5.582 -20.297 3.453 1 97.19 150 PRO B N 1
ATOM 2780 C CA . PRO B 1 150 ? -6.445 -19.234 2.939 1 97.19 150 PRO B CA 1
ATOM 2781 C C . PRO B 1 150 ? -6.172 -17.875 3.594 1 97.19 150 PRO B C 1
ATOM 2783 O O . PRO B 1 150 ? -6.266 -16.844 2.936 1 97.19 150 PRO B O 1
ATOM 2786 N N . GLY B 1 151 ? -5.867 -17.875 4.852 1 96.25 151 GLY B N 1
ATOM 2787 C CA . GLY B 1 151 ? -5.523 -16.625 5.523 1 96.25 151 GLY B CA 1
ATOM 2788 C C . GLY B 1 151 ? -4.27 -15.984 4.965 1 96.25 151 GLY B C 1
ATOM 2789 O O . GLY B 1 151 ? -4.23 -14.766 4.773 1 96.25 151 GLY B O 1
ATOM 2790 N N . ALA B 1 152 ? -3.266 -16.781 4.707 1 96.5 152 ALA B N 1
ATOM 2791 C CA . ALA B 1 152 ? -2.031 -16.266 4.117 1 96.5 152 ALA B CA 1
ATOM 2792 C C . ALA B 1 152 ? -2.273 -15.75 2.701 1 96.5 152 ALA B C 1
ATOM 2794 O O . ALA B 1 152 ? -1.733 -14.711 2.311 1 96.5 152 ALA B O 1
ATOM 2795 N N . VAL B 1 153 ? -3.07 -16.5 1.968 1 98.06 153 VAL B N 1
ATOM 2796 C CA . VAL B 1 153 ? -3.4 -16.078 0.612 1 98.06 153 VAL B CA 1
ATOM 2797 C C . VAL B 1 153 ? -4.16 -14.75 0.657 1 98.06 153 VAL B C 1
ATOM 2799 O O . VAL B 1 153 ? -3.883 -13.836 -0.127 1 98.06 153 VAL B O 1
ATOM 2802 N N . ALA B 1 154 ? -5.121 -14.609 1.602 1 98.25 154 ALA B N 1
ATOM 2803 C CA . ALA B 1 154 ? -5.887 -13.375 1.755 1 98.25 154 ALA B CA 1
ATOM 2804 C C . ALA B 1 154 ? -4.969 -12.188 2.039 1 98.25 154 ALA B C 1
ATOM 2806 O O . ALA B 1 154 ? -5.156 -11.102 1.489 1 98.25 154 ALA B O 1
ATOM 2807 N N . ASP B 1 155 ? -4.02 -12.445 2.867 1 97.75 155 ASP B N 1
ATOM 2808 C CA . ASP B 1 155 ? -3.031 -11.43 3.211 1 97.75 155 ASP B CA 1
ATOM 2809 C C . ASP B 1 155 ? -2.289 -10.945 1.969 1 97.75 155 ASP B C 1
ATOM 2811 O O . ASP B 1 155 ? -2.143 -9.734 1.76 1 97.75 155 ASP B O 1
ATOM 2815 N N . VAL B 1 156 ? -1.854 -11.812 1.113 1 98.19 156 VAL B N 1
ATOM 2816 C CA . VAL B 1 156 ? -1.1 -11.477 -0.09 1 98.19 156 VAL B CA 1
ATOM 2817 C C . VAL B 1 156 ? -2.014 -10.781 -1.095 1 98.19 156 VAL B C 1
ATOM 2819 O O . VAL B 1 156 ? -1.623 -9.781 -1.712 1 98.19 156 VAL B O 1
ATOM 2822 N N . VAL B 1 157 ? -3.236 -11.273 -1.241 1 98.62 157 VAL B N 1
ATOM 2823 C CA . VAL B 1 157 ? -4.188 -10.672 -2.174 1 98.62 157 VAL B CA 1
ATOM 2824 C C . VAL B 1 157 ? -4.48 -9.234 -1.764 1 98.62 157 VAL B C 1
ATOM 2826 O O . VAL B 1 157 ? -4.387 -8.32 -2.584 1 98.62 157 VAL B O 1
ATOM 2829 N N . LEU B 1 158 ? -4.777 -9.008 -0.49 1 97.88 158 LEU B N 1
ATOM 2830 C CA . LEU B 1 158 ? -5.082 -7.66 -0.023 1 97.88 158 LEU B CA 1
ATOM 2831 C C . LEU B 1 158 ? -3.859 -6.754 -0.136 1 97.88 158 LEU B C 1
ATOM 2833 O O . LEU B 1 158 ? -3.975 -5.598 -0.543 1 97.88 158 LEU B O 1
ATOM 2837 N N . SER B 1 159 ? -2.689 -7.297 0.217 1 97.88 159 SER B N 1
ATOM 2838 C CA . SER B 1 159 ? -1.456 -6.527 0.08 1 97.88 159 SER B CA 1
ATOM 2839 C C . SER B 1 159 ? -1.24 -6.078 -1.361 1 97.88 159 SER B C 1
ATOM 2841 O O . SER B 1 159 ? -0.951 -4.91 -1.617 1 97.88 159 SER B O 1
ATOM 2843 N N . ALA B 1 160 ? -1.396 -6.973 -2.271 1 98.12 160 ALA B N 1
ATOM 2844 C CA . ALA B 1 160 ? -1.199 -6.652 -3.682 1 98.12 160 ALA B CA 1
ATOM 2845 C C . ALA B 1 160 ? -2.17 -5.566 -4.141 1 98.12 160 ALA B C 1
ATOM 2847 O O . ALA B 1 160 ? -1.793 -4.66 -4.887 1 98.12 160 ALA B O 1
ATOM 2848 N N . LEU B 1 161 ? -3.381 -5.641 -3.67 1 97.12 161 LEU B N 1
ATOM 2849 C CA . LEU B 1 161 ? -4.391 -4.664 -4.059 1 97.12 161 LEU B CA 1
ATOM 2850 C C . LEU B 1 161 ? -4.07 -3.291 -3.482 1 97.12 161 LEU B C 1
ATOM 2852 O O . LEU B 1 161 ? -4.199 -2.277 -4.172 1 97.12 161 LEU B O 1
ATOM 2856 N N . LEU B 1 162 ? -3.709 -3.256 -2.244 1 96.06 162 LEU B N 1
ATOM 2857 C CA . LEU B 1 162 ? -3.35 -1.997 -1.6 1 96.06 162 LEU B CA 1
ATOM 2858 C C . LEU B 1 162 ? -2.156 -1.351 -2.295 1 96.06 162 LEU B C 1
ATOM 2860 O O . LEU B 1 162 ? -2.162 -0.146 -2.557 1 96.06 162 LEU B O 1
ATOM 2864 N N . GLY B 1 163 ? -1.167 -2.139 -2.574 1 96.75 163 GLY B N 1
ATOM 2865 C CA . GLY B 1 163 ? -0.013 -1.605 -3.279 1 96.75 163 GLY B CA 1
ATOM 2866 C C . GLY B 1 163 ? -0.331 -1.164 -4.695 1 96.75 163 GLY B C 1
ATOM 2867 O O . GLY B 1 163 ? 0.222 -0.174 -5.18 1 96.75 163 GLY B O 1
ATOM 2868 N N . ALA B 1 164 ? -1.188 -1.904 -5.383 1 96.62 164 ALA B N 1
ATOM 2869 C CA . ALA B 1 164 ? -1.635 -1.499 -6.715 1 96.62 164 ALA B CA 1
ATOM 2870 C C . ALA B 1 164 ? -2.293 -0.122 -6.676 1 96.62 164 ALA B C 1
ATOM 2872 O O . ALA B 1 164 ? -2.076 0.7 -7.57 1 96.62 164 ALA B O 1
ATOM 2873 N N . GLU B 1 165 ? -3.107 0.063 -5.672 1 95.31 165 GLU B N 1
ATOM 2874 C CA . GLU B 1 165 ? -3.738 1.369 -5.508 1 95.31 165 GLU B CA 1
ATOM 2875 C C . GLU B 1 165 ? -2.693 2.465 -5.305 1 95.31 165 GLU B C 1
ATOM 2877 O O . GLU B 1 165 ? -2.797 3.543 -5.895 1 95.31 165 GLU B O 1
ATOM 2882 N N . ALA B 1 166 ? -1.708 2.213 -4.508 1 94.56 166 ALA B N 1
ATOM 2883 C CA . ALA B 1 166 ? -0.655 3.188 -4.238 1 94.56 166 ALA B CA 1
ATOM 2884 C C . ALA B 1 166 ? 0.11 3.533 -5.516 1 94.56 166 ALA B C 1
ATOM 2886 O O . ALA B 1 166 ? 0.367 4.707 -5.793 1 94.56 166 ALA B O 1
ATOM 2887 N N . LEU B 1 167 ? 0.457 2.541 -6.266 1 95.81 167 LEU B N 1
ATOM 2888 C CA . LEU B 1 167 ? 1.179 2.76 -7.516 1 95.81 167 LEU B CA 1
ATOM 2889 C C . LEU B 1 167 ? 0.322 3.537 -8.508 1 95.81 167 LEU B C 1
ATOM 2891 O O . LEU B 1 167 ? 0.82 4.43 -9.203 1 95.81 167 LEU B O 1
ATOM 2895 N N . THR B 1 168 ? -0.923 3.193 -8.57 1 95.44 168 THR B N 1
ATOM 2896 C CA . THR B 1 168 ? -1.837 3.896 -9.469 1 95.44 168 THR B CA 1
ATOM 2897 C C . THR B 1 168 ? -1.948 5.367 -9.078 1 95.44 168 THR B C 1
ATOM 2899 O O . THR B 1 168 ? -1.867 6.25 -9.938 1 95.44 168 THR B O 1
ATOM 2902 N N . ARG B 1 169 ? -2.072 5.625 -7.848 1 93.12 169 ARG B N 1
ATOM 2903 C CA . ARG B 1 169 ? -2.227 6.984 -7.34 1 93.12 169 ARG B CA 1
ATOM 2904 C C . ARG B 1 169 ? -0.979 7.816 -7.613 1 93.12 169 ARG B C 1
ATOM 2906 O O . ARG B 1 169 ? -1.077 9 -7.949 1 93.12 169 ARG B O 1
ATOM 2913 N N . ALA B 1 170 ? 0.121 7.191 -7.527 1 93.12 170 ALA B N 1
ATOM 2914 C CA . ALA B 1 170 ? 1.38 7.898 -7.742 1 93.12 170 ALA B CA 1
ATOM 2915 C C . ALA B 1 170 ? 1.571 8.242 -9.219 1 93.12 170 ALA B C 1
ATOM 2917 O O . ALA B 1 170 ? 2.41 9.078 -9.562 1 93.12 170 ALA B O 1
ATOM 2918 N N . GLY B 1 171 ? 0.86 7.547 -10.148 1 88.06 171 GLY B N 1
ATOM 2919 C CA . GLY B 1 171 ? 0.932 7.832 -11.57 1 88.06 171 GLY B CA 1
ATOM 2920 C C . GLY B 1 171 ? 2.227 7.367 -12.211 1 88.06 171 GLY B C 1
ATOM 2921 O O . GLY B 1 171 ? 2.707 7.973 -13.172 1 88.06 171 GLY B O 1
ATOM 2922 N N . THR B 1 172 ? 2.924 6.391 -11.711 1 76.5 172 THR B N 1
ATOM 2923 C CA . THR B 1 172 ? 4.258 5.949 -12.102 1 76.5 172 THR B CA 1
ATOM 2924 C C . THR B 1 172 ? 4.25 5.375 -13.508 1 76.5 172 THR B C 1
ATOM 2926 O O . THR B 1 172 ? 5.207 5.559 -14.266 1 76.5 172 THR B O 1
ATOM 2929 N N . SER B 1 173 ? 3.305 4.719 -14.086 1 78.56 173 SER B N 1
ATOM 2930 C CA . SER B 1 173 ? 3.352 3.979 -15.344 1 78.56 173 SER B CA 1
ATOM 2931 C C . SER B 1 173 ? 2.123 4.266 -16.203 1 78.56 173 SER B C 1
ATOM 2933 O O . SER B 1 173 ? 2.008 3.766 -17.328 1 78.56 173 SER B O 1
ATOM 2935 N N . GLY B 1 174 ? 1.35 5.102 -15.766 1 84.5 174 GLY B N 1
ATOM 2936 C CA . GLY B 1 174 ? 0.105 5.316 -16.484 1 84.5 174 GLY B CA 1
ATOM 2937 C C . GLY B 1 174 ? -0.839 4.133 -16.422 1 84.5 174 GLY B C 1
ATOM 2938 O O . GLY B 1 174 ? -1.921 4.156 -17 1 84.5 174 GLY B O 1
ATOM 2939 N N . THR B 1 175 ? -0.425 3.01 -15.836 1 90.75 175 THR B N 1
ATOM 2940 C CA . THR B 1 175 ? -1.264 1.832 -15.648 1 90.75 175 THR B CA 1
ATOM 2941 C C . THR B 1 175 ? -2.354 2.1 -14.617 1 90.75 175 THR B C 1
ATOM 2943 O O . THR B 1 175 ? -2.062 2.555 -13.508 1 90.75 175 THR B O 1
ATOM 2946 N N . ASP B 1 176 ? -3.58 1.847 -14.977 1 93.62 176 ASP B N 1
ATOM 2947 C CA . ASP B 1 176 ? -4.645 2.137 -14.023 1 93.62 176 ASP B CA 1
ATOM 2948 C C . ASP B 1 176 ? -4.863 0.96 -13.07 1 93.62 176 ASP B C 1
ATOM 2950 O O . ASP B 1 176 ? -4.219 -0.082 -13.203 1 93.62 176 ASP B O 1
ATOM 2954 N N . LEU B 1 177 ? -5.715 1.147 -12.125 1 95.19 177 LEU B N 1
ATOM 2955 C CA . LEU B 1 177 ? -5.902 0.18 -11.047 1 95.19 177 LEU B CA 1
ATOM 2956 C C . LEU B 1 177 ? -6.504 -1.115 -11.578 1 95.19 177 LEU B C 1
ATOM 2958 O O . LEU B 1 177 ? -6.129 -2.205 -11.141 1 95.19 177 LEU B O 1
ATOM 2962 N N . ARG B 1 178 ? -7.422 -1.025 -12.508 1 95.44 178 ARG B N 1
ATOM 2963 C CA . ARG B 1 178 ? -8.07 -2.203 -13.07 1 95.44 178 ARG B CA 1
ATOM 2964 C C . ARG B 1 178 ? -7.066 -3.088 -13.797 1 95.44 178 ARG B C 1
ATOM 2966 O O . ARG B 1 178 ? -7.098 -4.312 -13.664 1 95.44 178 ARG B O 1
ATOM 2973 N N . GLU B 1 179 ? -6.23 -2.473 -14.586 1 95.31 179 GLU B N 1
ATOM 2974 C CA . GLU B 1 179 ? -5.176 -3.215 -15.273 1 95.31 179 GLU B CA 1
ATOM 2975 C C . GLU B 1 179 ? -4.25 -3.906 -14.273 1 95.31 179 GLU B C 1
ATOM 2977 O O . GLU B 1 179 ? -3.832 -5.047 -14.492 1 95.31 179 GLU B O 1
ATOM 2982 N N . ARG B 1 180 ? -3.932 -3.238 -13.203 1 96.81 180 ARG B N 1
ATOM 2983 C CA . ARG B 1 180 ? -3.068 -3.836 -12.195 1 96.81 180 ARG B CA 1
ATOM 2984 C C . ARG B 1 180 ? -3.762 -5.008 -11.5 1 96.81 180 ARG B C 1
ATOM 2986 O O . ARG B 1 180 ? -3.111 -5.98 -11.117 1 96.81 180 ARG B O 1
ATOM 2993 N N . LEU B 1 181 ? -5.059 -4.887 -11.305 1 97.5 181 LEU B N 1
ATOM 2994 C CA . LEU B 1 181 ? -5.824 -6.004 -10.758 1 97.5 181 LEU B CA 1
ATOM 2995 C C . LEU B 1 181 ? -5.742 -7.215 -11.68 1 97.5 181 LEU B C 1
ATOM 2997 O O . LEU B 1 181 ? -5.562 -8.344 -11.219 1 97.5 181 LEU B O 1
ATOM 3001 N N . VAL B 1 182 ? -5.82 -6.992 -12.977 1 97.38 182 VAL B N 1
ATOM 3002 C CA . VAL B 1 182 ? -5.707 -8.07 -13.953 1 97.38 182 VAL B CA 1
ATOM 3003 C C . VAL B 1 182 ? -4.32 -8.703 -13.859 1 97.38 182 VAL B C 1
ATOM 3005 O O . VAL B 1 182 ? -4.199 -9.93 -13.805 1 97.38 182 VAL B O 1
ATOM 3008 N N . ARG B 1 183 ? -3.291 -7.871 -13.82 1 96.38 183 ARG B N 1
ATOM 3009 C CA . ARG B 1 183 ? -1.926 -8.375 -13.695 1 96.38 183 ARG B CA 1
ATOM 3010 C C . ARG B 1 183 ? -1.767 -9.219 -12.438 1 96.38 183 ARG B C 1
ATOM 3012 O O . ARG B 1 183 ? -1.108 -10.266 -12.469 1 96.38 183 ARG B O 1
ATOM 3019 N N . THR B 1 184 ? -2.34 -8.719 -11.383 1 98.19 184 THR B N 1
ATOM 3020 C CA . THR B 1 184 ? -2.24 -9.414 -10.102 1 98.19 184 THR B CA 1
ATOM 3021 C C . THR B 1 184 ? -2.869 -10.805 -10.188 1 98.19 184 THR B C 1
ATOM 3023 O O . THR B 1 184 ? -2.232 -11.797 -9.844 1 98.19 184 THR B O 1
ATOM 3026 N N . TRP B 1 185 ? -4.055 -10.891 -10.719 1 98.19 185 TRP B N 1
ATOM 3027 C CA . TRP B 1 185 ? -4.73 -12.18 -10.805 1 98.19 185 TRP B CA 1
ATOM 3028 C C . TRP B 1 185 ? -4.051 -13.094 -11.82 1 98.19 185 TRP B C 1
ATOM 3030 O O . TRP B 1 185 ? -3.965 -14.305 -11.617 1 98.19 185 TRP B O 1
ATOM 3040 N N . ASP B 1 186 ? -3.633 -12.539 -12.93 1 96.88 186 ASP B N 1
ATOM 3041 C CA . ASP B 1 186 ? -2.932 -13.328 -13.938 1 96.88 186 ASP B CA 1
ATOM 3042 C C . ASP B 1 186 ? -1.72 -14.039 -13.336 1 96.88 186 ASP B C 1
ATOM 3044 O O . ASP B 1 186 ? -1.439 -15.188 -13.672 1 96.88 186 ASP B O 1
ATOM 3048 N N . LEU B 1 187 ? -1.066 -13.367 -12.469 1 97.06 187 LEU B N 1
ATOM 3049 C CA . LEU B 1 187 ? 0.127 -13.922 -11.844 1 97.06 187 LEU B CA 1
ATOM 3050 C C . LEU B 1 187 ? -0.248 -14.906 -10.742 1 97.06 187 LEU B C 1
ATOM 3052 O O . LEU B 1 187 ? 0.425 -15.922 -10.555 1 97.06 187 LEU B O 1
ATOM 3056 N N . LEU B 1 188 ? -1.326 -14.648 -9.977 1 97.44 188 LEU B N 1
ATOM 3057 C CA . LEU B 1 188 ? -1.642 -15.406 -8.773 1 97.44 188 LEU B CA 1
ATOM 3058 C C . LEU B 1 188 ? -2.379 -16.703 -9.125 1 97.44 188 LEU B C 1
ATOM 3060 O O . LEU B 1 188 ? -2.258 -17.703 -8.422 1 97.44 188 LEU B O 1
ATOM 3064 N N . LEU B 1 189 ? -3.131 -16.703 -10.227 1 97.44 189 LEU B N 1
ATOM 3065 C CA . LEU B 1 189 ? -4.039 -17.812 -10.516 1 97.44 189 LEU B CA 1
ATOM 3066 C C . LEU B 1 189 ? -3.27 -19.125 -10.633 1 97.44 189 LEU B C 1
ATOM 3068 O O . LEU B 1 189 ? -3.639 -20.125 -10.008 1 97.44 189 LEU B O 1
ATOM 3072 N N . PRO B 1 190 ? -2.117 -19.188 -11.344 1 94.94 190 PRO B N 1
ATOM 3073 C CA . PRO B 1 190 ? -1.393 -20.453 -11.445 1 94.94 190 PRO B CA 1
ATOM 3074 C C . PRO B 1 190 ? -0.902 -20.969 -10.094 1 94.94 190 PRO B C 1
ATOM 3076 O O . PRO B 1 190 ? -0.673 -22.172 -9.922 1 94.94 190 PRO B O 1
ATOM 3079 N N . ALA B 1 191 ? -0.754 -20.062 -9.148 1 95.31 191 ALA B N 1
ATOM 3080 C CA . ALA B 1 191 ? -0.265 -20.438 -7.82 1 95.31 191 ALA B CA 1
ATOM 3081 C C . ALA B 1 191 ? -1.418 -20.828 -6.906 1 95.31 191 ALA B C 1
ATOM 3083 O O . ALA B 1 191 ? -1.214 -21.531 -5.91 1 95.31 191 ALA B O 1
ATOM 3084 N N . LEU B 1 192 ? -2.586 -20.422 -7.227 1 97.31 192 LEU B N 1
ATOM 3085 C CA . LEU B 1 192 ? -3.713 -20.578 -6.309 1 97.31 192 LEU B CA 1
ATOM 3086 C C . LEU B 1 192 ? -4.586 -21.75 -6.707 1 97.31 192 LEU B C 1
ATOM 3088 O O . LEU B 1 192 ? -5.109 -22.469 -5.844 1 97.31 192 LEU B O 1
ATOM 3092 N N . VAL B 1 193 ? -4.734 -21.891 -7.969 1 97.44 193 VAL B N 1
ATOM 3093 C CA . VAL B 1 193 ? -5.844 -22.719 -8.445 1 97.44 193 VAL B CA 1
ATOM 3094 C C . VAL B 1 193 ? -5.344 -24.125 -8.773 1 97.44 193 VAL B C 1
ATOM 3096 O O . VAL B 1 193 ? -4.227 -24.281 -9.273 1 97.44 193 VAL B O 1
ATOM 3099 N N . GLU B 1 194 ? -6.168 -25.109 -8.523 1 96.31 194 GLU B N 1
ATOM 3100 C CA . GLU B 1 194 ? -5.902 -26.453 -9 1 96.31 194 GLU B CA 1
ATOM 3101 C C . GLU B 1 194 ? -5.719 -26.484 -10.516 1 96.31 194 GLU B C 1
ATOM 3103 O O . GLU B 1 194 ? -6.457 -25.828 -11.242 1 96.31 194 GLU B O 1
ATOM 3108 N N . PRO B 1 195 ? -4.746 -27.266 -10.922 1 93.56 195 PRO B N 1
ATOM 3109 C CA . PRO B 1 195 ? -4.418 -27.297 -12.352 1 93.56 195 PRO B CA 1
ATOM 3110 C C . PRO B 1 195 ? -5.637 -27.562 -13.227 1 93.56 195 PRO B C 1
ATOM 3112 O O . PRO B 1 195 ? -5.789 -26.953 -14.289 1 93.56 195 PRO B O 1
ATOM 3115 N N . ALA B 1 196 ? -6.504 -28.422 -12.797 1 94.69 196 ALA B N 1
ATOM 3116 C CA . ALA B 1 196 ? -7.672 -28.812 -13.586 1 94.69 196 ALA B CA 1
ATOM 3117 C C . ALA B 1 196 ? -8.625 -27.625 -13.766 1 94.69 196 ALA B C 1
ATOM 3119 O O . ALA B 1 196 ? -9.422 -27.609 -14.703 1 94.69 196 ALA B O 1
ATOM 3120 N N . SER B 1 197 ? -8.516 -26.625 -12.859 1 95.38 197 SER B N 1
ATOM 3121 C CA . SER B 1 197 ? -9.438 -25.484 -12.883 1 95.38 197 SER B CA 1
ATOM 3122 C C . SER B 1 197 ? -8.773 -24.25 -13.469 1 95.38 197 SER B C 1
ATOM 3124 O O . SER B 1 197 ? -9.43 -23.219 -13.656 1 95.38 197 SER B O 1
ATOM 3126 N N . LEU B 1 198 ? -7.531 -24.297 -13.773 1 96.12 198 LEU B N 1
ATOM 3127 C CA . LEU B 1 198 ? -6.754 -23.094 -14.109 1 96.12 198 LEU B CA 1
ATOM 3128 C C . LEU B 1 198 ? -7.262 -22.469 -15.406 1 96.12 198 LEU B C 1
ATOM 3130 O O . LEU B 1 198 ? -7.473 -21.25 -15.469 1 96.12 198 LEU B O 1
ATOM 3134 N N . ASP B 1 199 ? -7.477 -23.297 -16.406 1 96.75 199 ASP B N 1
ATOM 3135 C CA . ASP B 1 199 ? -7.941 -22.766 -17.688 1 96.75 199 ASP B CA 1
ATOM 3136 C C . ASP B 1 199 ? -9.281 -22.062 -17.531 1 96.75 199 ASP B C 1
ATOM 3138 O O . ASP B 1 199 ? -9.516 -21.016 -18.156 1 96.75 199 ASP B O 1
ATOM 3142 N N . TYR B 1 200 ? -10.094 -22.625 -16.75 1 97.19 200 TYR B N 1
ATOM 3143 C CA . TYR B 1 200 ? -11.406 -22.031 -16.5 1 97.19 200 TYR B CA 1
ATOM 3144 C C . TYR B 1 200 ? -11.266 -20.641 -15.906 1 97.19 200 TYR B C 1
ATOM 3146 O O . TYR B 1 200 ? -11.875 -19.672 -16.391 1 97.19 200 TYR B O 1
ATOM 3154 N N . PHE B 1 201 ? -10.492 -20.453 -14.93 1 97.81 201 PHE B N 1
ATOM 3155 C CA . PHE B 1 201 ? -10.391 -19.172 -14.227 1 97.81 201 PHE B CA 1
ATOM 3156 C C . PHE B 1 201 ? -9.586 -18.172 -15.039 1 97.81 201 PHE B C 1
ATOM 3158 O O . PHE B 1 201 ? -9.797 -16.969 -14.93 1 97.81 201 PHE B O 1
ATOM 3165 N N . ARG B 1 202 ? -8.672 -18.656 -15.859 1 96.94 202 ARG B N 1
ATOM 3166 C CA . ARG B 1 202 ? -8.016 -17.75 -16.797 1 96.94 202 ARG B CA 1
ATOM 3167 C C . ARG B 1 202 ? -9.016 -17.156 -17.781 1 96.94 202 ARG B C 1
ATOM 3169 O O . ARG B 1 202 ? -8.953 -15.961 -18.078 1 96.94 202 ARG B O 1
ATOM 3176 N N . GLU B 1 203 ? -9.891 -17.984 -18.25 1 97.5 203 GLU B N 1
ATOM 3177 C CA . GLU B 1 203 ? -10.945 -17.5 -19.141 1 97.5 203 GLU B CA 1
ATOM 3178 C C . GLU B 1 203 ? -11.883 -16.547 -18.422 1 97.5 203 GLU B C 1
ATOM 3180 O O . GLU B 1 203 ? -12.305 -15.523 -18.984 1 97.5 203 GLU B O 1
ATOM 3185 N N . PHE B 1 204 ? -12.188 -16.938 -17.203 1 97.5 204 PHE B N 1
ATOM 3186 C CA . PHE B 1 204 ? -13.039 -16.062 -16.406 1 97.5 204 PHE B CA 1
ATOM 3187 C C . PHE B 1 204 ? -12.398 -14.695 -16.234 1 97.5 204 PHE B C 1
ATOM 3189 O O . PHE B 1 204 ? -13.062 -13.672 -16.406 1 97.5 204 PHE B O 1
ATOM 3196 N N . LEU B 1 205 ? -11.133 -14.672 -15.875 1 97.5 205 LEU B N 1
ATOM 3197 C CA . LEU B 1 205 ? -10.398 -13.422 -15.711 1 97.5 205 LEU B CA 1
ATOM 3198 C C . LEU B 1 205 ? -10.383 -12.617 -17.016 1 97.5 205 LEU B C 1
ATOM 3200 O O . LEU B 1 205 ? -10.547 -11.398 -16.984 1 97.5 205 LEU B O 1
ATOM 3204 N N . ALA B 1 206 ? -10.172 -13.305 -18.141 1 96.25 206 ALA B N 1
ATOM 3205 C CA . ALA B 1 206 ? -10.156 -12.641 -19.453 1 96.25 206 ALA B CA 1
ATOM 3206 C C . ALA B 1 206 ? -11.492 -11.945 -19.719 1 96.25 206 ALA B C 1
ATOM 3208 O O . ALA B 1 206 ? -11.516 -10.812 -20.219 1 96.25 206 ALA B O 1
ATOM 3209 N N . ARG B 1 207 ? -12.57 -12.562 -19.328 1 95.25 207 ARG B N 1
ATOM 3210 C CA . ARG B 1 207 ? -13.898 -11.969 -19.5 1 95.25 207 ARG B CA 1
ATOM 3211 C C . ARG B 1 207 ? -14.078 -10.758 -18.594 1 95.25 207 ARG B C 1
ATOM 3213 O O . ARG B 1 207 ? -14.641 -9.742 -19.016 1 95.25 207 ARG B O 1
ATOM 3220 N N . GLU B 1 208 ? -13.594 -10.906 -17.375 1 93.56 208 GLU B N 1
ATOM 3221 C CA . GLU B 1 208 ? -13.68 -9.789 -16.438 1 93.56 208 GLU B CA 1
ATOM 3222 C C . GLU B 1 208 ? -12.883 -8.586 -16.922 1 93.56 208 GLU B C 1
ATOM 3224 O O . GLU B 1 208 ? -13.305 -7.441 -16.75 1 93.56 208 GLU B O 1
ATOM 3229 N N . SER B 1 209 ? -11.711 -8.898 -17.453 1 91.5 209 SER B N 1
ATOM 3230 C CA . SER B 1 209 ? -10.828 -7.836 -17.938 1 91.5 209 SER B CA 1
ATOM 3231 C C . SER B 1 209 ? -11.477 -7.059 -19.078 1 91.5 209 SER B C 1
ATOM 3233 O O . SER B 1 209 ? -11.203 -5.871 -19.266 1 91.5 209 SER B O 1
ATOM 3235 N N . MET B 1 210 ? -12.305 -7.703 -19.812 1 88.06 210 MET B N 1
ATOM 3236 C CA . MET B 1 210 ? -12.953 -7.098 -20.969 1 88.06 210 MET B CA 1
ATOM 3237 C C . MET B 1 210 ? -14.219 -6.355 -20.562 1 88.06 210 MET B C 1
ATOM 3239 O O . MET B 1 210 ? -14.727 -5.523 -21.312 1 88.06 210 MET B O 1
ATOM 3243 N N . ARG B 1 211 ? -14.641 -6.664 -19.422 1 81.94 211 ARG B N 1
ATOM 3244 C CA . ARG B 1 211 ? -15.859 -6.023 -18.922 1 81.94 211 ARG B CA 1
ATOM 3245 C C . ARG B 1 211 ? -15.609 -4.562 -18.578 1 81.94 211 ARG B C 1
ATOM 3247 O O . ARG B 1 211 ? -14.625 -4.242 -17.906 1 81.94 211 ARG B O 1
ATOM 3254 N N . ARG B 1 212 ? -15.969 -3.643 -19.594 1 63.75 212 ARG B N 1
ATOM 3255 C CA . ARG B 1 212 ? -15.758 -2.217 -19.359 1 63.75 212 ARG B CA 1
ATOM 3256 C C . ARG B 1 212 ? -16.734 -1.673 -18.328 1 63.75 212 ARG B C 1
ATOM 3258 O O . ARG B 1 212 ? -17.891 -2.113 -18.266 1 63.75 212 ARG B O 1
ATOM 3265 N N . SER B 1 213 ? -16.078 -1.213 -17.203 1 55.75 213 SER B N 1
ATOM 3266 C CA . SER B 1 213 ? -16.984 -0.424 -16.375 1 55.75 213 SER B CA 1
ATOM 3267 C C . SER B 1 213 ? -17.812 0.531 -17.219 1 55.75 213 SER B C 1
ATOM 3269 O O . SER B 1 213 ? -17.312 1.119 -18.172 1 55.75 213 SER B O 1
ATOM 3271 N N . PRO B 1 214 ? -19.078 0.599 -17.203 1 48.84 214 PRO B N 1
ATOM 3272 C CA . PRO B 1 214 ? -19.891 1.532 -17.969 1 48.84 214 PRO B CA 1
ATOM 3273 C C . PRO B 1 214 ? -19.25 2.914 -18.094 1 48.84 214 PRO B C 1
ATOM 3275 O O . PRO B 1 214 ? -19.578 3.666 -19.016 1 48.84 214 PRO B O 1
ATOM 3278 N N . GLY B 1 215 ? -18.656 3.629 -17.109 1 41.47 215 GLY B N 1
ATOM 3279 C CA . GLY B 1 215 ? -18.547 5.078 -17.062 1 41.47 215 GLY B CA 1
ATOM 3280 C C . GLY B 1 215 ? -17.453 5.625 -17.969 1 41.47 215 GLY B C 1
ATOM 3281 O O . GLY B 1 215 ? -17.141 6.816 -17.906 1 41.47 215 GLY B O 1
ATOM 3282 N N . THR B 1 216 ? -16.5 4.883 -18.484 1 40.03 216 THR B N 1
ATOM 3283 C CA . THR B 1 216 ? -15.547 5.594 -19.312 1 40.03 216 THR B CA 1
ATOM 3284 C C . THR B 1 216 ? -16.125 5.871 -20.703 1 40.03 216 THR B C 1
ATOM 3286 O O . THR B 1 216 ? -15.406 6.289 -21.609 1 40.03 216 THR B O 1
ATOM 3289 N N . ASP B 1 217 ? -17.297 5.594 -21.031 1 33.25 217 ASP B N 1
ATOM 3290 C CA . ASP B 1 217 ? -17.812 6.32 -22.188 1 33.25 217 ASP B CA 1
ATOM 3291 C C . ASP B 1 217 ? -18.188 7.754 -21.828 1 33.25 217 ASP B C 1
ATOM 3293 O O . ASP B 1 217 ? -18.812 7.984 -20.781 1 33.25 217 ASP B O 1
#

Solvent-accessible surface area (backbone atoms only — not comparable to full-atom values): 22403 Å² total; per-residue (Å²): 108,66,64,58,52,51,51,50,51,52,51,50,41,46,50,52,28,41,43,53,44,34,70,73,63,26,65,88,69,53,50,70,69,58,31,30,61,66,43,69,50,52,72,66,61,50,49,71,75,33,86,40,71,63,53,46,51,49,50,40,28,53,52,21,46,50,52,43,48,49,57,25,46,66,44,54,70,47,89,61,59,33,56,58,24,49,57,51,18,52,51,51,39,53,52,45,33,75,74,30,62,57,37,38,49,15,57,50,47,35,54,53,35,37,55,69,45,70,64,38,18,50,47,52,41,54,49,41,51,55,47,18,51,30,40,48,48,17,42,74,72,58,44,36,39,85,87,67,52,37,62,56,51,22,51,41,53,51,10,26,52,48,13,33,48,45,48,34,48,26,55,55,75,75,56,48,52,67,58,45,51,50,49,41,48,65,49,43,42,69,41,42,30,21,75,93,45,37,65,58,52,52,51,51,49,54,52,56,69,63,54,69,69,77,75,83,110,107,68,64,59,52,50,50,50,52,54,52,50,42,46,50,52,27,40,44,52,45,34,71,74,63,26,65,87,69,53,51,68,69,57,33,28,59,68,44,69,52,52,70,66,62,48,48,72,74,32,88,40,70,65,51,46,49,50,50,41,27,52,51,21,45,50,52,44,49,49,57,24,46,66,45,54,71,49,90,62,58,32,56,57,26,49,57,51,19,52,52,50,37,52,51,43,34,76,74,31,63,56,37,37,50,14,57,51,47,36,55,53,36,36,56,68,47,66,65,38,20,50,46,52,41,54,49,40,50,55,46,18,52,31,40,47,49,16,42,74,72,58,44,35,39,84,88,66,51,37,62,58,51,23,50,40,52,52,9,26,52,48,12,32,47,46,48,32,48,26,54,54,77,75,56,49,53,65,59,44,51,49,49,40,48,67,49,42,43,70,42,41,31,21,76,93,44,38,66,58,52,52,52,50,50,54,53,55,69,64,52,68,71,77,77,83,112